Protein AF-A0A847ZSW7-F1 (afdb_monomer_lite)

Foldseek 3Di:
DVLVVVDLQVVQVVLLVCVVPDDAAPVVVVSVVCCVVRRDLVNLVPLPGQVVSVLVSLVVLLAWDDPDDPDTARNDDPVVLVVCCVNCVVNNLSSLLSVLVCCCRPVVDLPVLLVSADPDQDPAADDPSNLSSLLSNLVSCVSVVHPVSLVSLVSCQVRQPGPCSNVVSLLVNCLSCLVVVNNVLCQDPPRSNDDLVSLLQCLQAAEALVSLVCLLPDPPHDPLSNQSSLLNNLLLCLFQLVLVSNLVSLVSDDPDDPDPPVDVSDDPNCLQVAQFDPPVVQTAGHPNVLSVVCVVPVLDLSSLQRSLVSCVVVVNQQQDDQDPCSRSNNVHYNHDGDGSFNLVSLVVLCVDPPRDPVSVLSSLLCNQCCPPPNRRRNDDDDQVVNVVSLVCSCPRVVVDPSNVPPPDGD

Radius of gyration: 27.74 Å; chains: 1; bounding box: 69×51×70 Å

pLDDT: mean 89.87, std 9.53, range [42.62, 98.69]

Secondary structure (DSSP, 8-state):
-HHHHT-HHHHHHHHHHHHHH---STTHHHHHHHHHHHS-GGGGG-TTS-HHHHHHHHHHHTSEEE-SSS-EEE---HHHHHTTGGGGTT-HHHHHHHHHHHHHHTS--HHHHHHHS--PPPSSPPPHHHHHHHHHHHHHHHHTT-THHHHHHHHHGGG--STTHHHHHHHHHHHHHHHTT-TGGGGSTT-S---HHHHHHHHHHT--HHHHHHHHH-SSS-HHHHHHHHHHHHHHHHHTT-HHHHHHHGGGPPPPPSS----TT---GGGGG--EESTTSS-EEPHHHHHHHHHH-TT-HHHHHHHHHHHHHTT--SS-----TTSGGGG--SS-S----HHHHHHHHHH-TTS-HHHHHHHHHHHHHTTSSS--SSS---HHHHHHHHHHHHHHHTTSHHHHH-----

Sequence (410 aa):
ADWFAGDPKVLAATYSKFVASSGVDRSSVNLVTEIDQKLPLESYTDPTSDPMLLAVQLLRLMRQESVGSDAMAYQMKPDVLEAHRGHFVGQEALFDYLSALRTFLVDKDADTVLRLVSDAAPTGPMDYLTFSRQMLRAAALDAKGDGAARALYLSLLPHAESVYQRGTVEMALAKYEVQHKNVSFLFEDGSPIQNPDIRIRLLDDVAGPIILKMQATSQTVPQAERDAALYRLLMRDLTQGRFKGFLSDVKLLPPTPDQTDDSENDRDFSIFRWEGDKESGYDCPGIVEIAKTLAANAKDVKGRLCLGDFYRLHYIDPGEFTPPEESFGGRGTLFAGAALLREDFYKDIMKDPKAGRNDRAYALYRAVHCYQGTNNCGGDSDKSVRKAWYNELKARYGDTVWAKNLRYYW

Structure (mmCIF, N/CA/C/O backbone):
data_AF-A0A847ZSW7-F1
#
_entry.id   AF-A0A847ZSW7-F1
#
loop_
_atom_site.group_PDB
_atom_site.id
_atom_site.type_symbol
_atom_site.label_atom_id
_atom_site.label_alt_id
_atom_site.label_comp_id
_atom_site.label_asym_id
_atom_site.label_entity_id
_atom_site.label_seq_id
_atom_site.pdbx_PDB_ins_code
_atom_site.Cartn_x
_atom_site.Cartn_y
_atom_site.Cartn_z
_atom_site.occupancy
_atom_site.B_iso_or_equiv
_atom_site.auth_seq_id
_atom_site.auth_comp_id
_atom_site.auth_asym_id
_atom_site.auth_atom_id
_atom_site.pdbx_PDB_model_num
ATOM 1 N N . ALA A 1 1 ? 10.771 29.781 -24.745 1.00 63.97 1 ALA A N 1
ATOM 2 C CA . ALA A 1 1 ? 10.285 30.795 -25.703 1.00 63.97 1 ALA A CA 1
ATOM 3 C C . ALA A 1 1 ? 9.353 30.145 -26.721 1.00 63.97 1 ALA A C 1
ATOM 5 O O . ALA A 1 1 ? 8.222 30.588 -26.834 1.00 63.97 1 ALA A O 1
ATOM 6 N N . ASP A 1 2 ? 9.776 29.043 -27.344 1.00 77.62 2 ASP A N 1
ATOM 7 C CA . ASP A 1 2 ? 9.022 28.322 -28.386 1.00 77.62 2 ASP A CA 1
ATOM 8 C C . ASP A 1 2 ? 7.615 27.871 -27.959 1.00 77.62 2 ASP A C 1
ATOM 10 O O . ASP A 1 2 ? 6.663 28.055 -28.709 1.00 77.62 2 ASP A O 1
ATOM 14 N N . TRP A 1 3 ? 7.440 27.384 -26.722 1.00 77.62 3 TRP A N 1
ATOM 15 C CA . TRP A 1 3 ? 6.109 27.029 -26.201 1.00 77.62 3 TRP A CA 1
ATOM 16 C C . TRP A 1 3 ? 5.134 28.219 -26.188 1.00 77.62 3 TRP A C 1
ATOM 18 O O . TRP A 1 3 ? 3.996 28.095 -26.628 1.00 77.62 3 TRP A O 1
ATOM 28 N N . PHE A 1 4 ? 5.595 29.400 -25.763 1.00 79.62 4 PHE A N 1
ATOM 29 C CA . PHE A 1 4 ? 4.781 30.622 -25.773 1.00 79.62 4 PHE A CA 1
ATOM 30 C C . PHE A 1 4 ? 4.543 31.172 -27.184 1.00 79.62 4 PHE A C 1
ATOM 32 O O . PHE A 1 4 ? 3.598 31.930 -27.383 1.00 79.62 4 PHE A O 1
ATOM 39 N N . ALA A 1 5 ? 5.380 30.801 -28.156 1.00 81.38 5 ALA A N 1
ATOM 40 C CA . ALA A 1 5 ? 5.198 31.172 -29.556 1.00 81.38 5 ALA A CA 1
ATOM 41 C C . ALA A 1 5 ? 4.091 30.353 -30.250 1.00 81.38 5 ALA A C 1
ATOM 43 O O . ALA A 1 5 ? 3.650 30.740 -31.328 1.00 81.38 5 ALA A O 1
ATOM 44 N N . GLY A 1 6 ? 3.623 29.259 -29.634 1.00 81.38 6 GLY A N 1
ATOM 45 C CA . GLY A 1 6 ? 2.483 28.480 -30.118 1.00 81.38 6 GLY A CA 1
ATOM 46 C C . GLY A 1 6 ? 2.761 27.635 -31.365 1.00 81.38 6 GLY A C 1
ATOM 47 O O . GLY A 1 6 ? 1.814 27.309 -32.074 1.00 81.38 6 GLY A O 1
ATOM 48 N N . ASP A 1 7 ? 4.025 27.283 -31.640 1.00 85.81 7 ASP A N 1
ATOM 49 C CA . ASP A 1 7 ? 4.411 26.399 -32.752 1.00 85.81 7 ASP A CA 1
ATOM 50 C C . ASP A 1 7 ? 4.910 25.034 -32.226 1.00 85.81 7 ASP A C 1
ATOM 52 O O . ASP A 1 7 ? 6.069 24.902 -31.808 1.00 85.81 7 ASP A O 1
ATOM 56 N N . PRO A 1 8 ? 4.055 23.993 -32.248 1.00 83.50 8 PRO A N 1
ATOM 57 C CA . PRO A 1 8 ? 4.398 22.670 -31.736 1.00 83.50 8 PRO A CA 1
ATOM 58 C C . PRO A 1 8 ? 5.519 21.963 -32.503 1.00 83.50 8 PRO A C 1
ATOM 60 O O . PRO A 1 8 ? 6.172 21.090 -31.929 1.00 83.50 8 PRO A O 1
ATOM 63 N N . LYS A 1 9 ? 5.758 22.311 -33.776 1.00 83.06 9 LYS A N 1
ATOM 64 C CA . LYS A 1 9 ? 6.804 21.683 -34.600 1.00 83.06 9 LYS A CA 1
ATOM 65 C C . LYS A 1 9 ? 8.175 22.230 -34.247 1.00 83.06 9 LYS A C 1
ATOM 67 O O . LYS A 1 9 ? 9.125 21.465 -34.083 1.00 83.06 9 LYS A O 1
ATOM 72 N N . VAL A 1 10 ? 8.266 23.549 -34.079 1.00 86.12 10 VAL A N 1
ATOM 73 C CA . VAL A 1 10 ? 9.492 24.201 -33.600 1.00 86.12 10 VAL A CA 1
ATOM 74 C C . VAL A 1 10 ? 9.830 23.705 -32.197 1.00 86.12 10 VAL A C 1
ATOM 76 O O . VAL A 1 10 ? 10.973 23.331 -31.942 1.00 86.12 10 VAL A O 1
ATOM 79 N N . LEU A 1 11 ? 8.828 23.612 -31.317 1.00 87.50 11 LEU A N 1
ATOM 80 C CA . LEU A 1 11 ? 9.009 23.096 -29.964 1.00 87.50 11 LEU A CA 1
ATOM 81 C C . LEU A 1 11 ? 9.517 21.644 -29.954 1.00 87.50 11 LEU A C 1
ATOM 83 O O . LEU A 1 11 ? 10.474 21.344 -29.240 1.00 87.50 11 LEU A O 1
ATOM 87 N N . ALA A 1 12 ? 8.928 20.764 -30.774 1.00 87.00 12 ALA A N 1
ATOM 88 C CA . ALA A 1 12 ? 9.379 19.379 -30.920 1.00 87.00 12 ALA A CA 1
ATOM 89 C C . ALA A 1 12 ? 10.848 19.313 -31.355 1.00 87.00 12 ALA A C 1
ATOM 91 O O . ALA A 1 12 ? 11.654 18.678 -30.683 1.00 87.00 12 ALA A O 1
ATOM 92 N N . ALA A 1 13 ? 11.220 20.042 -32.413 1.00 86.25 13 ALA A N 1
ATOM 93 C CA . ALA A 1 13 ? 12.590 20.067 -32.923 1.00 86.25 13 ALA A CA 1
ATOM 94 C C . ALA A 1 13 ? 13.602 20.616 -31.900 1.00 86.25 13 ALA A C 1
ATOM 96 O O . ALA A 1 13 ? 14.746 20.155 -31.842 1.00 86.25 13 ALA A O 1
ATOM 97 N N . THR A 1 14 ? 13.203 21.596 -31.085 1.00 87.88 14 THR A N 1
ATOM 98 C CA . THR A 1 14 ? 14.020 22.108 -29.977 1.00 87.88 14 THR A CA 1
ATOM 99 C C . THR A 1 14 ? 14.221 21.035 -28.905 1.00 87.88 14 THR A C 1
ATOM 101 O O . THR A 1 14 ? 15.360 20.779 -28.507 1.00 87.88 14 THR A O 1
ATOM 104 N N . TYR A 1 15 ? 13.157 20.349 -28.478 1.00 88.75 15 TYR A N 1
ATOM 105 C CA . TYR A 1 15 ? 13.272 19.266 -27.501 1.00 88.75 15 TYR A CA 1
ATOM 106 C C . TYR A 1 15 ? 14.082 18.078 -28.020 1.00 88.75 15 TYR A C 1
ATOM 108 O O . TYR A 1 15 ? 14.915 17.566 -27.279 1.00 88.75 15 TYR A O 1
ATOM 116 N N . SER A 1 16 ? 13.942 17.699 -29.292 1.00 84.50 16 SER A N 1
ATOM 117 C CA . SER A 1 16 ? 14.768 16.667 -29.932 1.00 84.50 16 SER A CA 1
ATOM 118 C C . SER A 1 16 ? 16.263 16.958 -29.807 1.00 84.50 16 SER A C 1
ATOM 120 O O . SER A 1 16 ? 17.048 16.079 -29.458 1.00 84.50 16 SER A O 1
ATOM 122 N N . LYS A 1 17 ? 16.673 18.215 -30.022 1.00 84.38 17 LYS A N 1
ATOM 123 C CA . LYS A 1 17 ? 18.076 18.621 -29.856 1.00 84.38 17 LYS A CA 1
ATOM 124 C C . LYS A 1 17 ? 18.537 18.492 -28.413 1.00 84.38 17 LYS A C 1
ATOM 126 O O . LYS A 1 17 ? 19.668 18.069 -28.194 1.00 84.38 17 LYS A O 1
ATOM 131 N N . PHE A 1 18 ? 17.698 18.843 -27.438 1.00 83.38 18 PHE A N 1
ATOM 132 C CA . PHE A 1 18 ? 18.038 18.663 -26.027 1.00 83.38 18 PHE A CA 1
ATOM 133 C C . PHE A 1 18 ? 18.154 17.183 -25.661 1.00 83.38 18 PHE A C 1
ATOM 135 O O . PHE A 1 18 ? 19.156 16.790 -25.076 1.00 83.38 18 PHE A O 1
ATOM 142 N N . VAL A 1 19 ? 17.216 16.343 -26.101 1.00 79.31 19 VAL A N 1
ATOM 143 C CA . VAL A 1 19 ? 17.278 14.889 -25.886 1.00 79.31 19 VAL A CA 1
ATOM 144 C C . VAL A 1 19 ? 18.556 14.287 -26.482 1.00 79.31 19 VAL A C 1
ATOM 146 O O . VAL A 1 19 ? 19.208 13.481 -25.826 1.00 79.31 19 VAL A O 1
ATOM 149 N N . ALA A 1 20 ? 18.963 14.712 -27.681 1.00 76.81 20 ALA A N 1
ATOM 150 C CA . ALA A 1 20 ? 20.163 14.198 -28.342 1.00 76.81 20 ALA A CA 1
ATOM 151 C C . ALA A 1 20 ? 21.493 14.722 -27.762 1.00 76.81 20 ALA A C 1
ATOM 153 O O . ALA A 1 20 ? 22.536 14.106 -27.978 1.00 76.81 20 ALA A O 1
ATOM 154 N N . SER A 1 21 ? 21.490 15.872 -27.077 1.00 71.75 21 SER A N 1
ATOM 155 C CA . SER A 1 21 ? 22.714 16.553 -26.613 1.00 71.75 21 SER A CA 1
ATOM 156 C C . SER A 1 21 ? 22.940 16.493 -25.102 1.00 71.75 21 SER A C 1
ATOM 158 O O . SER A 1 21 ? 24.050 16.761 -24.641 1.00 71.75 21 SER A O 1
ATOM 160 N N . SER A 1 22 ? 21.919 16.144 -24.320 1.00 63.31 22 SER A N 1
ATOM 161 C CA . SER A 1 22 ? 22.019 16.048 -22.866 1.00 63.31 22 SER A CA 1
ATOM 162 C C . SER A 1 22 ? 22.540 14.680 -22.421 1.00 63.31 22 SER A C 1
ATOM 164 O O . SER A 1 22 ? 22.004 13.640 -22.796 1.00 63.31 22 SER A O 1
ATOM 166 N N . GLY A 1 23 ? 23.549 14.676 -21.545 1.00 65.56 23 GLY A N 1
ATOM 167 C CA . GLY A 1 23 ? 23.813 13.510 -20.700 1.00 65.56 23 GLY A CA 1
ATOM 168 C C . GLY A 1 23 ? 22.612 13.255 -19.787 1.00 65.56 23 GLY A C 1
ATOM 169 O O . GLY A 1 23 ? 21.963 14.208 -19.353 1.00 65.56 23 GLY A O 1
ATOM 170 N N . VAL A 1 24 ? 22.289 11.987 -19.521 1.00 68.88 24 VAL A N 1
ATOM 171 C CA . VAL A 1 24 ? 21.141 11.645 -18.673 1.00 68.88 24 VAL A CA 1
ATOM 172 C C . VAL A 1 24 ? 21.551 11.674 -17.205 1.00 68.88 24 VAL A C 1
ATOM 174 O O . VAL A 1 24 ? 22.230 10.770 -16.720 1.00 68.88 24 VAL A O 1
ATOM 177 N N . ASP A 1 25 ? 21.100 12.696 -16.490 1.00 72.62 25 ASP A N 1
ATOM 178 C CA . ASP A 1 25 ? 21.265 12.837 -15.048 1.00 72.62 25 ASP A CA 1
ATOM 179 C C . ASP A 1 25 ? 19.949 13.288 -14.382 1.00 72.62 25 ASP A C 1
ATOM 181 O O . ASP A 1 25 ? 18.874 13.281 -14.987 1.00 72.62 25 ASP A O 1
ATOM 185 N N . ARG A 1 26 ? 19.998 13.654 -13.095 1.00 69.88 26 ARG A N 1
ATOM 186 C CA . ARG A 1 26 ? 18.801 14.113 -12.368 1.00 69.88 26 ARG A CA 1
ATOM 187 C C . ARG A 1 26 ? 18.210 15.407 -12.939 1.00 69.88 26 ARG A C 1
ATOM 189 O O . ARG A 1 26 ? 17.010 15.617 -12.807 1.00 69.88 26 ARG A O 1
ATOM 196 N N . SER A 1 27 ? 19.011 16.262 -13.574 1.00 69.94 27 SER A N 1
ATOM 197 C CA . SER A 1 27 ? 18.523 17.481 -14.227 1.00 69.94 27 SER A CA 1
ATOM 198 C C . SER A 1 27 ? 17.727 17.171 -15.499 1.00 69.94 27 SER A C 1
ATOM 200 O O . SER A 1 27 ? 16.781 17.893 -15.820 1.00 69.94 27 SER A O 1
ATOM 202 N N . SER A 1 28 ? 18.006 16.038 -16.156 1.00 74.88 28 SER A N 1
ATOM 203 C CA . SER A 1 28 ? 17.230 15.547 -17.300 1.00 74.88 28 SER A CA 1
ATOM 204 C C . SER A 1 28 ? 15.783 15.196 -16.932 1.00 74.88 28 SER A C 1
ATOM 206 O O . SER A 1 28 ? 14.912 15.234 -17.796 1.00 74.88 28 SER A O 1
ATOM 208 N N . VAL A 1 29 ? 15.484 14.917 -15.657 1.00 77.00 29 VAL A N 1
ATOM 209 C CA . VAL A 1 29 ? 14.113 14.639 -15.185 1.00 77.00 29 VAL A CA 1
ATOM 210 C C . VAL A 1 29 ? 13.207 15.857 -15.361 1.00 77.00 29 VAL A C 1
ATOM 212 O O . VAL A 1 29 ? 12.053 15.720 -15.774 1.00 77.00 29 VAL A O 1
ATOM 215 N N . ASN A 1 30 ? 13.741 17.058 -15.129 1.00 82.88 30 ASN A N 1
ATOM 216 C CA . ASN A 1 30 ? 12.999 18.300 -15.336 1.00 82.88 30 ASN A CA 1
ATOM 217 C C . ASN A 1 30 ? 12.685 18.508 -16.819 1.00 82.88 30 ASN A C 1
ATOM 219 O O . ASN A 1 30 ? 11.575 18.913 -17.151 1.00 82.88 30 ASN A O 1
ATOM 223 N N . LEU A 1 31 ? 13.627 18.172 -17.709 1.00 85.31 31 LEU A N 1
ATOM 224 C CA . LEU A 1 31 ? 13.403 18.223 -19.153 1.00 85.31 31 LEU A CA 1
ATOM 225 C C . LEU A 1 31 ? 12.324 17.224 -19.589 1.00 85.31 31 LEU A C 1
ATOM 227 O O . LEU A 1 31 ? 11.433 17.595 -20.344 1.00 85.31 31 LEU A O 1
ATOM 231 N N . VAL A 1 32 ? 12.362 15.983 -19.094 1.00 84.50 32 VAL A N 1
ATOM 232 C CA . VAL A 1 32 ? 11.324 14.978 -19.394 1.00 84.50 32 VAL A CA 1
ATOM 233 C C . VAL A 1 32 ? 9.952 15.455 -18.920 1.00 84.50 32 VAL A C 1
ATOM 235 O O . VAL A 1 32 ? 8.986 15.375 -19.674 1.00 84.50 32 VAL A O 1
ATOM 238 N N . THR A 1 33 ? 9.878 16.002 -17.705 1.00 85.56 33 THR A N 1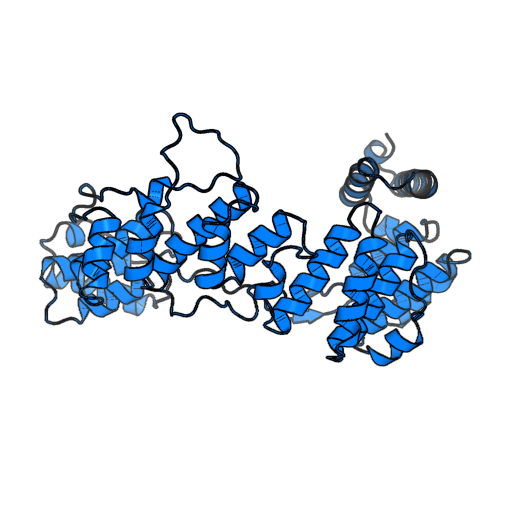
ATOM 239 C CA . THR A 1 33 ? 8.640 16.563 -17.138 1.00 85.56 33 THR A CA 1
ATOM 240 C C . THR A 1 33 ? 8.126 17.721 -17.982 1.00 85.56 33 THR A C 1
ATOM 242 O O . THR A 1 33 ? 6.938 17.805 -18.277 1.00 85.56 33 THR A O 1
ATOM 245 N N . GLU A 1 34 ? 9.023 18.604 -18.411 1.00 88.88 34 GLU A N 1
ATOM 246 C CA . GLU A 1 34 ? 8.665 19.726 -19.261 1.00 88.88 34 GLU A CA 1
ATOM 247 C C . GLU A 1 34 ? 8.126 19.265 -20.622 1.00 88.88 34 GLU A C 1
ATOM 249 O O . GLU A 1 34 ? 7.094 19.770 -21.064 1.00 88.88 34 GLU A O 1
ATOM 254 N N . ILE A 1 35 ? 8.795 18.306 -21.272 1.00 89.38 35 ILE A N 1
ATOM 255 C CA . ILE A 1 35 ? 8.354 17.742 -22.553 1.00 89.38 35 ILE A CA 1
ATOM 256 C C . ILE A 1 35 ? 6.957 17.135 -22.398 1.00 89.38 35 ILE A C 1
ATOM 258 O O . ILE A 1 35 ? 6.075 17.449 -23.191 1.00 89.38 35 ILE A O 1
ATOM 262 N N . ASP A 1 36 ? 6.741 16.321 -21.362 1.00 85.75 36 ASP A N 1
ATOM 263 C CA . ASP A 1 36 ? 5.455 15.668 -21.092 1.00 85.75 36 ASP A CA 1
ATOM 264 C C . ASP A 1 36 ? 4.318 16.679 -20.858 1.00 85.75 36 ASP A C 1
ATOM 266 O O . ASP A 1 36 ? 3.202 16.475 -21.329 1.00 85.75 36 ASP A O 1
ATOM 270 N N . GLN A 1 37 ? 4.611 17.800 -20.192 1.00 87.62 37 GLN A N 1
ATOM 271 C CA . GLN A 1 37 ? 3.626 18.840 -19.881 1.00 87.62 37 GLN A CA 1
ATOM 272 C C . GLN A 1 37 ? 3.334 19.798 -21.042 1.00 87.62 37 GLN A C 1
ATOM 274 O O . GLN A 1 37 ? 2.233 20.345 -21.115 1.00 87.62 37 GLN A O 1
ATOM 279 N N . LYS A 1 38 ? 4.321 20.078 -21.901 1.00 89.81 38 LYS A N 1
ATOM 280 C CA . LYS A 1 38 ? 4.239 21.183 -22.872 1.00 89.81 38 LYS A CA 1
ATOM 281 C C . LYS A 1 38 ? 4.160 20.747 -24.324 1.00 89.81 38 LYS A C 1
ATOM 283 O O . LYS A 1 38 ? 3.705 21.549 -25.140 1.00 89.81 38 LYS A O 1
ATOM 288 N N . LEU A 1 39 ? 4.623 19.547 -24.672 1.00 89.38 39 LEU A N 1
ATOM 289 C CA . LEU A 1 39 ? 4.605 19.076 -26.052 1.00 89.38 39 LEU A CA 1
ATOM 290 C C . LEU A 1 39 ? 3.231 18.463 -26.384 1.00 89.38 39 LEU A C 1
ATOM 292 O O . LEU A 1 39 ? 2.845 17.478 -25.752 1.00 89.38 39 LEU A O 1
ATOM 296 N N . PRO A 1 40 ? 2.485 19.001 -27.369 1.00 88.31 40 PRO A N 1
ATOM 297 C CA . PRO A 1 40 ? 1.213 18.415 -27.785 1.00 88.31 40 PRO A CA 1
ATOM 298 C C . PRO A 1 40 ? 1.378 16.987 -28.315 1.00 88.31 40 PRO A C 1
ATOM 300 O O . PRO A 1 40 ? 2.410 16.641 -28.893 1.00 88.31 40 PRO A O 1
ATOM 303 N N . LEU A 1 41 ? 0.350 16.154 -28.139 1.00 85.38 41 LEU A N 1
ATOM 304 C CA . LEU A 1 41 ? 0.406 14.722 -28.449 1.00 85.38 41 LEU A CA 1
ATOM 305 C C . LEU A 1 41 ? 0.714 14.458 -29.931 1.00 85.38 41 LEU A C 1
ATOM 307 O O . LEU A 1 41 ? 1.517 13.587 -30.262 1.00 85.38 41 LEU A O 1
ATOM 311 N N . GLU A 1 42 ? 0.120 15.249 -30.820 1.00 86.06 42 GLU A N 1
ATOM 312 C CA . GLU A 1 42 ? 0.307 15.181 -32.268 1.00 86.06 42 GLU A CA 1
ATOM 313 C C . GLU A 1 42 ? 1.764 15.403 -32.702 1.00 86.06 42 GLU A C 1
ATOM 315 O O . GLU A 1 42 ? 2.208 14.816 -33.693 1.00 86.06 42 GLU A O 1
ATOM 320 N N . SER A 1 43 ? 2.540 16.177 -31.932 1.00 87.44 43 SER A N 1
ATOM 321 C CA . SER A 1 43 ? 3.950 16.453 -32.226 1.00 87.44 43 SER A CA 1
ATOM 322 C C . SER A 1 43 ? 4.846 15.226 -32.064 1.00 87.44 43 SER A C 1
ATOM 324 O O . SER A 1 43 ? 5.898 15.144 -32.698 1.00 87.44 43 SER A O 1
ATOM 326 N N . TYR A 1 44 ? 4.447 14.246 -31.251 1.00 87.12 44 TYR A N 1
ATOM 327 C CA . TYR A 1 44 ? 5.216 13.011 -31.095 1.00 87.12 44 TYR A CA 1
ATOM 328 C C . TYR A 1 44 ? 5.144 12.111 -32.337 1.00 87.12 44 TYR A C 1
ATOM 330 O O . TYR A 1 44 ? 6.027 11.285 -32.542 1.00 87.12 44 TYR A O 1
ATOM 338 N N . THR A 1 45 ? 4.111 12.271 -33.169 1.00 84.25 45 THR A N 1
ATOM 339 C CA . THR A 1 45 ? 3.878 11.460 -34.378 1.00 84.25 45 THR A CA 1
ATOM 340 C C . THR A 1 45 ? 4.175 12.195 -35.683 1.00 84.25 45 THR A C 1
ATOM 342 O O . THR A 1 45 ? 3.893 11.662 -36.756 1.00 84.25 45 THR A O 1
ATOM 345 N N . ASP A 1 46 ? 4.708 13.420 -35.621 1.00 82.44 46 ASP A N 1
ATOM 346 C CA . ASP A 1 46 ? 5.084 14.158 -36.829 1.00 82.44 46 ASP A CA 1
ATOM 347 C C . ASP A 1 46 ? 6.151 13.367 -37.621 1.00 82.44 46 ASP A C 1
ATOM 349 O O . ASP A 1 46 ? 7.071 12.817 -37.012 1.00 82.44 46 ASP A O 1
ATOM 353 N N . PRO A 1 47 ? 6.077 13.307 -38.966 1.00 77.69 47 PRO A N 1
ATOM 354 C CA . PRO A 1 47 ? 7.053 12.574 -39.778 1.00 77.69 47 PRO A CA 1
ATOM 355 C C . PRO A 1 47 ? 8.510 13.033 -39.612 1.00 77.69 47 PRO A C 1
ATOM 357 O O . PRO A 1 47 ? 9.433 12.314 -39.985 1.00 77.69 47 PRO A O 1
ATOM 360 N N . THR A 1 48 ? 8.721 14.244 -39.094 1.00 77.00 48 THR A N 1
ATOM 361 C CA . THR A 1 48 ? 10.041 14.822 -38.805 1.00 77.00 48 THR A CA 1
ATOM 362 C C . THR A 1 48 ? 10.435 14.716 -37.331 1.00 77.00 48 THR A C 1
ATOM 364 O O . THR A 1 48 ? 11.485 15.230 -36.943 1.00 77.00 48 THR A O 1
ATOM 367 N N . SER A 1 49 ? 9.601 14.070 -36.510 1.00 79.44 49 SER A N 1
ATOM 368 C CA . SER A 1 49 ? 9.840 13.894 -35.081 1.00 79.44 49 SER A CA 1
ATOM 369 C C . SER A 1 49 ? 11.065 13.021 -34.825 1.00 79.44 49 SER A C 1
ATOM 371 O O . SER A 1 49 ? 11.373 12.093 -35.575 1.00 79.44 49 SER A O 1
ATOM 373 N N . ASP A 1 50 ? 11.767 13.326 -33.738 1.00 85.44 50 ASP A N 1
ATOM 374 C CA . ASP A 1 50 ? 12.909 12.535 -33.303 1.00 85.44 50 ASP A CA 1
ATOM 375 C C . ASP A 1 50 ? 12.476 11.111 -32.903 1.00 85.44 50 ASP A C 1
ATOM 377 O O . ASP A 1 50 ? 11.440 10.954 -32.244 1.00 85.44 50 ASP A O 1
ATOM 381 N N . PRO A 1 51 ? 13.255 10.066 -33.249 1.00 89.69 51 PRO A N 1
ATOM 382 C CA . PRO A 1 51 ? 12.869 8.685 -32.970 1.00 89.69 51 PRO A CA 1
ATOM 383 C C . PRO A 1 51 ? 12.632 8.394 -31.483 1.00 89.69 51 PRO A C 1
ATOM 385 O O . PRO A 1 51 ? 11.802 7.547 -31.157 1.00 89.69 51 PRO A O 1
ATOM 388 N N . MET A 1 52 ? 13.302 9.105 -30.567 1.00 87.94 52 MET A N 1
ATOM 389 C CA . MET A 1 52 ? 13.079 8.958 -29.128 1.00 87.94 52 MET A CA 1
ATOM 390 C C . MET A 1 52 ? 11.728 9.542 -28.705 1.00 87.94 52 MET A C 1
ATOM 392 O O . MET A 1 52 ? 11.013 8.922 -27.918 1.00 87.94 52 MET A O 1
ATOM 396 N N . LEU A 1 53 ? 11.338 10.701 -29.245 1.00 88.75 53 LEU A N 1
ATOM 397 C CA . LEU A 1 53 ? 10.008 11.265 -28.994 1.00 88.75 53 LEU A CA 1
ATOM 398 C C . LEU A 1 53 ? 8.928 10.336 -29.563 1.00 88.75 53 LEU A C 1
ATOM 400 O O . LEU A 1 53 ? 8.007 9.951 -28.842 1.00 88.75 53 LEU A O 1
ATOM 404 N N . LEU A 1 54 ? 9.081 9.873 -30.804 1.00 91.31 54 LEU A N 1
ATOM 405 C CA . LEU A 1 54 ? 8.156 8.897 -31.382 1.00 91.31 54 LEU A CA 1
ATOM 406 C C . LEU A 1 54 ? 8.068 7.616 -30.533 1.00 91.31 54 LEU A C 1
ATOM 408 O O . LEU A 1 54 ? 6.969 7.121 -30.278 1.00 91.31 54 LEU A O 1
ATOM 412 N N . ALA A 1 55 ? 9.195 7.106 -30.024 1.00 92.81 55 ALA A N 1
ATOM 413 C CA . ALA A 1 55 ? 9.214 5.949 -29.130 1.00 92.81 55 ALA A CA 1
ATOM 414 C C . ALA A 1 55 ? 8.386 6.171 -27.854 1.00 92.81 55 ALA A C 1
ATOM 416 O O . ALA A 1 55 ? 7.652 5.269 -27.454 1.00 92.81 55 ALA A O 1
ATOM 417 N N . VAL A 1 56 ? 8.431 7.362 -27.242 1.00 90.56 56 VAL A N 1
ATOM 418 C CA . VAL A 1 56 ? 7.590 7.698 -26.076 1.00 90.56 56 VAL A CA 1
ATOM 419 C C . VAL A 1 56 ? 6.106 7.562 -26.410 1.00 90.56 56 VAL A C 1
ATOM 421 O O . VAL A 1 56 ? 5.352 6.977 -25.629 1.00 90.56 56 VAL A O 1
ATOM 424 N N . GLN A 1 57 ? 5.676 8.035 -27.580 1.00 90.19 57 GLN A N 1
ATOM 425 C CA . GLN A 1 57 ? 4.282 7.889 -27.992 1.00 90.19 57 GLN A CA 1
ATOM 426 C C . GLN A 1 57 ? 3.906 6.435 -28.279 1.00 90.19 57 GLN A C 1
ATOM 428 O O . GLN A 1 57 ? 2.838 5.983 -27.866 1.00 90.19 57 GLN A O 1
ATOM 433 N N . LEU A 1 58 ? 4.789 5.670 -28.920 1.00 92.62 58 LEU A N 1
ATOM 434 C CA . LEU A 1 58 ? 4.559 4.244 -29.145 1.00 92.62 58 LEU A CA 1
ATOM 435 C C . LEU A 1 58 ? 4.454 3.479 -27.813 1.00 92.62 58 LEU A C 1
ATOM 437 O O . LEU A 1 58 ? 3.585 2.625 -27.667 1.00 92.62 58 LEU A O 1
ATOM 441 N N . LEU A 1 59 ? 5.250 3.832 -26.801 1.00 92.38 59 LEU A N 1
ATOM 442 C CA . LEU A 1 59 ? 5.116 3.280 -25.448 1.00 92.38 59 LEU A CA 1
ATOM 443 C C . LEU A 1 59 ? 3.777 3.645 -24.789 1.00 92.38 59 LEU A C 1
ATOM 445 O O . LEU A 1 59 ? 3.194 2.807 -24.101 1.00 92.38 59 LEU A O 1
ATOM 449 N N . ARG A 1 60 ? 3.262 4.867 -24.997 1.00 88.94 60 ARG A N 1
ATOM 450 C CA . ARG A 1 60 ? 1.934 5.269 -24.492 1.00 88.94 60 ARG A CA 1
ATOM 451 C C . ARG A 1 60 ? 0.826 4.407 -25.097 1.00 88.94 60 ARG A C 1
ATOM 453 O O . ARG A 1 60 ? 0.004 3.890 -24.350 1.00 88.94 60 ARG A O 1
ATOM 460 N N . LEU A 1 61 ? 0.867 4.156 -26.406 1.00 89.25 61 LEU A N 1
ATOM 461 C CA . LEU A 1 61 ? -0.112 3.311 -27.107 1.00 89.25 61 LEU A CA 1
ATOM 462 C C . LEU A 1 61 ? -0.075 1.827 -26.681 1.00 89.25 61 LEU A C 1
ATOM 464 O O . LEU A 1 61 ? -1.028 1.085 -26.931 1.00 89.25 61 LEU A O 1
ATOM 468 N N . MET A 1 62 ? 1.014 1.380 -26.042 1.00 91.50 62 MET A N 1
ATOM 469 C CA . MET A 1 62 ? 1.125 0.045 -25.433 1.00 91.50 62 MET A CA 1
ATOM 470 C C . MET A 1 62 ? 0.492 -0.043 -24.036 1.00 91.50 62 MET A C 1
ATOM 472 O O . MET A 1 62 ? 0.486 -1.122 -23.443 1.00 91.50 62 MET A O 1
ATOM 476 N N . ARG A 1 63 ? -0.048 1.050 -23.487 1.00 86.75 63 ARG A N 1
ATOM 477 C CA . ARG A 1 63 ? -0.854 1.020 -22.259 1.00 86.75 63 ARG A CA 1
ATOM 478 C C . ARG A 1 63 ? -2.282 0.597 -22.598 1.00 86.75 63 ARG A C 1
ATOM 480 O O . ARG A 1 63 ? -2.765 0.832 -23.703 1.00 86.75 63 ARG A O 1
ATOM 487 N N . GLN A 1 64 ? -2.949 -0.059 -21.652 1.00 82.88 64 GLN A N 1
ATOM 488 C CA . GLN A 1 64 ? -4.381 -0.301 -21.789 1.00 82.88 64 GLN A CA 1
ATOM 489 C C . GLN A 1 64 ? -5.128 1.003 -21.515 1.00 82.88 64 GLN A C 1
ATOM 491 O O . GLN A 1 64 ? -4.857 1.666 -20.515 1.00 82.88 64 GLN A O 1
ATOM 496 N N . GLU A 1 65 ? -6.085 1.336 -22.370 1.00 79.56 65 GLU A N 1
ATOM 497 C CA . GLU A 1 65 ? -6.981 2.474 -22.182 1.00 79.56 65 GLU A CA 1
ATOM 498 C C . GLU A 1 65 ? -8.428 2.001 -22.072 1.00 79.56 65 GLU A C 1
ATOM 500 O O . GLU A 1 65 ? -8.800 0.954 -22.612 1.00 79.56 65 GLU A O 1
ATOM 505 N N . SER A 1 66 ? -9.245 2.786 -21.368 1.00 76.88 66 SER A N 1
ATOM 506 C CA . SER A 1 66 ? -10.683 2.542 -21.294 1.00 76.88 66 SER A CA 1
ATOM 507 C C . SER A 1 66 ? -11.314 2.760 -22.670 1.00 76.88 66 SER A C 1
ATOM 509 O O . SER A 1 66 ? -11.126 3.803 -23.293 1.00 76.88 66 SER A O 1
ATOM 511 N N . VAL A 1 67 ? -12.082 1.777 -23.139 1.00 78.69 67 VAL A N 1
ATOM 512 C CA . VAL A 1 67 ? -12.816 1.817 -24.415 1.00 78.69 67 VAL A CA 1
ATOM 513 C C . VAL A 1 67 ? -14.338 1.800 -24.224 1.00 78.69 67 VAL A C 1
ATOM 515 O O . VAL A 1 67 ? -15.078 1.447 -25.139 1.00 78.69 67 VAL A O 1
ATOM 518 N N . GLY A 1 68 ? -14.829 2.177 -23.039 1.00 76.19 68 GLY A N 1
ATOM 519 C CA . GLY A 1 68 ? -16.258 2.211 -22.709 1.00 76.19 68 GLY A CA 1
ATOM 520 C C . GLY A 1 68 ? -16.549 1.729 -21.288 1.00 76.19 68 GLY A C 1
ATOM 521 O O . GLY A 1 68 ? -15.675 1.799 -20.429 1.00 76.19 68 GLY A O 1
ATOM 522 N N . SER A 1 69 ? -17.775 1.243 -21.051 1.00 60.06 69 SER A N 1
ATOM 523 C CA . SER A 1 69 ? -18.266 0.759 -19.749 1.00 60.06 69 SER A CA 1
ATOM 524 C C . SER A 1 69 ? -17.476 -0.466 -19.264 1.00 60.06 69 SER A C 1
ATOM 526 O O . SER A 1 69 ? -17.879 -1.604 -19.497 1.00 60.06 69 SER A O 1
ATOM 528 N N . ASP A 1 70 ? -16.333 -0.206 -18.635 1.00 69.00 70 ASP A N 1
ATOM 529 C CA . ASP A 1 70 ? -15.439 -1.148 -17.947 1.00 69.00 70 ASP A CA 1
ATOM 530 C C . ASP A 1 70 ? -14.556 -2.039 -18.838 1.00 69.00 70 ASP A C 1
ATOM 532 O O . ASP A 1 70 ? -13.919 -2.976 -18.357 1.00 69.00 70 ASP A O 1
ATOM 536 N N . ALA A 1 71 ? -14.451 -1.739 -20.135 1.00 71.31 71 ALA A N 1
ATOM 537 C CA . ALA A 1 71 ? -13.549 -2.451 -21.039 1.00 71.31 71 ALA A CA 1
ATOM 538 C C . ALA A 1 71 ? -12.206 -1.720 -21.183 1.00 71.31 71 ALA A C 1
ATOM 540 O O . ALA A 1 71 ? -12.173 -0.520 -21.454 1.00 71.31 71 ALA A O 1
ATOM 541 N N . MET A 1 72 ? -11.107 -2.467 -21.060 1.00 79.38 72 MET A N 1
ATOM 542 C C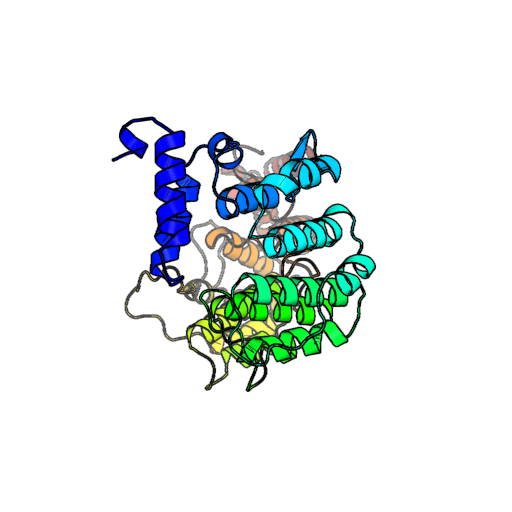A . MET A 1 72 ? -9.739 -1.989 -21.273 1.00 79.38 72 MET A CA 1
ATOM 543 C C . MET A 1 72 ? -9.165 -2.628 -22.540 1.00 79.38 72 MET A C 1
ATOM 545 O O . MET A 1 72 ? -9.255 -3.845 -22.712 1.00 79.38 72 MET A O 1
ATOM 549 N N . ALA A 1 73 ? -8.560 -1.836 -23.425 1.00 79.25 73 ALA A N 1
ATOM 550 C CA . ALA A 1 73 ? -7.940 -2.346 -24.648 1.00 79.25 73 ALA A CA 1
ATOM 551 C C . ALA A 1 73 ? -6.592 -1.678 -24.936 1.00 79.25 73 ALA A C 1
ATOM 553 O O . ALA A 1 73 ? -6.375 -0.512 -24.616 1.00 79.25 73 ALA A O 1
ATOM 554 N N . TYR A 1 74 ? -5.690 -2.426 -25.573 1.00 83.56 74 TYR A N 1
ATOM 555 C CA . TYR A 1 74 ? -4.451 -1.881 -26.125 1.00 83.56 74 TYR A CA 1
ATOM 556 C C . TYR A 1 74 ? -4.727 -1.228 -27.481 1.00 83.56 74 TYR A C 1
ATOM 558 O O . TYR A 1 74 ? -5.356 -1.842 -28.345 1.00 83.56 74 TYR A O 1
ATOM 566 N N . GLN A 1 75 ? -4.205 -0.022 -27.699 1.00 82.88 75 GLN A N 1
ATOM 567 C CA . GLN A 1 75 ? -4.291 0.640 -29.006 1.00 82.88 75 GLN A CA 1
ATOM 568 C C . GLN A 1 75 ? -3.180 0.186 -29.972 1.00 82.88 75 GLN A C 1
ATOM 570 O O . GLN A 1 75 ? -3.332 0.293 -31.190 1.00 82.88 75 GLN A O 1
ATOM 575 N N . MET A 1 76 ? -2.083 -0.377 -29.452 1.00 86.25 76 MET A N 1
ATOM 576 C CA . MET A 1 76 ? -0.924 -0.819 -30.236 1.00 86.25 76 MET A CA 1
ATOM 577 C C . MET A 1 76 ? -1.146 -2.141 -31.003 1.00 86.25 76 MET A C 1
ATOM 579 O O . MET A 1 76 ? -0.784 -3.233 -30.546 1.00 86.25 76 MET A O 1
ATOM 583 N N . LYS A 1 77 ? -1.681 -2.047 -32.224 1.00 82.25 77 LYS A N 1
ATOM 584 C CA . LYS A 1 77 ? -1.744 -3.169 -33.182 1.00 82.25 77 LYS A CA 1
ATOM 585 C C . LYS A 1 77 ? -0.390 -3.404 -33.889 1.00 82.25 77 LYS A C 1
ATOM 587 O O . LYS A 1 77 ? 0.442 -2.497 -33.897 1.00 82.25 77 LYS A O 1
ATOM 592 N N . PRO A 1 78 ? -0.128 -4.598 -34.466 1.00 81.88 78 PRO A N 1
ATOM 593 C CA . PRO A 1 78 ? 1.151 -4.883 -35.131 1.00 81.88 78 PRO A CA 1
ATOM 594 C C . PRO A 1 78 ? 1.463 -3.932 -36.295 1.00 81.88 78 PRO A C 1
ATOM 596 O O . PRO A 1 78 ? 2.580 -3.440 -36.418 1.00 81.88 78 PRO A O 1
ATOM 599 N N . ASP A 1 79 ? 0.461 -3.643 -37.124 1.00 88.12 79 ASP A N 1
ATOM 600 C CA . ASP A 1 79 ? 0.550 -2.756 -38.285 1.00 88.12 79 ASP A CA 1
ATOM 601 C C . ASP A 1 79 ? 0.842 -1.303 -37.895 1.00 88.12 79 ASP A C 1
ATOM 603 O O . ASP A 1 79 ? 1.578 -0.617 -38.602 1.00 88.12 79 ASP A O 1
ATOM 607 N N . VAL A 1 80 ? 0.332 -0.861 -36.741 1.00 88.06 80 VAL A N 1
ATOM 608 C CA . VAL A 1 80 ? 0.605 0.476 -36.193 1.00 88.06 80 VAL A CA 1
ATOM 609 C C . VAL A 1 80 ? 2.092 0.640 -35.889 1.00 88.06 80 VAL A C 1
ATOM 611 O O . VAL A 1 80 ? 2.682 1.634 -36.298 1.00 88.06 80 VAL A O 1
ATOM 614 N N . LEU A 1 81 ? 2.725 -0.332 -35.222 1.00 91.75 81 LEU A N 1
ATOM 615 C CA . LEU A 1 81 ? 4.157 -0.249 -34.926 1.00 91.75 81 LEU A CA 1
ATOM 616 C C . LEU A 1 81 ? 5.004 -0.333 -36.205 1.00 91.75 81 LEU A C 1
ATOM 618 O O . LEU A 1 81 ? 5.898 0.487 -36.409 1.00 91.75 81 LEU A O 1
ATOM 622 N N . GLU A 1 82 ? 4.706 -1.291 -37.084 1.00 93.12 82 GLU A N 1
ATOM 623 C CA . GLU A 1 82 ? 5.473 -1.504 -38.319 1.00 93.12 82 GLU A CA 1
ATOM 624 C C . GLU A 1 82 ? 5.424 -0.307 -39.276 1.00 93.12 82 GLU A C 1
ATOM 626 O O . GLU A 1 82 ? 6.430 -0.006 -39.923 1.00 93.12 82 GLU A O 1
ATOM 631 N N . ALA A 1 83 ? 4.315 0.440 -39.315 1.00 92.56 83 ALA A N 1
ATOM 632 C CA . ALA A 1 83 ? 4.202 1.663 -40.112 1.00 92.56 83 ALA A CA 1
ATOM 633 C C . ALA A 1 83 ? 5.269 2.718 -39.757 1.00 92.56 83 ALA A C 1
ATOM 635 O O . ALA A 1 83 ? 5.642 3.537 -40.599 1.00 92.56 83 ALA A O 1
ATOM 636 N N . HIS A 1 84 ? 5.805 2.680 -38.534 1.00 92.00 84 HIS A N 1
ATOM 637 C CA . HIS A 1 84 ? 6.819 3.619 -38.069 1.00 92.00 84 HIS A CA 1
ATOM 638 C C . HIS A 1 84 ? 8.262 3.142 -38.260 1.00 92.00 84 HIS A C 1
ATOM 640 O O . HIS A 1 84 ? 9.167 3.941 -38.032 1.00 92.00 84 HIS A O 1
ATOM 646 N N . ARG A 1 85 ? 8.517 1.914 -38.742 1.00 93.50 85 ARG A N 1
ATOM 647 C CA . ARG A 1 85 ? 9.876 1.348 -38.886 1.00 93.50 85 ARG A CA 1
ATOM 648 C C . ARG A 1 85 ? 10.859 2.288 -39.590 1.00 93.50 85 ARG A C 1
ATOM 650 O O . ARG A 1 85 ? 11.988 2.450 -39.136 1.00 93.50 85 ARG A O 1
ATOM 657 N N . GLY A 1 86 ? 10.422 2.942 -40.668 1.00 92.88 86 GLY A N 1
ATOM 658 C CA . GLY A 1 86 ? 11.257 3.871 -41.438 1.00 92.88 86 GLY A CA 1
ATOM 659 C C . GLY A 1 86 ? 11.742 5.100 -40.655 1.00 92.88 86 GLY A C 1
ATOM 660 O O . GLY A 1 86 ? 12.760 5.674 -41.022 1.00 92.88 86 GLY A O 1
ATOM 661 N N . HIS A 1 87 ? 11.069 5.478 -39.562 1.00 91.12 87 HIS A N 1
ATOM 662 C CA . HIS A 1 87 ? 11.484 6.598 -38.709 1.00 91.12 87 HIS A CA 1
ATOM 663 C C . HIS A 1 87 ? 12.676 6.240 -37.812 1.00 91.12 87 HIS A C 1
ATOM 665 O O . HIS A 1 87 ? 13.338 7.131 -37.302 1.00 91.12 87 HIS A O 1
ATOM 671 N N . PHE A 1 88 ? 12.978 4.952 -37.634 1.00 93.38 88 PHE A N 1
ATOM 672 C CA . PHE A 1 88 ? 14.047 4.475 -36.753 1.00 93.38 88 PHE A CA 1
ATOM 673 C C . PHE A 1 88 ? 15.326 4.090 -37.508 1.00 93.38 88 PHE A C 1
ATOM 675 O O . PHE A 1 88 ? 16.160 3.368 -36.968 1.00 93.38 88 PHE A O 1
ATOM 682 N N . VAL A 1 89 ? 15.509 4.552 -38.748 1.00 92.50 89 VAL A N 1
ATOM 683 C CA . VAL A 1 89 ? 16.773 4.355 -39.479 1.00 92.50 89 VAL A CA 1
ATOM 684 C C . VAL A 1 89 ? 17.923 5.002 -38.699 1.00 92.50 89 VAL A C 1
ATOM 686 O O . VAL A 1 89 ? 17.853 6.175 -38.335 1.00 92.50 89 VAL A O 1
ATOM 689 N N . GLY A 1 90 ? 18.975 4.231 -38.421 1.00 90.88 90 GLY A N 1
ATOM 690 C CA . GLY A 1 90 ? 20.085 4.614 -37.542 1.00 90.88 90 GLY A CA 1
ATOM 691 C C . GLY A 1 90 ? 19.809 4.445 -36.040 1.00 90.88 90 GLY A C 1
ATOM 692 O O . GLY A 1 90 ? 20.700 4.693 -35.228 1.00 90.88 90 GLY A O 1
ATOM 693 N N . GLN A 1 91 ? 18.598 4.027 -35.658 1.00 92.44 91 GLN A N 1
ATOM 694 C CA . GLN A 1 91 ? 18.190 3.670 -34.293 1.00 92.44 91 GLN A CA 1
ATOM 695 C C . GLN A 1 91 ? 17.397 2.351 -34.280 1.00 92.44 91 GLN A C 1
ATOM 697 O O . GLN A 1 91 ? 16.471 2.165 -33.488 1.00 92.44 91 GLN A O 1
ATOM 702 N N . GLU A 1 92 ? 17.760 1.406 -35.146 1.00 94.94 92 GLU A N 1
ATOM 703 C CA . GLU A 1 92 ? 17.046 0.141 -35.352 1.00 94.94 92 GLU A CA 1
ATOM 704 C C . GLU A 1 92 ? 16.914 -0.647 -34.044 1.00 94.94 92 GLU A C 1
ATOM 706 O O . GLU A 1 92 ? 15.871 -1.224 -33.746 1.00 94.94 92 GLU A O 1
ATOM 711 N N . ALA A 1 93 ? 17.938 -0.569 -33.193 1.00 94.38 93 ALA A N 1
ATOM 712 C CA . ALA A 1 93 ? 17.944 -1.188 -31.878 1.00 94.38 93 ALA A CA 1
ATOM 713 C C . ALA A 1 93 ? 16.778 -0.718 -30.976 1.00 94.38 93 ALA A C 1
ATOM 715 O O . ALA A 1 93 ? 16.230 -1.516 -30.204 1.00 94.38 93 ALA A O 1
ATOM 716 N N . LEU A 1 94 ? 16.387 0.556 -31.062 1.00 94.69 94 LEU A N 1
ATOM 717 C CA . LEU A 1 94 ? 15.250 1.097 -30.318 1.00 94.69 94 LEU A CA 1
ATOM 718 C C . LEU A 1 94 ? 13.930 0.536 -30.863 1.00 94.69 94 LEU A C 1
ATOM 720 O O . LEU A 1 94 ? 13.075 0.118 -30.083 1.00 94.69 94 LEU A O 1
ATOM 724 N N . PHE A 1 95 ? 13.795 0.444 -32.187 1.00 95.56 95 PHE A N 1
ATOM 725 C CA . PHE A 1 95 ? 12.625 -0.163 -32.823 1.00 95.56 95 PHE A CA 1
ATOM 726 C C . PHE A 1 95 ? 12.473 -1.652 -32.478 1.00 95.56 95 PHE A C 1
ATOM 728 O O . PHE A 1 95 ? 11.373 -2.113 -32.160 1.00 95.56 95 PHE A O 1
ATOM 735 N N . ASP A 1 96 ? 13.575 -2.404 -32.469 1.00 95.88 96 ASP A N 1
ATOM 736 C CA . ASP A 1 96 ? 13.576 -3.818 -32.085 1.00 95.88 96 ASP A CA 1
ATOM 737 C C . ASP A 1 96 ? 13.127 -4.005 -30.630 1.00 95.88 96 ASP A C 1
ATOM 739 O O . ASP A 1 96 ? 12.364 -4.922 -30.317 1.00 95.88 96 ASP A O 1
ATOM 743 N N . TYR A 1 97 ? 13.544 -3.103 -29.733 1.00 96.62 97 TYR A N 1
ATOM 744 C CA . TYR A 1 97 ? 13.072 -3.105 -28.350 1.00 96.62 97 TYR A CA 1
ATOM 745 C C . TYR A 1 97 ? 11.565 -2.830 -28.257 1.00 96.62 97 TYR A C 1
ATOM 747 O O . TYR A 1 97 ? 10.867 -3.569 -27.564 1.00 96.62 97 TYR A O 1
ATOM 755 N N . LEU A 1 98 ? 11.044 -1.828 -28.975 1.00 96.00 98 LEU A N 1
ATOM 756 C CA . LEU A 1 98 ? 9.602 -1.543 -29.015 1.00 96.00 98 LEU A CA 1
ATOM 757 C C . LEU A 1 98 ? 8.804 -2.744 -29.548 1.00 96.00 98 LEU A C 1
ATOM 759 O O . LEU A 1 98 ? 7.749 -3.078 -29.009 1.00 96.00 98 LEU A O 1
ATOM 763 N N . SER A 1 99 ? 9.337 -3.434 -30.556 1.00 95.44 99 SER A N 1
ATOM 764 C CA . SER A 1 99 ? 8.735 -4.642 -31.130 1.00 95.44 99 SER A CA 1
ATOM 765 C C . SER A 1 99 ? 8.680 -5.789 -30.118 1.00 95.44 99 SER A C 1
ATOM 767 O O . SER A 1 99 ? 7.624 -6.402 -29.923 1.00 95.44 99 SER A O 1
ATOM 769 N N . ALA A 1 100 ? 9.781 -6.042 -29.405 1.00 96.81 100 ALA A N 1
ATOM 770 C CA . ALA A 1 100 ? 9.820 -7.038 -28.336 1.00 96.81 100 ALA A CA 1
ATOM 771 C C . ALA A 1 100 ? 8.881 -6.664 -27.175 1.00 96.81 100 ALA A C 1
ATOM 773 O O . ALA A 1 100 ? 8.148 -7.511 -26.668 1.00 96.81 100 ALA A O 1
ATOM 774 N N . LEU A 1 101 ? 8.837 -5.391 -26.779 1.00 96.19 101 LEU A N 1
ATOM 775 C CA . LEU A 1 101 ? 7.976 -4.931 -25.693 1.00 96.19 101 LEU A CA 1
ATOM 776 C C . LEU A 1 101 ? 6.488 -5.063 -26.041 1.00 96.19 101 LEU A C 1
ATOM 778 O O . LEU A 1 101 ? 5.712 -5.518 -25.203 1.00 96.19 101 LEU A O 1
ATOM 782 N N . ARG A 1 102 ? 6.085 -4.735 -27.276 1.00 95.19 102 ARG A N 1
ATOM 783 C CA . ARG A 1 102 ? 4.720 -4.981 -27.765 1.00 95.19 102 ARG A CA 1
ATOM 784 C C . ARG A 1 102 ? 4.379 -6.469 -27.690 1.00 95.19 102 ARG A C 1
ATOM 786 O O . ARG A 1 102 ? 3.312 -6.822 -27.195 1.00 95.19 102 ARG A O 1
ATOM 793 N N . THR A 1 103 ? 5.292 -7.321 -28.151 1.00 95.75 103 THR A N 1
ATOM 794 C CA . THR A 1 103 ? 5.126 -8.782 -28.115 1.00 95.75 103 THR A CA 1
ATOM 795 C C . THR A 1 103 ? 4.873 -9.269 -26.682 1.00 95.75 103 THR A C 1
ATOM 797 O O . THR A 1 103 ? 3.976 -10.072 -26.434 1.00 95.75 103 THR A O 1
ATOM 800 N N . PHE A 1 104 ? 5.595 -8.714 -25.708 1.00 96.00 104 PHE A N 1
ATOM 801 C CA . PHE A 1 104 ? 5.391 -9.029 -24.297 1.00 96.00 104 PHE A CA 1
ATOM 802 C C . PHE A 1 104 ? 4.068 -8.482 -23.738 1.00 96.00 104 PHE A C 1
ATOM 804 O O . PHE A 1 104 ? 3.279 -9.221 -23.151 1.00 96.00 104 PHE A O 1
ATOM 811 N N . LEU A 1 105 ? 3.819 -7.178 -23.890 1.00 92.25 105 LEU A N 1
ATOM 812 C CA . LEU A 1 105 ? 2.704 -6.499 -23.230 1.00 92.25 105 LEU A CA 1
ATOM 813 C C . LEU A 1 105 ? 1.360 -6.780 -23.897 1.00 92.25 105 LEU A C 1
ATOM 815 O O . LEU A 1 105 ? 0.377 -6.984 -23.186 1.00 92.25 105 LEU A O 1
ATOM 819 N N . VAL A 1 106 ? 1.313 -6.780 -25.228 1.00 91.50 106 VAL A N 1
ATOM 820 C CA . VAL A 1 106 ? 0.076 -6.876 -26.013 1.00 91.50 106 VAL A CA 1
ATOM 821 C C . VAL A 1 106 ? -0.204 -8.321 -26.400 1.00 91.50 106 VAL A C 1
ATOM 823 O O . VAL A 1 106 ? -1.289 -8.818 -26.109 1.00 91.50 106 VAL A O 1
ATOM 826 N N . ASP A 1 107 ? 0.772 -9.009 -26.998 1.00 92.94 107 ASP A N 1
ATOM 827 C CA . ASP A 1 107 ? 0.564 -10.377 -27.498 1.00 92.94 107 ASP A CA 1
ATOM 828 C C . ASP A 1 107 ? 0.708 -11.440 -26.396 1.00 92.94 107 ASP A C 1
ATOM 830 O O . ASP A 1 107 ? 0.302 -12.584 -26.589 1.00 92.94 107 ASP A O 1
ATOM 834 N N . LYS A 1 108 ? 1.259 -11.062 -25.230 1.00 94.31 108 LYS A N 1
ATOM 835 C CA . LYS A 1 108 ? 1.550 -11.955 -24.093 1.00 94.31 108 LYS A CA 1
ATOM 836 C C . LYS A 1 108 ? 2.459 -13.135 -24.469 1.00 94.31 108 LYS A C 1
ATOM 838 O O . LYS A 1 108 ? 2.393 -14.193 -23.849 1.00 94.31 108 LYS A O 1
ATOM 843 N N . ASP A 1 109 ? 3.337 -12.944 -25.455 1.00 96.88 109 ASP A N 1
ATOM 844 C CA . ASP A 1 109 ? 4.234 -13.984 -25.966 1.00 96.88 109 ASP A CA 1
ATOM 845 C C . ASP A 1 109 ? 5.656 -13.818 -25.410 1.00 96.88 109 ASP A C 1
ATOM 847 O O . ASP A 1 109 ? 6.549 -13.224 -26.022 1.00 96.88 109 ASP A O 1
ATOM 851 N N . ALA A 1 110 ? 5.872 -14.366 -24.215 1.00 97.75 110 ALA A N 1
ATOM 852 C CA . ALA A 1 110 ? 7.181 -14.365 -23.568 1.00 97.75 110 ALA A CA 1
ATOM 853 C C . ALA A 1 110 ? 8.232 -15.185 -24.343 1.00 97.75 110 ALA A C 1
ATOM 855 O O . ALA A 1 110 ? 9.412 -14.842 -24.327 1.00 97.75 110 ALA A O 1
ATOM 856 N N . ASP A 1 111 ? 7.832 -16.243 -25.052 1.00 97.44 111 ASP A N 1
ATOM 857 C CA . ASP A 1 111 ? 8.758 -17.100 -25.796 1.00 97.44 111 ASP A CA 1
ATOM 858 C C . ASP A 1 111 ? 9.406 -16.371 -26.970 1.00 97.44 111 ASP A C 1
ATOM 860 O O . ASP A 1 111 ? 10.613 -16.494 -27.199 1.00 97.44 111 ASP A O 1
ATOM 864 N N . THR A 1 112 ? 8.624 -15.586 -27.709 1.00 97.38 112 THR A N 1
ATOM 865 C CA . THR A 1 112 ? 9.163 -14.733 -28.771 1.00 97.38 112 THR A CA 1
ATOM 866 C C . THR A 1 112 ? 10.086 -13.663 -28.200 1.00 97.38 112 THR A C 1
ATOM 868 O O . THR A 1 112 ? 11.173 -13.456 -28.739 1.00 97.38 112 THR A O 1
ATOM 871 N N . VAL A 1 113 ? 9.732 -13.048 -27.071 1.00 97.69 113 VAL A N 1
ATOM 872 C CA . VAL A 1 113 ? 10.581 -12.043 -26.408 1.00 97.69 113 VAL A CA 1
ATOM 873 C C . VAL A 1 113 ? 11.949 -12.621 -26.044 1.00 97.69 113 VAL A C 1
ATOM 875 O O . VAL A 1 113 ? 12.968 -12.005 -26.345 1.00 97.69 113 VAL A O 1
ATOM 878 N N . LEU A 1 114 ? 11.999 -13.827 -25.468 1.00 97.12 114 LEU A N 1
ATOM 879 C CA . LEU A 1 114 ? 13.258 -14.476 -25.083 1.00 97.12 114 LEU A CA 1
ATOM 880 C C . LEU A 1 114 ? 14.152 -14.850 -26.275 1.00 97.12 114 LEU A C 1
ATOM 882 O O . LEU A 1 114 ? 15.361 -15.000 -26.084 1.00 97.12 114 LEU A O 1
ATOM 886 N N . ARG A 1 115 ? 13.582 -14.988 -27.482 1.00 95.75 115 ARG A N 1
ATOM 887 C CA . ARG A 1 115 ? 14.336 -15.156 -28.737 1.00 95.75 115 ARG A CA 1
ATOM 888 C C . ARG A 1 115 ? 14.829 -13.828 -29.312 1.00 95.75 115 ARG A C 1
ATOM 890 O O . ARG A 1 115 ? 15.907 -13.796 -29.893 1.00 95.75 115 ARG A O 1
ATOM 897 N N . LEU A 1 116 ? 14.037 -12.762 -29.185 1.00 93.38 116 LEU A N 1
ATOM 898 C CA . LEU A 1 116 ? 14.365 -11.434 -29.719 1.00 93.38 116 LEU A CA 1
ATOM 899 C C . LEU A 1 116 ? 15.379 -10.682 -28.849 1.00 93.38 116 LEU A C 1
ATOM 901 O O . LEU A 1 116 ? 16.174 -9.895 -29.359 1.00 93.38 116 LEU A O 1
ATOM 905 N N . VAL A 1 117 ? 15.344 -10.899 -27.535 1.00 94.25 117 VAL A N 1
ATOM 906 C CA . VAL A 1 117 ? 16.179 -10.177 -26.577 1.00 94.25 117 VAL A CA 1
ATOM 907 C C . VAL A 1 117 ? 17.377 -11.025 -26.167 1.00 94.25 117 VAL A C 1
ATOM 909 O O . VAL A 1 117 ? 17.212 -12.109 -25.610 1.00 94.25 117 VAL A O 1
ATOM 912 N N . SER A 1 118 ? 18.578 -10.488 -26.394 1.00 88.94 118 SER A N 1
ATOM 913 C CA . SER A 1 118 ? 19.854 -11.123 -26.044 1.00 88.94 118 SER A CA 1
ATOM 914 C C . SER A 1 118 ? 19.906 -11.597 -24.588 1.00 88.94 118 SER A C 1
ATOM 916 O O . SER A 1 118 ? 19.441 -10.909 -23.679 1.00 88.94 118 SER A O 1
ATOM 918 N N . ASP A 1 119 ? 20.514 -12.761 -24.375 1.00 88.88 119 ASP A N 1
ATOM 919 C CA . ASP A 1 119 ? 20.824 -13.329 -23.063 1.00 88.88 119 ASP A CA 1
ATOM 920 C C . ASP A 1 119 ? 22.201 -12.912 -22.530 1.00 88.88 119 ASP A C 1
ATOM 922 O O . ASP A 1 119 ? 22.578 -13.310 -21.428 1.00 88.88 1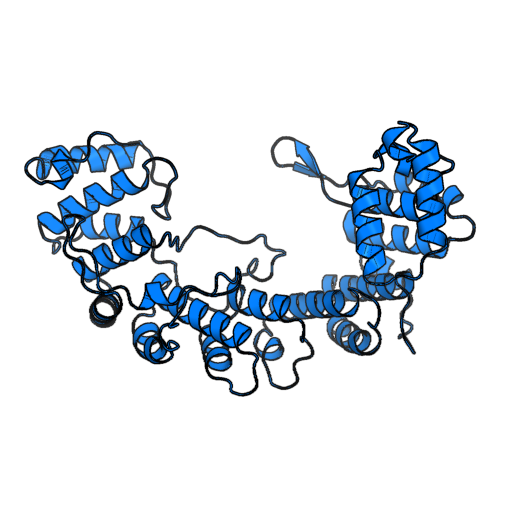19 ASP A O 1
ATOM 926 N N . ALA A 1 120 ? 22.938 -12.093 -23.288 1.00 86.69 120 ALA A N 1
ATOM 927 C CA . ALA A 1 120 ? 24.249 -11.613 -22.891 1.00 86.69 120 ALA A CA 1
ATOM 928 C C . ALA A 1 120 ? 24.156 -10.819 -21.583 1.00 86.69 120 ALA A C 1
ATOM 930 O O . ALA A 1 120 ? 23.509 -9.769 -21.519 1.00 86.69 120 ALA A O 1
ATOM 931 N N . ALA A 1 121 ? 24.831 -11.323 -20.551 1.00 79.75 121 ALA A N 1
ATOM 932 C CA . ALA A 1 121 ? 24.944 -10.632 -19.280 1.00 79.75 121 ALA A CA 1
ATOM 933 C C . ALA A 1 121 ? 25.698 -9.302 -19.468 1.00 79.75 121 ALA A C 1
ATOM 935 O O . ALA A 1 121 ? 26.701 -9.266 -20.192 1.00 79.75 121 ALA A O 1
ATOM 936 N N . PRO A 1 122 ? 25.260 -8.214 -18.814 1.00 85.38 122 PRO A N 1
ATOM 937 C CA . PRO A 1 122 ? 26.024 -6.977 -18.797 1.00 85.38 122 PRO A CA 1
ATOM 938 C C . PRO A 1 122 ? 27.409 -7.219 -18.193 1.00 85.38 122 PRO A C 1
ATOM 940 O O . PRO A 1 122 ? 27.539 -7.841 -17.144 1.00 85.38 122 PRO A O 1
ATOM 943 N N . THR A 1 123 ? 28.453 -6.711 -18.845 1.00 84.62 123 THR A N 1
ATOM 944 C CA . THR A 1 123 ? 29.833 -6.773 -18.330 1.00 84.62 123 THR A CA 1
ATOM 945 C C . THR A 1 123 ? 30.271 -5.464 -17.669 1.00 84.62 123 THR A C 1
ATOM 947 O O . THR A 1 123 ? 31.426 -5.329 -17.273 1.00 84.62 123 THR A O 1
ATOM 950 N N . GLY A 1 124 ? 29.373 -4.480 -17.584 1.00 89.06 124 GLY A N 1
ATOM 951 C CA . GLY A 1 124 ? 29.627 -3.131 -17.086 1.00 89.06 124 GLY A CA 1
ATOM 952 C C . GLY A 1 124 ? 28.336 -2.306 -17.003 1.00 89.06 124 GLY A C 1
ATOM 953 O O . GLY A 1 124 ? 27.251 -2.872 -17.173 1.00 89.06 124 GLY A O 1
ATOM 954 N N . PRO A 1 125 ? 28.441 -0.989 -16.745 1.00 89.62 125 PRO A N 1
ATOM 955 C CA . PRO A 1 125 ? 27.289 -0.094 -16.670 1.00 89.62 125 PRO A CA 1
ATOM 956 C C . PRO A 1 125 ? 26.447 -0.157 -17.948 1.00 89.62 125 PRO A C 1
ATOM 958 O O . PRO A 1 125 ? 26.983 -0.153 -19.058 1.00 89.62 125 PRO A O 1
ATOM 961 N N . MET A 1 126 ? 25.125 -0.220 -17.792 1.00 92.25 126 MET A N 1
ATOM 962 C CA . MET A 1 126 ? 24.194 -0.298 -18.919 1.00 92.25 126 MET A CA 1
ATOM 963 C C . MET A 1 126 ? 23.655 1.079 -19.303 1.00 92.25 126 MET A C 1
ATOM 965 O O . MET A 1 126 ? 23.180 1.831 -18.447 1.00 92.25 126 MET A O 1
ATOM 969 N N . ASP A 1 127 ? 23.604 1.360 -20.606 1.00 90.06 127 ASP A N 1
ATOM 970 C CA . ASP A 1 127 ? 22.718 2.407 -21.116 1.00 90.06 127 ASP A CA 1
ATOM 971 C C . ASP A 1 127 ? 21.235 2.018 -20.933 1.00 90.06 127 ASP A C 1
ATOM 973 O O . ASP A 1 127 ? 20.893 0.871 -20.626 1.00 90.06 127 ASP A O 1
ATOM 977 N N . TYR A 1 128 ? 20.321 2.977 -21.103 1.00 90.19 128 TYR A N 1
ATOM 978 C CA . TYR A 1 128 ? 18.893 2.734 -20.876 1.00 90.19 128 TYR A CA 1
ATOM 979 C C . TYR A 1 128 ? 18.287 1.698 -21.822 1.00 90.19 128 TYR A C 1
ATOM 981 O O . TYR A 1 128 ? 17.372 0.984 -21.414 1.00 90.19 128 TYR A O 1
ATOM 989 N N . LEU A 1 129 ? 18.772 1.582 -23.060 1.00 92.06 129 LEU A N 1
ATOM 990 C CA . LEU A 1 129 ? 18.225 0.622 -24.017 1.00 92.06 129 LEU A CA 1
ATOM 991 C C . LEU A 1 129 ? 18.636 -0.810 -23.653 1.00 92.06 129 LEU A C 1
ATOM 993 O O . LEU A 1 129 ? 17.796 -1.710 -23.623 1.00 92.06 129 LEU A O 1
ATOM 997 N N . THR A 1 130 ? 19.908 -1.012 -23.318 1.00 93.94 130 THR A N 1
ATOM 998 C CA . THR A 1 130 ? 20.456 -2.284 -22.835 1.00 93.94 130 THR A CA 1
ATOM 999 C C . THR A 1 130 ? 19.782 -2.693 -21.533 1.00 93.94 130 THR A C 1
ATOM 1001 O O . THR A 1 130 ? 19.303 -3.821 -21.418 1.00 93.94 130 THR A O 1
ATOM 1004 N N . PHE A 1 131 ? 19.651 -1.756 -20.591 1.00 95.62 131 PHE A N 1
ATOM 1005 C CA . PHE A 1 131 ? 18.924 -1.965 -19.344 1.00 95.62 131 PHE A CA 1
ATOM 1006 C C . PHE A 1 131 ? 17.473 -2.395 -19.586 1.00 95.62 131 PHE A C 1
ATOM 1008 O O . PHE A 1 131 ? 17.023 -3.408 -19.051 1.00 95.62 131 PHE A O 1
ATOM 1015 N N . SER A 1 132 ? 16.745 -1.663 -20.433 1.00 95.56 132 SER A N 1
ATOM 1016 C CA . SER A 1 132 ? 15.331 -1.936 -20.713 1.00 95.56 132 SER A CA 1
ATOM 1017 C C . SER A 1 132 ? 15.129 -3.304 -21.365 1.00 95.56 132 SER A C 1
ATOM 1019 O O . SER A 1 132 ? 14.195 -4.026 -21.019 1.00 95.56 132 SER A O 1
ATOM 1021 N N . ARG A 1 133 ? 16.040 -3.708 -22.256 1.00 96.38 133 ARG A N 1
ATOM 1022 C CA . ARG A 1 133 ? 16.064 -5.055 -22.841 1.00 96.38 133 ARG A CA 1
ATOM 1023 C C . ARG A 1 133 ? 16.260 -6.129 -21.771 1.00 96.38 133 ARG A C 1
ATOM 1025 O O . ARG A 1 133 ? 15.483 -7.077 -21.728 1.00 96.38 133 ARG A O 1
ATOM 1032 N N . GLN A 1 134 ? 17.230 -5.969 -20.873 1.00 96.69 134 GLN A N 1
ATOM 1033 C CA . GLN A 1 134 ? 17.459 -6.943 -19.799 1.00 96.69 134 GLN A CA 1
ATOM 1034 C C . GLN A 1 134 ? 16.276 -7.033 -18.824 1.00 96.69 134 GLN A C 1
ATOM 1036 O O . GLN A 1 134 ? 15.870 -8.132 -18.448 1.00 96.69 134 GLN A O 1
ATOM 1041 N N . MET A 1 135 ? 15.654 -5.901 -18.483 1.00 97.50 135 MET A N 1
ATOM 1042 C CA . MET A 1 135 ? 14.428 -5.883 -17.679 1.00 97.50 135 MET A CA 1
ATOM 1043 C C . MET A 1 135 ? 13.265 -6.597 -18.376 1.00 97.50 135 MET A C 1
ATOM 1045 O O . MET A 1 135 ? 12.551 -7.367 -17.734 1.00 97.50 135 MET A O 1
ATOM 1049 N N . LEU A 1 136 ? 13.095 -6.390 -19.686 1.00 97.75 136 LEU A N 1
ATOM 1050 C CA . LEU A 1 136 ? 12.084 -7.077 -20.489 1.00 97.75 136 LEU A CA 1
ATOM 1051 C C . LEU A 1 136 ? 12.333 -8.590 -20.544 1.00 97.75 136 LEU A C 1
ATOM 1053 O O . LEU A 1 136 ? 11.396 -9.373 -20.401 1.00 97.75 136 LEU A O 1
ATOM 1057 N N . ARG A 1 1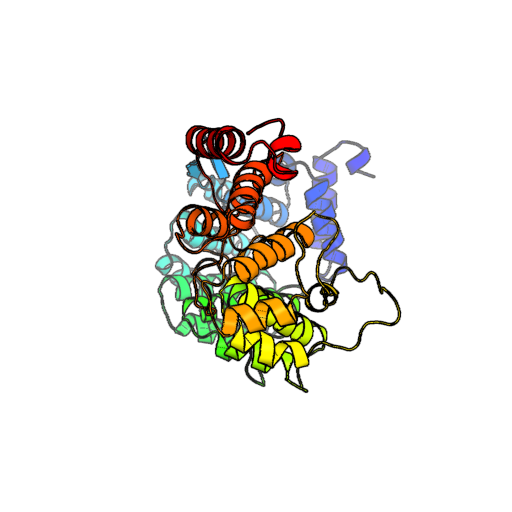37 ? 13.594 -9.011 -20.695 1.00 97.75 137 ARG A N 1
ATOM 1058 C CA . ARG A 1 137 ? 13.976 -10.427 -20.640 1.00 97.75 137 ARG A CA 1
ATOM 1059 C C . ARG A 1 137 ? 13.641 -11.043 -19.282 1.00 97.75 137 ARG A C 1
ATOM 1061 O O . ARG A 1 137 ? 13.040 -12.112 -19.241 1.00 97.75 137 ARG A O 1
ATOM 1068 N N . ALA A 1 138 ? 13.982 -10.367 -18.185 1.00 97.31 138 ALA A N 1
ATOM 1069 C CA . ALA A 1 138 ? 13.663 -10.830 -16.835 1.00 97.31 138 ALA A CA 1
ATOM 1070 C C . ALA A 1 138 ? 12.148 -10.942 -16.608 1.00 97.31 138 ALA A C 1
ATOM 1072 O O . ALA A 1 138 ? 11.682 -11.958 -16.100 1.00 97.31 138 ALA A O 1
ATOM 1073 N N . ALA A 1 139 ? 11.372 -9.957 -17.072 1.00 96.62 139 ALA A N 1
ATOM 1074 C CA . ALA A 1 139 ? 9.912 -9.995 -17.005 1.00 96.62 139 ALA A CA 1
ATOM 1075 C C . ALA A 1 139 ? 9.311 -11.132 -17.853 1.00 96.62 139 ALA A C 1
ATOM 1077 O O . ALA A 1 139 ? 8.336 -11.757 -17.441 1.00 96.62 139 ALA A O 1
ATOM 1078 N N . ALA A 1 140 ? 9.899 -11.440 -19.014 1.00 97.88 140 ALA A N 1
ATOM 1079 C CA . ALA A 1 140 ? 9.495 -12.578 -19.837 1.00 97.88 140 ALA A CA 1
ATOM 1080 C C . ALA A 1 140 ? 9.783 -13.925 -19.156 1.00 97.88 140 ALA A C 1
ATOM 1082 O O . ALA A 1 140 ? 8.939 -14.816 -19.209 1.00 97.88 140 ALA A O 1
ATOM 1083 N N . LEU A 1 141 ? 10.926 -14.068 -18.475 1.00 97.44 141 LEU A N 1
ATOM 1084 C CA . LEU A 1 141 ? 11.219 -15.250 -17.654 1.00 97.44 141 LEU A CA 1
ATOM 1085 C C . LEU A 1 141 ? 10.215 -15.386 -16.494 1.00 97.44 141 LEU A C 1
ATOM 1087 O O . LEU A 1 141 ? 9.660 -16.465 -16.289 1.00 97.44 141 LEU A O 1
ATOM 1091 N N . ASP A 1 142 ? 9.927 -14.291 -15.784 1.00 95.44 142 ASP A N 1
ATOM 1092 C CA . ASP A 1 142 ? 8.988 -14.276 -14.653 1.00 95.44 142 ASP A CA 1
ATOM 1093 C C . ASP A 1 142 ? 7.558 -14.631 -15.090 1.00 95.44 142 ASP A C 1
ATOM 1095 O O . ASP A 1 142 ? 6.904 -15.479 -14.487 1.00 95.44 142 ASP A O 1
ATOM 1099 N N . ALA A 1 143 ? 7.094 -14.086 -16.220 1.00 94.94 143 ALA A N 1
ATOM 1100 C CA . ALA A 1 143 ? 5.789 -14.423 -16.793 1.00 94.94 143 ALA A CA 1
ATOM 1101 C C . ALA A 1 143 ? 5.641 -15.920 -17.126 1.00 94.94 143 ALA A C 1
ATOM 1103 O O . ALA A 1 143 ? 4.526 -16.440 -17.157 1.00 94.94 143 ALA A O 1
ATOM 1104 N N . LYS A 1 144 ? 6.758 -16.622 -17.356 1.00 95.19 144 LYS A N 1
ATOM 1105 C CA . LYS A 1 144 ? 6.798 -18.074 -17.567 1.00 95.19 144 LYS A CA 1
ATOM 1106 C C . LYS A 1 144 ? 6.942 -18.885 -16.274 1.00 95.19 144 LYS A C 1
ATOM 1108 O O . LYS A 1 144 ? 6.934 -20.113 -16.342 1.00 95.19 144 LYS A O 1
ATOM 1113 N N . GLY A 1 145 ? 7.086 -18.234 -15.120 1.00 92.19 145 GLY A N 1
ATOM 1114 C CA . GLY A 1 145 ? 7.412 -18.883 -13.851 1.00 92.19 145 GLY A CA 1
ATOM 1115 C C . GLY A 1 145 ? 8.821 -19.483 -13.829 1.00 92.19 145 GLY A C 1
ATOM 1116 O O . GLY A 1 145 ? 9.073 -20.428 -13.082 1.00 92.19 145 GLY A O 1
ATOM 1117 N N . ASP A 1 146 ? 9.730 -18.985 -14.672 1.00 94.00 146 ASP A N 1
ATOM 1118 C CA . ASP A 1 146 ? 11.109 -19.459 -14.720 1.00 94.00 146 ASP A CA 1
ATOM 1119 C C . ASP A 1 146 ? 11.935 -18.802 -13.603 1.00 94.00 146 ASP A C 1
ATOM 1121 O O . ASP A 1 146 ? 12.123 -17.583 -13.568 1.00 94.00 146 ASP A O 1
ATOM 1125 N N . GLY A 1 147 ? 12.482 -19.625 -12.703 1.00 91.56 147 GLY A N 1
ATOM 1126 C CA . GLY A 1 147 ? 13.327 -19.172 -11.595 1.00 91.56 147 GLY A CA 1
ATOM 1127 C C . GLY A 1 147 ? 14.604 -18.442 -12.034 1.00 91.56 147 GLY A C 1
ATOM 1128 O O . GLY A 1 147 ? 15.198 -17.717 -11.230 1.00 91.56 147 GLY A O 1
ATOM 1129 N N . ALA A 1 148 ? 15.012 -18.565 -13.304 1.00 95.44 148 ALA A N 1
ATOM 1130 C CA . ALA A 1 148 ? 16.092 -17.772 -13.884 1.00 95.44 148 ALA A CA 1
ATOM 1131 C C . ALA A 1 148 ? 15.807 -16.258 -13.841 1.00 95.44 148 ALA A C 1
ATOM 1133 O O . ALA A 1 148 ? 16.754 -15.471 -13.775 1.00 95.44 148 ALA A O 1
ATOM 1134 N N . ALA A 1 149 ? 14.534 -15.839 -13.803 1.00 96.81 149 ALA A N 1
ATOM 1135 C CA . ALA A 1 149 ? 14.150 -14.434 -13.655 1.00 96.81 149 ALA A CA 1
ATOM 1136 C C . ALA A 1 149 ? 14.782 -13.797 -12.410 1.00 96.81 149 ALA A C 1
ATOM 1138 O O . ALA A 1 149 ? 15.376 -12.721 -12.483 1.00 96.81 149 ALA A O 1
ATOM 1139 N N . ARG A 1 150 ? 14.729 -14.505 -11.274 1.00 96.75 150 ARG A N 1
ATOM 1140 C CA . ARG A 1 150 ? 15.305 -14.049 -10.004 1.00 96.75 150 ARG A CA 1
ATOM 1141 C C . ARG A 1 150 ? 16.806 -1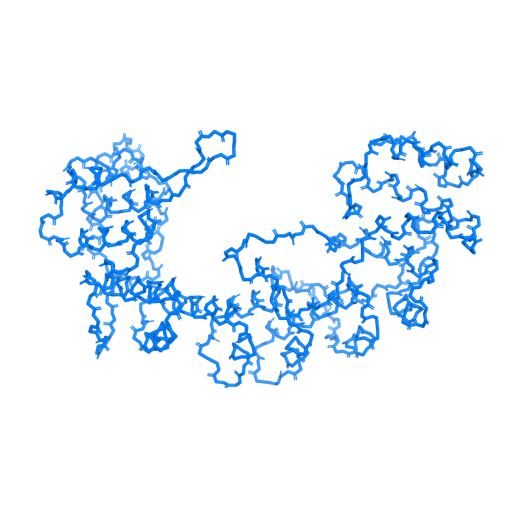3.813 -10.108 1.00 96.75 150 ARG A C 1
ATOM 1143 O O . ARG A 1 150 ? 17.306 -12.780 -9.668 1.00 96.75 150 ARG A O 1
ATOM 1150 N N . ALA A 1 151 ? 17.520 -14.785 -10.675 1.00 95.88 151 ALA A N 1
ATOM 1151 C CA . ALA A 1 151 ? 18.963 -14.700 -10.857 1.00 95.88 151 ALA A CA 1
ATOM 1152 C C . ALA A 1 151 ? 19.327 -13.525 -11.772 1.00 95.88 151 ALA A C 1
ATOM 1154 O O . ALA A 1 151 ? 20.264 -12.786 -11.469 1.00 95.88 151 ALA A O 1
ATOM 1155 N N . LEU A 1 152 ? 18.541 -13.304 -12.833 1.00 96.62 152 LEU A N 1
ATOM 1156 C CA . LEU A 1 152 ? 18.732 -12.171 -13.725 1.00 96.62 152 LEU A CA 1
ATOM 1157 C C . LEU A 1 152 ? 18.532 -10.841 -12.985 1.00 96.62 152 LEU A C 1
ATOM 1159 O O . LEU A 1 152 ? 19.460 -10.038 -12.984 1.00 96.62 152 LEU A O 1
ATOM 1163 N N . TYR A 1 153 ? 17.421 -10.628 -12.269 1.00 97.06 153 TYR A N 1
ATOM 1164 C CA . TYR A 1 153 ? 17.219 -9.399 -11.483 1.00 97.06 153 TYR A CA 1
ATOM 1165 C C . TYR A 1 153 ? 18.371 -9.116 -10.512 1.00 97.06 153 TYR A C 1
ATOM 1167 O O . TYR A 1 153 ? 18.886 -7.999 -10.476 1.00 97.06 153 TYR A O 1
ATOM 1175 N N . LEU A 1 154 ? 18.826 -10.131 -9.772 1.00 96.06 154 LEU A N 1
ATOM 1176 C CA . LEU A 1 154 ? 19.960 -9.992 -8.855 1.00 96.06 154 LEU A CA 1
ATOM 1177 C C . LEU A 1 154 ? 21.251 -9.609 -9.590 1.00 96.06 154 LEU A C 1
ATOM 1179 O O . LEU A 1 154 ? 21.998 -8.759 -9.109 1.00 96.06 154 LEU A O 1
ATOM 1183 N N . SER A 1 155 ? 21.495 -10.195 -10.765 1.00 95.31 155 SER A N 1
ATOM 1184 C CA . SER A 1 155 ? 22.679 -9.893 -11.575 1.00 95.31 155 SER A CA 1
ATOM 1185 C C . SER A 1 155 ? 22.668 -8.484 -12.180 1.00 95.31 155 SER A C 1
ATOM 1187 O O . SER A 1 155 ? 23.736 -7.939 -12.434 1.00 95.31 155 SER A O 1
ATOM 1189 N N . LEU A 1 156 ? 21.498 -7.859 -12.371 1.00 96.12 156 LEU A N 1
ATOM 1190 C CA . LEU A 1 156 ? 21.394 -6.498 -12.918 1.00 96.12 156 LEU A CA 1
ATOM 1191 C C . LEU A 1 156 ? 21.715 -5.404 -11.891 1.00 96.12 156 LEU A C 1
ATOM 1193 O O . LEU A 1 156 ? 22.193 -4.338 -12.274 1.00 96.12 156 LEU A O 1
ATOM 1197 N N . LEU A 1 157 ? 21.486 -5.650 -10.597 1.00 95.75 157 LEU A N 1
ATOM 1198 C CA . LEU A 1 157 ? 21.713 -4.673 -9.522 1.00 95.75 157 LEU A CA 1
ATOM 1199 C C . LEU A 1 157 ? 23.109 -4.023 -9.504 1.00 95.75 157 LEU A C 1
ATOM 1201 O O . LEU A 1 157 ? 23.159 -2.799 -9.368 1.00 95.75 157 LEU A O 1
ATOM 1205 N N . PRO A 1 158 ? 24.233 -4.763 -9.619 1.00 94.62 158 PRO A N 1
ATOM 1206 C CA . PRO A 1 158 ? 25.567 -4.156 -9.634 1.00 94.62 158 PRO A CA 1
ATOM 1207 C C . PRO A 1 158 ? 25.867 -3.336 -10.898 1.00 94.62 158 PRO A C 1
ATOM 1209 O O . PRO A 1 158 ? 26.844 -2.601 -10.902 1.00 94.62 158 PRO A O 1
ATOM 1212 N N . HIS A 1 159 ? 25.054 -3.446 -11.953 1.00 94.94 159 HIS A N 1
ATOM 1213 C CA . HIS A 1 159 ? 25.256 -2.762 -13.239 1.00 94.94 159 HIS A CA 1
ATOM 1214 C C . HIS A 1 159 ? 24.241 -1.632 -13.493 1.00 94.94 159 HIS A C 1
ATOM 1216 O O . HIS A 1 159 ? 24.325 -0.923 -14.498 1.00 94.94 159 HIS A O 1
ATOM 1222 N N . ALA A 1 160 ? 23.264 -1.473 -12.596 1.00 93.88 160 ALA A N 1
ATOM 1223 C CA . ALA A 1 160 ? 22.165 -0.520 -12.689 1.00 93.88 160 ALA A CA 1
ATOM 1224 C C . ALA A 1 160 ? 22.561 0.858 -12.122 1.00 93.88 160 ALA A C 1
ATOM 1226 O O . ALA A 1 160 ? 22.012 1.313 -11.120 1.00 93.88 160 ALA A O 1
ATOM 1227 N N . GLU A 1 161 ? 23.548 1.506 -12.738 1.00 90.88 161 GLU A N 1
ATOM 1228 C CA . GLU A 1 161 ? 24.185 2.721 -12.206 1.00 90.88 161 GLU A CA 1
ATOM 1229 C C . GLU A 1 161 ? 23.478 4.026 -12.605 1.00 90.88 161 GLU A C 1
ATOM 1231 O O . GLU A 1 161 ? 23.614 5.038 -11.913 1.00 90.88 161 GLU A O 1
ATOM 1236 N N . SER A 1 162 ? 22.704 4.024 -13.698 1.00 88.12 162 SER A N 1
ATOM 1237 C CA . SER A 1 162 ? 22.030 5.243 -14.165 1.00 88.12 162 SER A CA 1
ATOM 1238 C C . SER A 1 162 ? 20.817 5.598 -13.300 1.00 88.12 162 SER A C 1
ATOM 1240 O O . SER A 1 162 ? 20.243 4.756 -12.600 1.00 88.12 162 SER A O 1
ATOM 1242 N N . VAL A 1 163 ? 20.386 6.862 -13.379 1.00 86.88 163 VAL A N 1
ATOM 1243 C CA . VAL A 1 163 ? 19.199 7.362 -12.670 1.00 86.88 163 VAL A CA 1
ATOM 1244 C C . VAL A 1 163 ? 18.000 6.431 -12.918 1.00 86.88 163 VAL A C 1
ATOM 1246 O O . VAL A 1 163 ? 17.753 5.985 -14.033 1.00 86.88 163 VAL A O 1
ATOM 1249 N N . TYR A 1 164 ? 17.276 6.088 -11.853 1.00 88.31 164 TYR A N 1
ATOM 1250 C CA . TYR A 1 164 ? 16.137 5.155 -11.837 1.00 88.31 164 TYR A CA 1
ATOM 1251 C C . TYR A 1 164 ? 16.406 3.682 -12.184 1.00 88.31 164 TYR A C 1
ATOM 1253 O O . TYR A 1 164 ? 15.551 2.858 -11.854 1.00 88.31 164 TYR A O 1
ATOM 1261 N N . GLN A 1 165 ? 17.554 3.294 -12.753 1.00 93.69 165 GLN A N 1
ATOM 1262 C CA . GLN A 1 165 ? 17.808 1.887 -13.098 1.00 93.69 165 GLN A CA 1
ATOM 1263 C C . GLN A 1 165 ? 17.766 0.996 -11.856 1.00 93.69 165 GLN A C 1
ATOM 1265 O O . GLN A 1 165 ? 16.950 0.077 -11.787 1.00 93.69 165 GLN A O 1
ATOM 1270 N N . ARG A 1 166 ? 18.576 1.306 -10.834 1.00 95.31 166 ARG A N 1
ATOM 1271 C CA . ARG A 1 166 ? 18.638 0.497 -9.610 1.00 95.31 166 ARG A CA 1
ATOM 1272 C C . ARG A 1 166 ? 17.276 0.353 -8.936 1.00 95.31 166 ARG A C 1
ATOM 1274 O O . ARG A 1 166 ? 16.852 -0.763 -8.661 1.00 95.31 166 ARG A O 1
ATOM 1281 N N . GLY A 1 167 ? 16.569 1.467 -8.733 1.00 95.31 167 GLY A N 1
ATOM 1282 C CA . GLY A 1 167 ? 15.228 1.456 -8.138 1.00 95.31 167 GLY A CA 1
ATOM 1283 C C . GLY A 1 167 ? 14.228 0.619 -8.944 1.00 95.31 167 GLY A C 1
ATOM 1284 O O . GLY A 1 167 ? 13.403 -0.075 -8.361 1.00 95.31 167 GLY A O 1
ATOM 1285 N N . THR A 1 168 ? 14.343 0.610 -10.275 1.00 95.88 168 THR A N 1
ATOM 1286 C CA . THR A 1 168 ? 13.494 -0.212 -11.152 1.00 95.88 168 THR A CA 1
ATOM 1287 C C . THR A 1 168 ? 13.797 -1.708 -11.006 1.00 95.88 168 THR A C 1
ATOM 1289 O O . THR A 1 168 ? 12.865 -2.510 -10.938 1.00 95.88 168 THR A O 1
ATOM 1292 N N . VAL A 1 169 ? 15.076 -2.098 -10.907 1.00 97.69 169 VAL A N 1
ATOM 1293 C CA . VAL A 1 169 ? 15.463 -3.499 -10.642 1.00 97.69 169 VAL A CA 1
ATOM 1294 C C . VAL A 1 169 ? 14.987 -3.937 -9.262 1.00 97.69 169 VAL A C 1
ATOM 1296 O O . VAL A 1 169 ? 14.397 -5.006 -9.132 1.00 97.69 169 VAL A O 1
ATOM 1299 N N . GLU A 1 170 ? 15.202 -3.107 -8.239 1.00 97.88 170 GLU A N 1
ATOM 1300 C CA . GLU A 1 170 ? 14.762 -3.387 -6.870 1.00 97.88 170 GLU A CA 1
ATOM 1301 C C . GLU A 1 170 ? 13.238 -3.550 -6.789 1.00 97.88 170 GLU A C 1
ATOM 1303 O O . GLU A 1 170 ? 12.756 -4.496 -6.171 1.00 97.88 170 GLU A O 1
ATOM 1308 N N . MET A 1 171 ? 12.474 -2.695 -7.473 1.00 96.31 171 MET A N 1
ATOM 1309 C CA . MET A 1 171 ? 11.015 -2.806 -7.557 1.00 96.31 171 MET A CA 1
ATOM 1310 C C . MET A 1 171 ? 10.586 -4.128 -8.204 1.00 96.31 171 MET A C 1
ATOM 1312 O O . MET A 1 171 ? 9.718 -4.823 -7.677 1.00 96.31 171 MET A O 1
ATOM 1316 N N . ALA A 1 172 ? 11.195 -4.504 -9.332 1.00 95.88 172 ALA A N 1
ATOM 1317 C CA . ALA A 1 172 ? 10.865 -5.749 -10.020 1.00 95.88 172 ALA A CA 1
ATOM 1318 C C . ALA A 1 172 ? 11.225 -6.986 -9.183 1.00 95.88 172 ALA A C 1
ATOM 1320 O O . ALA A 1 172 ? 10.406 -7.894 -9.054 1.00 95.88 172 ALA A O 1
ATOM 1321 N N . LEU A 1 173 ? 12.402 -6.987 -8.547 1.00 97.19 173 LEU A N 1
ATOM 1322 C CA . LEU A 1 173 ? 12.814 -8.053 -7.637 1.00 97.19 173 LEU A CA 1
ATOM 1323 C C . LEU A 1 173 ? 11.866 -8.154 -6.437 1.00 97.19 173 LEU A C 1
ATOM 1325 O O . LEU A 1 173 ? 11.430 -9.247 -6.094 1.00 97.19 173 LEU A O 1
ATOM 1329 N N . ALA A 1 174 ? 11.481 -7.029 -5.831 1.00 96.31 174 ALA A N 1
ATOM 1330 C CA . ALA A 1 174 ? 10.507 -7.016 -4.746 1.00 96.31 174 ALA A CA 1
ATOM 1331 C C . ALA A 1 174 ? 9.165 -7.628 -5.175 1.00 96.31 174 ALA A C 1
ATOM 1333 O O . ALA A 1 174 ? 8.609 -8.458 -4.456 1.00 96.31 174 ALA A O 1
ATOM 1334 N N . LYS A 1 175 ? 8.662 -7.276 -6.368 1.00 93.69 175 LYS A N 1
ATOM 1335 C CA . LYS A 1 175 ? 7.418 -7.845 -6.910 1.00 93.69 175 LYS A CA 1
ATOM 1336 C C . LYS A 1 175 ? 7.542 -9.350 -7.135 1.00 93.69 175 LYS A C 1
ATOM 1338 O O . LYS A 1 175 ? 6.638 -10.088 -6.742 1.00 93.69 175 LYS A O 1
ATOM 1343 N N . TYR A 1 176 ? 8.665 -9.792 -7.700 1.00 94.56 176 TYR A N 1
ATOM 1344 C CA . TYR A 1 176 ? 8.971 -11.206 -7.889 1.00 94.56 176 TYR A CA 1
ATOM 1345 C C . TYR A 1 176 ? 8.923 -11.965 -6.554 1.00 94.56 176 TYR A C 1
ATOM 1347 O O . TYR A 1 176 ? 8.218 -12.966 -6.435 1.00 94.56 176 TYR A O 1
ATOM 1355 N N . GLU A 1 177 ? 9.622 -11.482 -5.524 1.00 95.19 177 GLU A N 1
ATOM 1356 C CA . GLU A 1 177 ? 9.699 -12.169 -4.228 1.00 95.19 177 GLU A CA 1
ATOM 1357 C C . GLU A 1 177 ? 8.339 -12.192 -3.515 1.00 95.19 177 GLU A C 1
ATOM 1359 O O . GLU A 1 177 ? 7.962 -13.213 -2.940 1.00 95.19 177 GLU A O 1
ATOM 1364 N N . VAL A 1 178 ? 7.551 -11.112 -3.605 1.00 93.19 178 VAL A N 1
ATOM 1365 C CA . VAL A 1 178 ? 6.175 -11.072 -3.081 1.00 93.19 178 VAL A CA 1
ATOM 1366 C C . VAL A 1 178 ? 5.287 -12.103 -3.784 1.00 93.19 178 VAL A C 1
ATOM 1368 O O . VAL A 1 178 ? 4.623 -12.895 -3.112 1.00 93.19 178 VAL A O 1
ATOM 1371 N N . GLN A 1 179 ? 5.308 -12.152 -5.120 1.00 90.19 179 GLN A N 1
ATOM 1372 C CA . GLN A 1 179 ? 4.554 -13.131 -5.913 1.00 90.19 179 GLN A CA 1
ATOM 1373 C C . GLN A 1 179 ? 4.908 -14.575 -5.531 1.00 90.19 179 GLN A C 1
ATOM 1375 O O . GLN A 1 179 ? 4.025 -15.430 -5.443 1.00 90.19 179 GLN A O 1
ATOM 1380 N N . HIS A 1 180 ? 6.184 -14.830 -5.250 1.00 91.06 180 HIS A N 1
ATOM 1381 C CA . HIS A 1 180 ? 6.696 -16.144 -4.869 1.00 91.06 180 HIS A CA 1
ATOM 1382 C C . HIS A 1 180 ? 6.679 -16.394 -3.350 1.00 91.06 180 HIS A C 1
ATOM 1384 O O . HIS A 1 180 ? 7.231 -17.389 -2.883 1.00 91.06 180 HIS A O 1
ATOM 1390 N N . LYS A 1 181 ? 5.995 -15.538 -2.574 1.00 91.06 181 LYS A N 1
ATOM 1391 C CA . LYS A 1 181 ? 5.802 -15.656 -1.115 1.00 91.06 181 LYS A CA 1
ATOM 1392 C C . LYS A 1 181 ? 7.104 -15.651 -0.301 1.00 91.06 181 LYS A C 1
ATOM 1394 O O . LYS A 1 181 ? 7.132 -16.158 0.818 1.00 91.06 181 LYS A O 1
ATOM 1399 N N . ASN A 1 182 ? 8.157 -15.032 -0.822 1.00 93.00 182 ASN A N 1
ATOM 1400 C CA . ASN A 1 182 ? 9.467 -14.912 -0.188 1.00 93.00 182 ASN A CA 1
ATOM 1401 C C . ASN A 1 182 ? 9.700 -13.502 0.388 1.00 93.00 182 ASN A C 1
ATOM 1403 O O . ASN A 1 182 ? 10.717 -12.856 0.159 1.00 93.00 182 ASN A O 1
ATOM 1407 N N . VAL A 1 183 ? 8.723 -12.987 1.136 1.00 93.69 183 VAL A N 1
ATOM 1408 C CA . VAL A 1 183 ? 8.745 -11.599 1.635 1.00 93.69 183 VAL A CA 1
ATOM 1409 C C . VAL A 1 183 ? 9.846 -11.379 2.678 1.00 93.69 183 VAL A C 1
ATOM 1411 O O . VAL A 1 183 ? 10.414 -10.295 2.730 1.00 93.69 183 VAL A O 1
ATOM 1414 N N . SER A 1 184 ? 10.180 -12.389 3.491 1.00 93.06 184 SER A N 1
ATOM 1415 C CA . SER A 1 184 ? 11.223 -12.272 4.524 1.00 93.06 184 SER A CA 1
ATOM 1416 C C . SER A 1 184 ? 12.582 -11.880 3.941 1.00 93.06 184 SER A C 1
ATOM 1418 O O . SER A 1 184 ? 13.228 -10.994 4.492 1.00 93.06 184 SER A O 1
ATOM 1420 N N . PHE A 1 185 ? 12.950 -12.435 2.779 1.00 93.94 185 PHE A N 1
ATOM 1421 C CA . PHE A 1 185 ? 14.192 -12.120 2.063 1.00 93.94 185 PHE A CA 1
ATOM 1422 C C . PHE A 1 185 ? 14.379 -10.616 1.813 1.00 93.94 185 PHE A C 1
ATOM 1424 O O . PHE A 1 185 ? 15.495 -10.104 1.849 1.00 93.94 185 PHE A O 1
ATOM 1431 N N . LEU A 1 186 ? 13.284 -9.879 1.605 1.00 94.75 186 LEU A N 1
ATOM 1432 C CA . LEU A 1 186 ? 13.322 -8.438 1.336 1.00 94.75 186 LEU A CA 1
ATOM 1433 C C . LEU A 1 186 ? 13.811 -7.630 2.549 1.00 94.75 186 LEU A C 1
ATOM 1435 O O . LEU A 1 186 ? 14.316 -6.516 2.389 1.00 94.75 186 LEU A O 1
ATOM 1439 N N . PHE A 1 187 ? 13.700 -8.199 3.747 1.00 95.38 187 PHE A N 1
ATOM 1440 C CA . PHE A 1 187 ? 13.923 -7.538 5.030 1.00 95.38 187 PHE A CA 1
ATOM 1441 C C . PHE A 1 187 ? 15.068 -8.140 5.851 1.00 95.38 187 PHE A C 1
ATOM 1443 O O . PHE A 1 187 ? 15.337 -7.656 6.948 1.00 95.38 187 PHE A O 1
ATOM 1450 N N . GLU A 1 188 ? 15.732 -9.176 5.345 1.00 91.88 188 GLU A N 1
ATOM 1451 C CA . GLU A 1 188 ? 16.910 -9.774 5.973 1.00 91.88 188 GLU A CA 1
ATOM 1452 C C . GLU A 1 188 ? 18.140 -8.855 5.879 1.00 91.88 188 GLU A C 1
ATOM 1454 O O . GLU A 1 188 ? 18.232 -7.974 5.014 1.00 91.88 188 GLU A O 1
ATOM 1459 N N . ASP A 1 189 ? 19.106 -9.074 6.775 1.00 89.44 189 ASP A N 1
ATOM 1460 C CA . ASP A 1 189 ? 20.389 -8.375 6.736 1.00 89.44 189 ASP A CA 1
ATOM 1461 C C . ASP A 1 189 ? 21.093 -8.627 5.393 1.00 89.44 189 ASP A C 1
ATOM 1463 O O . ASP A 1 189 ? 21.195 -9.758 4.919 1.00 89.44 189 ASP A O 1
ATOM 1467 N N . GLY A 1 190 ? 21.593 -7.558 4.770 1.00 89.69 190 GLY A N 1
ATOM 1468 C CA . GLY A 1 190 ? 22.210 -7.637 3.443 1.00 89.69 190 GLY A CA 1
ATOM 1469 C C . GLY A 1 190 ? 21.213 -7.717 2.283 1.00 89.69 190 GLY A C 1
ATOM 1470 O O . GLY A 1 190 ? 21.628 -8.026 1.165 1.00 89.69 190 GLY A O 1
ATOM 1471 N N . SER A 1 191 ? 19.928 -7.423 2.521 1.00 94.44 191 SER A N 1
ATOM 1472 C CA . SER A 1 191 ? 18.917 -7.344 1.462 1.00 94.44 191 SER A CA 1
ATOM 1473 C C . SER A 1 191 ? 19.400 -6.501 0.269 1.00 94.44 191 SER A C 1
ATOM 1475 O O . SER A 1 191 ? 19.930 -5.397 0.452 1.00 94.44 191 SER A O 1
ATOM 1477 N N . PRO A 1 192 ? 19.197 -6.982 -0.973 1.00 94.81 192 PRO A N 1
ATOM 1478 C CA . PRO A 1 192 ? 19.520 -6.213 -2.170 1.00 94.81 192 PRO A CA 1
ATOM 1479 C C . PRO A 1 192 ? 18.607 -4.996 -2.367 1.00 94.81 192 PRO A C 1
ATOM 1481 O O . PRO A 1 192 ? 18.940 -4.121 -3.168 1.00 94.81 192 PRO A O 1
ATOM 1484 N N . ILE A 1 193 ? 17.468 -4.947 -1.665 1.00 96.06 193 ILE A N 1
ATOM 1485 C CA . ILE A 1 193 ? 16.504 -3.849 -1.727 1.00 96.06 193 ILE A CA 1
ATOM 1486 C C . ILE A 1 193 ? 16.937 -2.774 -0.736 1.00 96.06 193 ILE A C 1
ATOM 1488 O O . ILE A 1 193 ? 16.817 -2.957 0.477 1.00 96.06 193 ILE A O 1
ATOM 1492 N N . GLN A 1 194 ? 17.440 -1.661 -1.263 1.00 93.44 194 GLN A N 1
ATOM 1493 C CA . GLN A 1 194 ? 18.019 -0.557 -0.496 1.00 93.44 194 GLN A CA 1
ATOM 1494 C C . GLN A 1 194 ? 17.189 0.724 -0.602 1.00 93.44 194 GLN A C 1
ATOM 1496 O O . GLN A 1 194 ? 17.340 1.619 0.227 1.00 93.44 194 GLN A O 1
ATOM 1501 N N . ASN A 1 195 ? 16.312 0.831 -1.601 1.00 94.94 195 ASN A N 1
ATOM 1502 C CA . ASN A 1 195 ? 15.445 1.981 -1.779 1.00 94.94 195 ASN A CA 1
ATOM 1503 C C . ASN A 1 195 ? 14.437 2.080 -0.611 1.00 94.94 195 ASN A C 1
ATOM 1505 O O . ASN A 1 195 ? 13.624 1.165 -0.435 1.00 94.94 195 ASN A O 1
ATOM 1509 N N . PRO A 1 196 ? 14.457 3.174 0.174 1.00 94.06 196 PRO A N 1
ATOM 1510 C CA . PRO A 1 196 ? 13.632 3.300 1.374 1.00 94.06 196 PRO A CA 1
ATOM 1511 C C . PRO A 1 196 ? 12.131 3.300 1.064 1.00 94.06 196 PRO A C 1
ATOM 1513 O O . PRO A 1 196 ? 11.368 2.666 1.790 1.00 94.06 196 PRO A O 1
ATOM 1516 N N . ASP A 1 197 ? 11.707 3.922 -0.038 1.00 93.00 197 ASP A N 1
ATOM 1517 C CA . ASP A 1 197 ? 10.293 4.006 -0.417 1.00 93.00 197 ASP A CA 1
ATOM 1518 C C . ASP A 1 197 ? 9.727 2.620 -0.744 1.00 93.00 197 ASP A C 1
ATOM 1520 O O . ASP A 1 197 ? 8.627 2.267 -0.314 1.00 93.00 197 ASP A O 1
ATOM 1524 N N . ILE A 1 198 ? 10.505 1.789 -1.449 1.00 95.19 198 ILE A N 1
ATOM 1525 C CA . ILE A 1 198 ? 10.125 0.402 -1.758 1.00 95.19 198 ILE A CA 1
ATOM 1526 C C . ILE A 1 198 ? 9.992 -0.410 -0.467 1.00 95.19 198 ILE A C 1
ATOM 1528 O O . ILE A 1 198 ? 8.995 -1.110 -0.279 1.00 95.19 198 ILE A O 1
ATOM 1532 N N . ARG A 1 199 ? 10.973 -0.309 0.436 1.00 96.19 199 ARG A N 1
ATOM 1533 C CA . ARG A 1 199 ? 10.977 -1.049 1.709 1.00 96.19 199 ARG A CA 1
ATOM 1534 C C . ARG A 1 199 ? 9.796 -0.657 2.594 1.00 96.19 199 ARG A C 1
ATOM 1536 O O . ARG A 1 199 ? 9.084 -1.536 3.077 1.00 96.19 199 ARG A O 1
ATOM 1543 N N . ILE A 1 200 ? 9.535 0.642 2.744 1.00 95.25 200 ILE A N 1
ATOM 1544 C CA . ILE A 1 200 ? 8.391 1.160 3.507 1.00 95.25 200 ILE A CA 1
ATOM 1545 C C . ILE A 1 200 ? 7.072 0.697 2.882 1.00 95.25 200 ILE A C 1
ATOM 1547 O O . ILE A 1 200 ? 6.192 0.215 3.597 1.00 95.25 200 ILE A O 1
ATOM 1551 N N . ARG A 1 201 ? 6.942 0.745 1.550 1.00 93.25 201 ARG A N 1
ATOM 1552 C CA . ARG A 1 201 ? 5.727 0.274 0.873 1.00 93.25 201 ARG A CA 1
ATOM 1553 C C . ARG A 1 201 ? 5.476 -1.218 1.089 1.00 93.25 201 ARG A C 1
ATOM 1555 O O . ARG A 1 201 ? 4.340 -1.619 1.330 1.00 93.25 201 ARG A O 1
ATOM 1562 N N . LEU A 1 202 ? 6.521 -2.043 1.051 1.00 95.12 202 LEU A N 1
ATOM 1563 C CA . LEU A 1 202 ? 6.422 -3.477 1.340 1.00 95.12 202 LEU A CA 1
ATOM 1564 C C . LEU A 1 202 ? 5.960 -3.752 2.781 1.00 95.12 202 LEU A C 1
ATOM 1566 O O . LEU A 1 202 ? 5.181 -4.687 3.002 1.00 95.12 202 LEU A O 1
ATOM 1570 N N . LEU A 1 203 ? 6.401 -2.941 3.751 1.00 95.38 203 LEU A N 1
ATOM 1571 C CA . LEU A 1 203 ? 5.931 -3.021 5.138 1.00 95.38 203 LEU A CA 1
ATOM 1572 C C . LEU A 1 203 ? 4.445 -2.680 5.249 1.00 95.38 203 LEU A C 1
ATOM 1574 O O . LEU A 1 203 ? 3.695 -3.399 5.909 1.00 95.38 203 LEU A O 1
ATOM 1578 N N . ASP A 1 204 ? 4.009 -1.623 4.567 1.00 90.75 204 ASP A N 1
ATOM 1579 C CA . ASP A 1 204 ? 2.611 -1.201 4.577 1.00 90.75 204 ASP A CA 1
ATOM 1580 C C . ASP A 1 204 ? 1.680 -2.233 3.932 1.00 90.75 204 ASP A C 1
ATOM 1582 O O . ASP A 1 204 ? 0.587 -2.500 4.452 1.00 90.75 204 ASP A O 1
ATOM 1586 N N . ASP A 1 205 ? 2.104 -2.835 2.825 1.00 90.75 205 ASP A N 1
ATOM 1587 C CA . ASP A 1 205 ? 1.218 -3.632 1.981 1.00 90.75 205 ASP A CA 1
ATOM 1588 C C . ASP A 1 205 ? 1.238 -5.124 2.276 1.00 90.75 205 ASP A C 1
ATOM 1590 O O . ASP A 1 205 ? 0.185 -5.764 2.259 1.00 90.75 205 ASP A O 1
ATOM 1594 N N . VAL A 1 206 ? 2.414 -5.694 2.537 1.00 92.81 206 VAL A N 1
ATOM 1595 C CA . VAL A 1 206 ? 2.604 -7.151 2.472 1.00 92.81 206 VAL A CA 1
ATOM 1596 C C . VAL A 1 206 ? 3.090 -7.731 3.788 1.00 92.81 206 VAL A C 1
ATOM 1598 O O . VAL A 1 206 ? 2.741 -8.867 4.113 1.00 92.81 206 VAL A O 1
ATOM 1601 N N . ALA A 1 207 ? 3.881 -6.985 4.559 1.00 95.06 207 ALA A N 1
ATOM 1602 C CA . ALA A 1 207 ? 4.526 -7.522 5.747 1.00 95.06 207 ALA A CA 1
ATOM 1603 C C . ALA A 1 207 ? 3.522 -8.013 6.803 1.00 95.06 207 ALA A C 1
ATOM 1605 O O . ALA A 1 207 ? 2.518 -7.378 7.124 1.00 95.06 207 ALA A O 1
ATOM 1606 N N . GLY A 1 208 ? 3.835 -9.179 7.365 1.00 94.88 208 GLY A N 1
ATOM 1607 C CA . GLY A 1 208 ? 3.124 -9.746 8.500 1.00 94.88 208 GLY A CA 1
ATOM 1608 C C . GLY A 1 208 ? 3.706 -9.242 9.820 1.00 94.88 208 GLY A C 1
ATOM 1609 O O . GLY A 1 208 ? 4.776 -8.629 9.847 1.00 94.88 208 GLY A O 1
ATOM 1610 N N . PRO A 1 209 ? 3.065 -9.559 10.950 1.00 96.12 209 PRO A N 1
ATOM 1611 C CA . PRO A 1 209 ? 3.457 -9.007 12.243 1.00 96.12 209 PRO A CA 1
ATOM 1612 C C . PRO A 1 209 ? 4.856 -9.396 12.712 1.00 96.12 209 PRO A C 1
ATOM 1614 O O . PRO A 1 209 ? 5.483 -8.639 13.445 1.00 96.12 209 PRO A O 1
ATOM 1617 N N . ILE A 1 210 ? 5.361 -10.554 12.280 1.00 96.00 210 ILE A N 1
ATOM 1618 C CA . ILE A 1 210 ? 6.727 -10.990 12.588 1.00 96.00 210 ILE A CA 1
ATOM 1619 C C . ILE A 1 210 ? 7.740 -10.045 11.929 1.00 96.00 210 ILE A C 1
ATOM 1621 O O . ILE A 1 210 ? 8.618 -9.528 12.613 1.00 96.00 210 ILE A O 1
ATOM 1625 N N . ILE A 1 211 ? 7.580 -9.779 10.628 1.00 97.06 211 ILE A N 1
ATOM 1626 C CA . ILE A 1 211 ? 8.463 -8.884 9.864 1.00 97.06 211 ILE A CA 1
ATOM 1627 C C . ILE A 1 211 ? 8.351 -7.456 10.397 1.00 97.06 211 ILE A C 1
ATOM 1629 O O . ILE A 1 211 ? 9.370 -6.823 10.656 1.00 97.06 211 ILE A O 1
ATOM 1633 N N . LEU A 1 212 ? 7.127 -6.969 10.626 1.00 97.88 212 LEU A N 1
ATOM 1634 C CA . LEU A 1 212 ? 6.905 -5.623 11.153 1.00 97.88 212 LEU A CA 1
ATOM 1635 C C . LEU A 1 212 ? 7.583 -5.431 12.517 1.00 97.88 212 LEU A C 1
ATOM 1637 O O . LEU A 1 212 ? 8.292 -4.452 12.725 1.00 97.88 212 LEU A O 1
ATOM 1641 N N . LYS A 1 213 ? 7.439 -6.391 13.438 1.00 97.62 213 LYS A N 1
ATOM 1642 C CA . LYS A 1 213 ? 8.086 -6.319 14.753 1.00 97.62 213 LYS A CA 1
ATOM 1643 C C . LYS A 1 213 ? 9.610 -6.427 14.669 1.00 97.62 213 LYS A C 1
ATOM 1645 O O . LYS A 1 213 ? 10.309 -5.728 15.402 1.00 97.62 213 LYS A O 1
ATOM 1650 N N . MET A 1 214 ? 10.124 -7.283 13.785 1.00 96.69 214 MET A N 1
ATOM 1651 C CA . MET A 1 214 ? 11.561 -7.408 13.524 1.00 96.69 214 MET A CA 1
ATOM 1652 C C . MET A 1 214 ? 12.148 -6.075 13.046 1.00 96.69 214 MET A C 1
ATOM 1654 O O . MET A 1 214 ? 13.135 -5.610 13.607 1.00 96.69 214 MET A O 1
ATOM 1658 N N . GLN A 1 215 ? 11.508 -5.428 12.070 1.00 97.19 215 GLN A N 1
ATOM 1659 C CA . GLN A 1 215 ? 11.962 -4.141 11.542 1.00 97.19 215 GLN A CA 1
ATOM 1660 C C . GLN A 1 215 ? 11.833 -3.018 12.577 1.00 97.19 215 GLN A C 1
ATOM 1662 O O . GLN A 1 215 ? 12.803 -2.310 12.829 1.00 97.19 215 GLN A O 1
ATOM 1667 N N . ALA A 1 216 ? 10.696 -2.925 13.274 1.00 96.94 216 ALA A N 1
ATOM 1668 C CA . ALA A 1 216 ? 10.455 -1.918 14.313 1.00 96.94 216 ALA A CA 1
ATOM 1669 C C . ALA A 1 216 ? 11.486 -1.939 15.458 1.00 96.94 216 ALA A C 1
ATOM 1671 O O . ALA A 1 216 ? 11.733 -0.916 16.090 1.00 96.94 216 ALA A O 1
ATOM 1672 N N . THR A 1 217 ? 12.079 -3.101 15.747 1.00 96.31 217 THR A N 1
ATOM 1673 C CA . THR A 1 217 ? 13.030 -3.284 16.858 1.00 96.31 217 THR A CA 1
ATOM 1674 C C . THR A 1 217 ? 14.490 -3.369 16.413 1.00 96.31 217 THR A C 1
ATOM 1676 O O . THR A 1 217 ? 15.383 -3.463 17.258 1.00 96.31 217 THR A O 1
ATOM 1679 N N . SER A 1 218 ? 14.755 -3.324 15.105 1.00 94.94 218 SER A N 1
ATOM 1680 C CA . SER A 1 218 ? 16.107 -3.453 14.567 1.00 94.94 218 SER A CA 1
ATOM 1681 C C . SER A 1 218 ? 16.969 -2.227 14.879 1.00 94.94 218 SER A C 1
ATOM 1683 O O . SER A 1 218 ? 16.549 -1.082 14.736 1.00 94.94 218 SER A O 1
ATOM 1685 N N . GLN A 1 219 ? 18.226 -2.445 15.261 1.00 91.44 219 GLN A N 1
ATOM 1686 C CA . GLN A 1 219 ? 19.182 -1.353 15.484 1.00 91.44 219 GLN A CA 1
ATOM 1687 C C . GLN A 1 219 ? 19.915 -0.929 14.204 1.00 91.44 219 GLN A C 1
ATOM 1689 O O . GLN A 1 219 ? 20.473 0.165 14.162 1.00 91.44 219 GLN A O 1
ATOM 1694 N N . THR A 1 220 ? 19.900 -1.768 13.167 1.00 90.69 220 THR A N 1
ATOM 1695 C CA . THR A 1 220 ? 20.636 -1.564 11.907 1.00 90.69 220 THR A CA 1
ATOM 1696 C C . THR A 1 220 ? 19.794 -0.897 10.820 1.00 90.69 220 THR A C 1
ATOM 1698 O O . THR A 1 220 ? 20.334 -0.432 9.819 1.00 90.69 220 THR A O 1
ATOM 1701 N N . VAL A 1 221 ? 18.477 -0.829 11.020 1.00 92.38 221 VAL A N 1
ATOM 1702 C CA . VAL A 1 221 ? 17.504 -0.308 10.053 1.00 92.38 221 VAL A CA 1
ATOM 1703 C C . VAL A 1 221 ? 17.287 1.200 10.256 1.00 92.38 221 VAL A C 1
ATOM 1705 O O . VAL A 1 221 ? 17.244 1.650 11.408 1.00 92.38 221 VAL A O 1
ATOM 1708 N N . PRO A 1 222 ? 17.136 2.002 9.180 1.00 92.75 222 PRO A N 1
ATOM 1709 C CA . PRO A 1 222 ? 16.862 3.435 9.287 1.00 92.75 222 PRO A CA 1
ATOM 1710 C C . PRO A 1 222 ? 15.594 3.751 10.088 1.00 92.75 222 PRO A C 1
ATOM 1712 O O . PRO A 1 222 ? 14.592 3.049 9.978 1.00 92.75 222 PRO A O 1
ATOM 1715 N N . GLN A 1 223 ? 15.608 4.856 10.842 1.00 92.00 223 GLN A N 1
ATOM 1716 C CA . GLN A 1 223 ? 14.507 5.256 11.732 1.00 92.00 223 GLN A CA 1
ATOM 1717 C C . GLN A 1 223 ? 13.139 5.282 11.028 1.00 92.00 223 GLN A C 1
ATOM 1719 O O . GLN A 1 223 ? 12.201 4.674 11.531 1.00 92.00 223 GLN A O 1
ATOM 1724 N N . ALA A 1 224 ? 13.051 5.883 9.837 1.00 91.94 224 ALA A N 1
ATOM 1725 C CA . ALA A 1 224 ? 11.803 5.971 9.074 1.00 91.94 224 ALA A CA 1
ATOM 1726 C C . ALA A 1 224 ? 11.184 4.595 8.753 1.00 91.94 224 ALA A C 1
ATOM 1728 O O . ALA A 1 224 ? 9.967 4.427 8.801 1.00 91.94 224 ALA A O 1
ATOM 1729 N N . GLU A 1 225 ? 12.011 3.584 8.469 1.00 94.62 225 GLU A N 1
ATOM 1730 C CA . GLU A 1 225 ? 11.533 2.222 8.215 1.00 94.62 225 GLU A CA 1
ATOM 1731 C C . GLU A 1 225 ? 11.045 1.548 9.506 1.00 94.62 225 GLU A C 1
ATOM 1733 O O . GLU A 1 225 ? 10.010 0.878 9.500 1.00 94.62 225 GLU A O 1
ATOM 1738 N N . ARG A 1 226 ? 11.729 1.778 10.635 1.00 95.94 226 ARG A N 1
ATOM 1739 C CA . ARG A 1 226 ? 11.289 1.278 11.949 1.00 95.94 226 ARG A CA 1
ATOM 1740 C C . ARG A 1 226 ? 9.954 1.876 12.362 1.00 95.94 226 ARG A C 1
ATOM 1742 O O . ARG A 1 226 ? 9.079 1.147 12.828 1.00 95.94 226 ARG A O 1
ATOM 1749 N N . ASP A 1 227 ? 9.791 3.178 12.151 1.00 94.38 227 ASP A N 1
ATOM 1750 C CA . ASP A 1 227 ? 8.568 3.900 12.485 1.00 94.38 227 ASP A CA 1
ATOM 1751 C C . ASP A 1 227 ? 7.405 3.460 11.594 1.00 94.38 227 ASP A C 1
ATOM 1753 O O . ASP A 1 227 ? 6.318 3.175 12.101 1.00 94.38 227 ASP A O 1
ATOM 1757 N N . ALA A 1 228 ? 7.638 3.289 10.288 1.00 94.38 228 ALA A N 1
ATOM 1758 C CA . ALA A 1 228 ? 6.651 2.702 9.386 1.00 94.38 228 ALA A CA 1
ATOM 1759 C C . ALA A 1 228 ? 6.235 1.291 9.837 1.00 94.38 228 ALA A C 1
ATOM 1761 O O . ALA A 1 228 ? 5.040 0.996 9.929 1.00 94.38 228 ALA A O 1
ATOM 1762 N N . ALA A 1 229 ? 7.203 0.438 10.187 1.00 97.00 229 ALA A N 1
ATOM 1763 C CA . ALA A 1 229 ? 6.937 -0.917 10.652 1.00 97.00 229 ALA A CA 1
ATOM 1764 C C . ALA A 1 229 ? 6.120 -0.938 11.956 1.00 97.00 229 ALA A C 1
ATOM 1766 O O . ALA A 1 229 ? 5.136 -1.678 12.058 1.00 97.00 229 ALA A O 1
ATOM 1767 N N . LEU A 1 230 ? 6.488 -0.112 12.943 1.00 97.75 230 LEU A N 1
ATOM 1768 C CA . LEU A 1 230 ? 5.792 -0.038 14.227 1.00 97.75 230 LEU A CA 1
ATOM 1769 C C . LEU A 1 230 ? 4.378 0.520 14.070 1.00 97.75 230 LEU A C 1
ATOM 1771 O O . LEU A 1 230 ? 3.425 -0.071 14.580 1.00 97.75 230 LEU A O 1
ATOM 1775 N N . TYR A 1 231 ? 4.227 1.632 13.350 1.00 96.38 231 TYR A N 1
ATOM 1776 C CA . TYR A 1 231 ? 2.923 2.240 13.108 1.00 96.38 231 TYR A CA 1
ATOM 1777 C C . TYR A 1 231 ? 1.978 1.236 12.445 1.00 96.38 231 TYR A C 1
ATOM 1779 O O . TYR A 1 231 ? 0.849 1.025 12.901 1.00 96.38 231 TYR A O 1
ATOM 1787 N N . ARG A 1 232 ? 2.464 0.548 11.403 1.00 95.62 232 ARG A N 1
ATOM 1788 C CA . ARG A 1 232 ? 1.675 -0.451 10.687 1.00 95.62 232 ARG A CA 1
ATOM 1789 C C . ARG A 1 232 ? 1.321 -1.648 11.564 1.00 95.62 232 ARG A C 1
ATOM 1791 O O . ARG A 1 232 ? 0.174 -2.091 11.509 1.00 95.62 232 ARG A O 1
ATOM 1798 N N . LEU A 1 233 ? 2.253 -2.136 12.385 1.00 97.69 233 LEU A N 1
ATOM 1799 C CA . LEU A 1 233 ? 2.021 -3.226 13.339 1.00 97.69 233 LEU A CA 1
ATOM 1800 C C . LEU A 1 233 ? 0.887 -2.894 14.308 1.00 97.69 233 LEU A C 1
ATOM 1802 O O . LEU A 1 233 ? -0.065 -3.664 14.417 1.00 97.69 233 LEU A O 1
ATOM 1806 N N . LEU A 1 234 ? 0.960 -1.733 14.961 1.00 97.75 234 LEU A N 1
ATOM 1807 C CA . LEU A 1 234 ? -0.037 -1.304 15.942 1.00 97.75 234 LEU A CA 1
ATOM 1808 C C . LEU A 1 234 ? -1.407 -1.087 15.297 1.00 97.75 234 LEU A C 1
ATOM 1810 O O . LEU A 1 234 ? -2.423 -1.536 15.831 1.00 97.75 234 LEU A O 1
ATOM 1814 N N . MET A 1 235 ? -1.438 -0.451 14.123 1.00 95.62 235 MET A N 1
ATOM 1815 C CA . MET A 1 235 ? -2.677 -0.220 13.386 1.00 95.62 235 MET A CA 1
ATOM 1816 C C . MET A 1 235 ? -3.334 -1.536 12.952 1.00 95.62 235 MET A C 1
ATOM 1818 O O . MET A 1 235 ? -4.532 -1.742 13.163 1.00 95.62 235 MET A O 1
ATOM 1822 N N . ARG A 1 236 ? -2.563 -2.463 12.372 1.00 94.75 236 ARG A N 1
ATOM 1823 C CA . ARG A 1 236 ? -3.069 -3.777 11.946 1.00 94.75 236 ARG A CA 1
ATOM 1824 C C . ARG A 1 236 ? -3.483 -4.646 13.132 1.00 94.75 236 ARG A C 1
ATOM 1826 O O . ARG A 1 236 ? -4.514 -5.309 13.064 1.00 94.75 236 ARG A O 1
ATOM 1833 N N . ASP A 1 237 ? -2.765 -4.587 14.254 1.00 96.94 237 ASP A N 1
ATOM 1834 C CA . ASP A 1 237 ? -3.159 -5.318 15.458 1.00 96.94 237 ASP A CA 1
ATOM 1835 C C . ASP A 1 237 ? -4.532 -4.875 15.982 1.00 96.94 237 ASP A C 1
ATOM 1837 O O . ASP A 1 237 ? -5.359 -5.724 16.327 1.00 96.94 237 ASP A O 1
ATOM 1841 N N . LEU A 1 238 ? -4.804 -3.565 16.006 1.00 96.25 238 LEU A N 1
ATOM 1842 C CA . LEU A 1 238 ? -6.114 -3.037 16.393 1.00 96.25 238 LEU A CA 1
ATOM 1843 C C . LEU A 1 238 ? -7.197 -3.413 15.380 1.00 96.25 238 LEU A C 1
ATOM 1845 O O . LEU A 1 238 ? -8.271 -3.860 15.775 1.00 96.25 238 LEU A O 1
ATOM 1849 N N . THR A 1 239 ? -6.924 -3.235 14.087 1.00 94.38 239 THR A N 1
ATOM 1850 C CA . THR A 1 239 ? -7.909 -3.416 13.004 1.00 94.38 239 THR A CA 1
ATOM 1851 C C . THR A 1 239 ? -8.192 -4.870 12.644 1.00 94.38 239 THR A C 1
ATOM 1853 O O . THR A 1 239 ? -9.217 -5.135 12.029 1.00 94.38 239 THR A O 1
ATOM 1856 N N . GLN A 1 240 ? -7.357 -5.826 13.058 1.00 93.56 240 GLN A N 1
ATOM 1857 C CA . GLN A 1 240 ? -7.569 -7.267 12.833 1.00 93.56 240 GLN A CA 1
ATOM 1858 C C . GLN A 1 240 ? -7.763 -8.058 14.135 1.00 93.56 240 GLN A C 1
ATOM 1860 O O . GLN A 1 240 ? -7.677 -9.287 14.157 1.00 93.56 240 GLN A O 1
ATOM 1865 N N . GLY A 1 241 ? -8.019 -7.366 15.249 1.00 94.38 241 GLY A N 1
ATOM 1866 C CA . GLY A 1 241 ? -8.381 -7.993 16.522 1.00 94.38 241 GLY A CA 1
ATOM 1867 C C . GLY A 1 241 ? -7.238 -8.695 17.253 1.00 94.38 241 GLY A C 1
ATOM 1868 O O . GLY A 1 241 ? -7.476 -9.487 18.169 1.00 94.38 241 GLY A O 1
ATOM 1869 N N . ARG A 1 242 ? -5.982 -8.398 16.912 1.00 96.50 242 ARG A N 1
ATOM 1870 C CA . ARG A 1 242 ? -4.792 -8.906 17.610 1.00 96.50 242 ARG A CA 1
ATOM 1871 C C . ARG A 1 242 ? -4.449 -8.030 18.817 1.00 96.50 242 ARG A C 1
ATOM 1873 O O . ARG A 1 242 ? -3.302 -7.653 19.031 1.00 96.50 242 ARG A O 1
ATOM 1880 N N . PHE A 1 243 ? -5.435 -7.785 19.680 1.00 97.75 243 PHE A N 1
ATOM 1881 C CA . PHE A 1 243 ? -5.310 -6.889 20.838 1.00 97.75 243 PHE A CA 1
ATOM 1882 C C . PHE A 1 243 ? -4.177 -7.273 21.800 1.00 97.75 243 PHE A C 1
ATOM 1884 O O . PHE A 1 243 ? -3.527 -6.403 22.368 1.00 97.75 243 PHE A O 1
ATOM 1891 N N . LYS A 1 244 ? -3.880 -8.570 21.964 1.00 97.88 244 LYS A N 1
ATOM 1892 C CA . LYS A 1 244 ? -2.721 -9.016 22.760 1.00 97.88 244 LYS A CA 1
ATOM 1893 C C . LYS A 1 244 ? -1.380 -8.602 22.138 1.00 97.88 244 LYS A C 1
ATOM 1895 O O . LYS A 1 244 ? -0.457 -8.294 22.885 1.00 97.88 244 LYS A O 1
ATOM 1900 N N . GLY A 1 245 ? -1.287 -8.603 20.804 1.00 97.38 245 GLY A N 1
ATOM 1901 C CA . GLY A 1 245 ? -0.133 -8.085 20.061 1.00 97.38 245 GLY A CA 1
ATOM 1902 C C . GLY A 1 245 ? 0.021 -6.589 20.298 1.00 97.38 245 GLY A C 1
ATOM 1903 O O . GLY A 1 245 ? 1.038 -6.166 20.841 1.00 97.38 245 GLY A O 1
ATOM 1904 N N . PHE A 1 246 ? -1.065 -5.836 20.095 1.00 98.31 246 PHE A N 1
ATOM 1905 C CA . PHE A 1 246 ? -1.089 -4.397 20.351 1.00 98.31 246 PHE A CA 1
ATOM 1906 C C . PHE A 1 246 ? -0.597 -4.055 21.766 1.00 98.31 246 PHE A C 1
ATOM 1908 O O . PHE A 1 246 ? 0.287 -3.226 21.934 1.00 98.31 246 PHE A O 1
ATOM 1915 N N . LEU A 1 247 ? -1.102 -4.737 22.800 1.00 98.62 247 LEU A N 1
ATOM 1916 C CA . LEU A 1 247 ? -0.706 -4.488 24.195 1.00 98.62 247 LEU A CA 1
ATOM 1917 C C . LEU A 1 247 ? 0.766 -4.809 24.497 1.00 98.62 247 LEU A C 1
ATOM 1919 O O . LEU A 1 247 ? 1.343 -4.245 25.431 1.00 98.62 247 LEU A O 1
ATOM 1923 N N . SER A 1 248 ? 1.363 -5.744 23.757 1.00 98.25 248 SER A N 1
ATOM 1924 C CA . SER A 1 248 ? 2.800 -6.012 23.823 1.00 98.25 248 SER A CA 1
ATOM 1925 C C . SER A 1 248 ? 3.578 -4.872 23.175 1.00 98.25 248 SER A C 1
ATOM 1927 O O . SER A 1 248 ? 4.527 -4.357 23.766 1.00 98.25 248 SER A O 1
ATOM 1929 N N . ASP A 1 249 ? 3.152 -4.473 21.981 1.00 98.25 249 ASP A N 1
ATOM 1930 C CA . ASP A 1 249 ? 3.983 -3.716 21.054 1.00 98.25 249 ASP A CA 1
ATOM 1931 C C . ASP A 1 249 ? 3.785 -2.199 21.193 1.00 98.25 249 ASP A C 1
ATOM 1933 O O . ASP A 1 249 ? 4.695 -1.436 20.893 1.00 98.25 249 ASP A O 1
ATOM 1937 N N . VAL A 1 250 ? 2.676 -1.737 21.787 1.00 97.56 250 VAL A N 1
ATOM 1938 C CA . VAL A 1 250 ? 2.425 -0.315 22.116 1.00 97.56 250 VAL A CA 1
ATOM 1939 C C . VAL A 1 250 ? 3.464 0.257 23.092 1.00 97.56 250 VAL A C 1
ATOM 1941 O O . VAL A 1 250 ? 3.650 1.466 23.202 1.00 97.56 250 VAL A O 1
ATOM 1944 N N . LYS A 1 251 ? 4.195 -0.613 23.796 1.00 96.31 251 LYS A N 1
ATOM 1945 C CA . LYS A 1 251 ? 5.308 -0.236 24.679 1.00 96.31 251 LYS A CA 1
ATOM 1946 C C . LYS A 1 251 ? 6.550 0.222 23.911 1.00 96.31 251 LYS A C 1
ATOM 1948 O O . LYS A 1 251 ? 7.445 0.791 24.524 1.00 96.31 251 LYS A O 1
ATOM 1953 N N . LEU A 1 252 ? 6.608 -0.049 22.606 1.00 96.19 252 LEU A N 1
ATOM 1954 C CA . LEU A 1 252 ? 7.691 0.363 21.712 1.00 96.19 252 LEU A CA 1
ATOM 1955 C C . LEU A 1 252 ? 7.494 1.781 21.163 1.00 96.19 252 LEU A C 1
ATOM 1957 O O . LEU A 1 252 ? 8.350 2.253 20.423 1.00 96.19 252 LEU A O 1
ATOM 1961 N N . LEU A 1 253 ? 6.374 2.443 21.480 1.00 94.31 253 LEU A N 1
ATOM 1962 C CA . LEU A 1 253 ? 6.093 3.775 20.958 1.00 94.31 253 LEU A CA 1
ATOM 1963 C C . LEU A 1 253 ? 7.222 4.761 21.305 1.00 94.31 253 LEU A C 1
ATOM 1965 O O . LEU A 1 253 ? 7.618 4.822 22.476 1.00 94.31 253 LEU A O 1
ATOM 1969 N N . PRO A 1 254 ? 7.679 5.574 20.336 1.00 88.75 254 PRO A N 1
ATOM 1970 C CA . PRO A 1 254 ? 8.702 6.582 20.584 1.00 88.75 254 PRO A CA 1
ATOM 1971 C C . PRO A 1 254 ? 8.209 7.621 21.603 1.00 88.75 254 PRO A C 1
ATOM 1973 O O . PRO A 1 254 ? 6.996 7.789 21.772 1.00 88.75 254 PRO A O 1
ATOM 1976 N N . PRO A 1 255 ? 9.109 8.330 22.307 1.00 83.75 255 PRO A N 1
ATOM 1977 C CA . PRO A 1 255 ? 8.702 9.444 23.160 1.00 83.75 255 PRO A CA 1
ATOM 1978 C C . PRO A 1 255 ? 7.874 10.457 22.359 1.00 83.75 255 PRO A C 1
ATOM 1980 O O . PRO A 1 255 ? 8.057 10.602 21.152 1.00 83.75 255 PRO A O 1
ATOM 1983 N N . THR A 1 256 ? 6.938 11.135 23.024 1.00 74.94 256 THR A N 1
ATOM 1984 C CA . THR A 1 256 ? 6.155 12.194 22.378 1.00 74.94 256 THR A CA 1
ATOM 1985 C C . THR A 1 256 ? 7.115 13.284 21.892 1.00 74.94 256 THR A C 1
ATOM 1987 O O . THR A 1 256 ? 7.909 13.753 22.709 1.00 74.94 256 THR A O 1
ATOM 1990 N N . PRO A 1 257 ? 7.084 13.669 20.604 1.00 67.00 257 PRO A N 1
ATOM 1991 C CA . PRO A 1 257 ? 7.915 14.759 20.111 1.00 67.00 257 PRO A CA 1
ATOM 1992 C C . PRO A 1 257 ? 7.624 16.049 20.888 1.00 67.00 257 PRO A C 1
ATOM 1994 O O . PRO A 1 257 ? 6.460 16.383 21.110 1.00 67.00 257 PRO A O 1
ATOM 1997 N N . ASP A 1 258 ? 8.669 16.783 21.283 1.00 56.72 258 ASP A N 1
ATOM 1998 C CA . ASP A 1 258 ? 8.527 18.094 21.941 1.00 56.72 258 ASP A CA 1
ATOM 1999 C C . ASP A 1 258 ? 8.020 19.182 20.968 1.00 56.72 258 ASP A C 1
ATOM 2001 O O . ASP A 1 258 ? 7.567 20.242 21.403 1.00 56.72 258 ASP A O 1
ATOM 2005 N N . GLN A 1 259 ? 8.092 18.936 19.652 1.00 53.28 259 GLN A N 1
ATOM 2006 C CA . GLN A 1 259 ? 7.640 19.828 18.582 1.00 53.28 259 GLN A CA 1
ATOM 2007 C C . GLN A 1 259 ? 7.069 19.008 17.417 1.00 53.28 259 GLN A C 1
ATOM 2009 O O . GLN A 1 259 ? 7.587 17.941 17.093 1.00 53.28 259 GLN A O 1
ATOM 2014 N N . THR A 1 260 ? 5.999 19.513 16.801 1.00 46.84 260 THR A N 1
ATOM 2015 C CA . THR A 1 260 ? 5.453 19.017 15.533 1.00 46.84 260 THR A CA 1
ATOM 2016 C C . THR A 1 260 ? 6.412 19.428 14.421 1.00 46.84 260 THR A C 1
ATOM 2018 O O . THR A 1 260 ? 6.323 20.542 13.905 1.00 46.84 260 THR A O 1
ATOM 2021 N N . ASP A 1 261 ? 7.392 18.582 14.113 1.00 44.94 261 ASP A N 1
ATOM 2022 C CA . ASP A 1 261 ? 8.056 18.687 12.819 1.00 44.94 261 ASP A CA 1
ATOM 2023 C C . ASP A 1 261 ? 7.015 18.234 11.788 1.00 44.94 261 ASP A C 1
ATOM 2025 O O . ASP A 1 261 ? 6.596 17.077 11.785 1.00 44.94 261 ASP A O 1
ATOM 2029 N N . ASP A 1 262 ? 6.499 19.177 10.999 1.00 42.62 262 ASP A N 1
ATOM 2030 C CA . ASP A 1 262 ? 5.510 18.940 9.941 1.00 42.62 262 ASP A CA 1
ATOM 2031 C C . ASP A 1 262 ? 6.192 18.263 8.738 1.00 42.62 262 ASP A C 1
ATOM 2033 O O . ASP A 1 262 ? 6.108 18.723 7.596 1.00 42.62 262 ASP A O 1
ATOM 2037 N N . SER A 1 263 ? 6.930 17.177 8.978 1.00 49.03 263 SER A N 1
ATOM 2038 C CA . SER A 1 263 ? 7.408 16.341 7.893 1.00 49.03 263 SER A CA 1
ATOM 2039 C C . SER A 1 263 ? 6.229 15.489 7.418 1.00 49.03 263 SER A C 1
ATOM 2041 O O . SER A 1 263 ? 5.615 14.748 8.183 1.00 49.03 263 SER A O 1
ATOM 2043 N N . GLU A 1 264 ? 5.889 15.582 6.129 1.00 44.72 264 GLU A N 1
ATOM 2044 C CA . GLU A 1 264 ? 4.805 14.799 5.502 1.00 44.72 264 GLU A CA 1
ATOM 2045 C C . GLU A 1 264 ? 4.997 13.269 5.642 1.00 44.72 264 GLU A C 1
ATOM 2047 O O . GLU A 1 264 ? 4.094 12.494 5.328 1.00 44.72 264 GLU A O 1
ATOM 2052 N N . ASN A 1 265 ? 6.165 12.830 6.127 1.00 49.22 265 ASN A N 1
ATOM 2053 C CA . ASN A 1 265 ? 6.536 11.434 6.330 1.00 49.22 265 ASN A CA 1
ATOM 2054 C C . ASN A 1 265 ? 6.426 10.959 7.788 1.00 49.22 265 ASN A C 1
ATOM 2056 O O . ASN A 1 265 ? 6.582 9.756 8.029 1.00 49.22 265 ASN A O 1
ATOM 2060 N N . ASP A 1 266 ? 6.157 11.843 8.753 1.00 63.47 266 ASP A N 1
ATOM 2061 C CA . ASP A 1 266 ? 6.054 11.433 10.150 1.00 63.47 266 ASP A CA 1
ATOM 2062 C C . ASP A 1 266 ? 4.713 10.758 10.433 1.00 63.47 266 ASP A C 1
ATOM 2064 O O . ASP A 1 266 ? 3.618 11.303 10.275 1.00 63.47 266 ASP A O 1
ATOM 2068 N N . ARG A 1 267 ? 4.806 9.498 10.860 1.00 80.25 267 ARG A N 1
ATOM 2069 C CA . ARG A 1 267 ? 3.654 8.719 11.302 1.00 80.25 267 ARG A CA 1
ATOM 2070 C C . ARG A 1 267 ? 3.129 9.314 12.607 1.00 80.25 267 ARG A C 1
ATOM 2072 O O . ARG A 1 267 ? 3.846 9.354 13.605 1.00 80.25 267 ARG A O 1
ATOM 2079 N N . ASP A 1 268 ? 1.855 9.693 12.637 1.00 85.75 268 ASP A N 1
ATOM 2080 C CA . ASP A 1 268 ? 1.232 10.208 13.857 1.00 85.75 268 ASP A CA 1
ATOM 2081 C C . ASP A 1 268 ? 1.009 9.099 14.902 1.00 85.75 268 ASP A C 1
ATOM 2083 O O . ASP A 1 268 ? -0.031 8.439 14.955 1.00 85.75 268 ASP A O 1
ATOM 2087 N N . PHE A 1 269 ? 1.989 8.901 15.782 1.00 91.94 269 PHE A N 1
ATOM 2088 C CA . PHE A 1 269 ? 1.885 7.960 16.896 1.00 91.94 269 PHE A CA 1
ATOM 2089 C C . PHE A 1 269 ? 0.945 8.425 18.021 1.00 91.94 269 PHE A C 1
ATOM 2091 O O . PHE A 1 269 ? 0.640 7.624 18.915 1.00 91.94 269 PHE A O 1
ATOM 2098 N N . SER A 1 270 ? 0.465 9.676 18.008 1.00 90.31 270 SER A N 1
ATOM 2099 C CA . SER A 1 270 ? -0.395 10.218 19.069 1.00 90.31 270 SER A CA 1
ATOM 2100 C C . SER A 1 270 ? -1.727 9.473 19.172 1.00 90.31 270 SER A C 1
ATOM 2102 O O . SER A 1 270 ? -2.249 9.297 20.274 1.00 90.31 270 SER A O 1
ATOM 2104 N N . ILE A 1 271 ? -2.225 8.914 18.065 1.00 92.75 271 ILE A N 1
ATOM 2105 C CA . ILE A 1 271 ? -3.453 8.111 18.046 1.00 92.75 271 ILE A CA 1
ATOM 2106 C C . ILE A 1 271 ? -3.357 6.894 18.981 1.00 92.75 271 ILE A C 1
ATOM 2108 O O . ILE A 1 271 ? -4.325 6.521 19.637 1.00 92.75 271 ILE A O 1
ATOM 2112 N N . PHE A 1 272 ? -2.172 6.294 19.137 1.00 96.31 272 PHE A N 1
ATOM 2113 C CA . PHE A 1 272 ? -1.980 5.154 20.043 1.00 96.31 272 PHE A CA 1
ATOM 2114 C C . PHE A 1 272 ? -1.874 5.571 21.519 1.00 96.31 272 PHE A C 1
ATOM 2116 O O . PHE A 1 272 ? -1.767 4.714 22.398 1.00 96.31 272 PHE A O 1
ATOM 2123 N N . ARG A 1 273 ? -1.924 6.881 21.789 1.00 94.69 273 ARG A N 1
ATOM 2124 C CA . ARG A 1 273 ? -2.006 7.516 23.113 1.00 94.69 273 ARG A CA 1
ATOM 2125 C C . ARG A 1 273 ? -3.380 8.114 23.386 1.00 94.69 273 ARG A C 1
ATOM 2127 O O . ARG A 1 273 ? -3.529 8.909 24.306 1.00 94.69 273 ARG A O 1
ATOM 2134 N N . TRP A 1 274 ? -4.382 7.766 22.583 1.00 95.25 274 TRP A N 1
ATOM 2135 C CA . TRP A 1 274 ? -5.734 8.255 22.789 1.00 95.25 274 TRP A CA 1
ATOM 2136 C C . TRP A 1 274 ? -6.262 7.839 24.169 1.00 95.25 274 TRP A C 1
ATOM 2138 O O . TRP A 1 274 ? -6.367 6.647 24.465 1.00 95.25 274 TRP A O 1
ATOM 2148 N N . GLU A 1 275 ? -6.616 8.830 24.992 1.00 95.31 275 GLU A N 1
ATOM 2149 C CA . GLU A 1 275 ? -7.105 8.672 26.375 1.00 95.31 275 GLU A CA 1
ATOM 2150 C C . GLU A 1 275 ? -8.629 8.479 26.466 1.00 95.31 275 GLU A C 1
ATOM 2152 O O . GLU A 1 275 ? -9.199 8.373 27.557 1.00 95.31 275 GLU A O 1
ATOM 2157 N N . GLY A 1 276 ? -9.291 8.377 25.313 1.00 93.94 276 GLY A N 1
ATOM 2158 C CA . GLY A 1 276 ? -10.724 8.150 25.213 1.00 93.94 276 GLY A CA 1
ATOM 2159 C C . GLY A 1 276 ? -11.503 9.404 24.832 1.00 93.94 276 GLY A C 1
ATOM 2160 O O . GLY A 1 276 ? -10.945 10.463 24.548 1.00 93.94 276 GLY A O 1
ATOM 2161 N N . ASP A 1 277 ? -12.822 9.265 24.817 1.00 91.38 277 ASP A N 1
ATOM 2162 C CA . ASP A 1 277 ? -13.760 10.336 24.490 1.00 91.38 277 ASP A CA 1
ATOM 2163 C C . ASP A 1 277 ? -14.925 10.305 25.481 1.00 91.38 277 ASP A C 1
ATOM 2165 O O . ASP A 1 277 ? -15.493 9.249 25.767 1.00 91.38 277 ASP A O 1
ATOM 2169 N N . LYS A 1 278 ? -15.255 11.477 26.023 1.00 82.56 278 LYS A N 1
ATOM 2170 C CA . LYS A 1 278 ? -16.390 11.704 26.932 1.00 82.56 278 LYS A CA 1
ATOM 2171 C C . LYS A 1 278 ? -17.398 12.694 26.346 1.00 82.56 278 LYS A C 1
ATOM 2173 O O . LYS A 1 278 ? -18.473 12.891 26.905 1.00 82.56 278 LYS A O 1
ATOM 2178 N N . GLU A 1 279 ? -17.066 13.333 25.228 1.00 71.19 279 GLU A N 1
ATOM 2179 C CA . GLU A 1 279 ? -17.833 14.437 24.654 1.00 71.19 279 GLU A CA 1
ATOM 2180 C C . GLU A 1 279 ? -18.900 13.949 23.665 1.00 71.19 279 GLU A C 1
ATOM 2182 O O . GLU A 1 279 ? -19.926 14.604 23.487 1.00 71.19 279 GLU A O 1
ATOM 2187 N N . SER A 1 280 ? -18.737 12.756 23.080 1.00 67.88 280 SER A N 1
ATOM 2188 C CA . SER A 1 280 ? -19.735 12.149 22.179 1.00 67.88 280 SER A CA 1
ATOM 2189 C C . SER A 1 280 ? -20.988 11.591 22.874 1.00 67.88 280 SER A C 1
ATOM 2191 O O . SER A 1 280 ? -21.897 11.078 22.209 1.00 67.88 280 SER A O 1
ATOM 2193 N N . GLY A 1 281 ? -21.072 11.695 24.204 1.00 82.06 281 GLY A N 1
ATOM 2194 C CA . GLY A 1 281 ? -22.192 11.187 24.999 1.00 82.06 281 GLY A CA 1
ATOM 2195 C C . GLY A 1 281 ? -22.168 9.673 25.228 1.00 82.06 281 GLY A C 1
ATOM 2196 O O . GLY A 1 281 ? -23.161 9.127 25.709 1.00 82.06 281 GLY A O 1
ATOM 2197 N N . TYR A 1 282 ? -21.067 8.996 24.889 1.00 92.12 282 TYR A N 1
ATOM 2198 C CA . TYR A 1 282 ? -20.794 7.605 25.244 1.00 92.12 282 TYR A CA 1
ATOM 2199 C C . TYR A 1 282 ? -19.355 7.493 25.766 1.00 92.12 282 TYR A C 1
ATOM 2201 O O . TYR A 1 282 ? -18.405 7.627 25.004 1.00 92.12 282 TYR A O 1
ATOM 2209 N N . ASP A 1 283 ? -19.197 7.278 27.075 1.00 94.31 283 ASP A N 1
ATOM 2210 C CA . ASP A 1 283 ? -17.890 7.362 27.739 1.00 94.31 283 ASP A CA 1
ATOM 2211 C C . ASP A 1 283 ? -16.959 6.217 27.332 1.00 94.31 283 ASP A C 1
ATOM 2213 O O . ASP A 1 283 ? -17.081 5.090 27.838 1.00 94.31 283 ASP A O 1
ATOM 2217 N N . CYS A 1 284 ? -15.987 6.522 26.480 1.00 96.81 284 CYS A N 1
ATOM 2218 C CA . CYS A 1 284 ? -14.971 5.587 26.034 1.00 96.81 284 CYS A CA 1
ATOM 2219 C C . CYS A 1 284 ? -13.647 5.784 26.771 1.00 96.81 284 CYS A C 1
ATOM 2221 O O . CYS A 1 284 ? -13.192 6.919 26.901 1.00 96.81 284 CYS A O 1
ATOM 2223 N N . PRO A 1 285 ? -13.021 4.699 27.271 1.00 97.50 285 PRO A N 1
ATOM 2224 C CA . PRO A 1 285 ? -11.690 4.778 27.854 1.00 97.50 285 PRO A CA 1
ATOM 2225 C C . PRO A 1 285 ? -10.624 4.868 26.751 1.00 97.50 285 PRO A C 1
ATOM 2227 O O . PRO A 1 285 ? -10.930 4.696 25.572 1.00 97.50 285 PRO A O 1
ATOM 2230 N N . GLY A 1 286 ? -9.368 5.091 27.136 1.00 97.62 286 GLY A N 1
ATOM 2231 C CA . GLY A 1 286 ? -8.257 5.128 26.188 1.00 97.62 286 GLY A CA 1
ATOM 2232 C C . GLY A 1 286 ? -8.014 3.813 25.444 1.00 97.62 286 GLY A C 1
ATOM 2233 O O . GLY A 1 286 ? -8.411 2.730 25.889 1.00 97.62 286 GLY A O 1
ATOM 2234 N N . ILE A 1 287 ? -7.314 3.896 24.309 1.00 98.25 287 ILE A N 1
ATOM 2235 C CA . ILE A 1 287 ? -7.131 2.774 23.372 1.00 98.25 287 ILE A CA 1
ATOM 2236 C C . ILE A 1 287 ? -6.452 1.555 24.013 1.00 98.25 287 ILE A C 1
ATOM 2238 O O . ILE A 1 287 ? -6.807 0.414 23.713 1.00 98.25 287 ILE A O 1
ATOM 2242 N N . VAL A 1 288 ? -5.533 1.769 24.960 1.00 98.44 288 VAL A N 1
ATOM 2243 C CA . VAL A 1 288 ? -4.879 0.684 25.709 1.00 98.44 288 VAL A CA 1
ATOM 2244 C C . VAL A 1 288 ? -5.881 -0.078 26.584 1.00 98.44 288 VAL A C 1
ATOM 2246 O O . VAL A 1 288 ? -5.853 -1.307 26.615 1.00 98.44 288 VAL A O 1
ATOM 2249 N N . GLU A 1 289 ? -6.799 0.613 27.261 1.00 98.62 289 GLU A N 1
ATOM 2250 C CA . GLU A 1 289 ? -7.829 -0.030 28.089 1.00 98.62 289 GLU A CA 1
ATOM 2251 C C . GLU A 1 289 ? -8.899 -0.729 27.241 1.00 98.62 289 GLU A C 1
ATOM 2253 O O . GLU A 1 289 ? -9.349 -1.829 27.582 1.00 98.62 289 GLU A O 1
ATOM 2258 N N . ILE A 1 290 ? -9.254 -0.153 26.087 1.00 98.56 290 ILE A N 1
ATOM 2259 C CA . ILE A 1 290 ? -10.106 -0.818 25.090 1.00 98.56 290 ILE A CA 1
ATOM 2260 C C . ILE A 1 290 ? -9.455 -2.126 24.635 1.00 98.56 290 ILE A C 1
ATOM 2262 O O . ILE A 1 290 ? -10.092 -3.181 24.679 1.00 98.56 290 ILE A O 1
ATOM 2266 N N . ALA A 1 291 ? -8.174 -2.091 24.258 1.00 98.62 291 ALA A N 1
ATOM 2267 C CA . ALA A 1 291 ? -7.452 -3.280 23.827 1.00 98.62 291 ALA A CA 1
ATOM 2268 C C . ALA A 1 291 ? -7.332 -4.326 24.948 1.00 98.62 291 ALA A C 1
ATOM 2270 O O . ALA A 1 291 ? -7.510 -5.511 24.678 1.00 98.62 291 ALA A O 1
ATOM 2271 N N . LYS A 1 292 ? -7.106 -3.931 26.213 1.00 98.69 292 LYS A N 1
ATOM 2272 C CA . LYS A 1 292 ? -7.144 -4.856 27.369 1.00 98.69 292 LYS A CA 1
ATOM 2273 C C . LYS A 1 292 ? -8.498 -5.549 27.492 1.00 98.69 292 LYS A C 1
ATOM 2275 O O . LYS A 1 292 ? -8.551 -6.773 27.623 1.00 98.69 292 LYS A O 1
ATOM 2280 N N . THR A 1 293 ? -9.577 -4.775 27.403 1.00 98.62 293 THR A N 1
ATOM 2281 C CA . THR A 1 293 ? -10.955 -5.275 27.490 1.00 98.62 293 THR A CA 1
ATOM 2282 C C . THR A 1 293 ? -11.234 -6.295 26.388 1.00 98.62 293 THR A C 1
ATOM 2284 O O . THR A 1 293 ? -11.681 -7.409 26.663 1.00 98.62 293 THR A O 1
ATOM 2287 N N . LEU A 1 294 ? -10.884 -5.964 25.144 1.00 98.12 294 LEU A N 1
ATOM 2288 C CA . LEU A 1 294 ? -11.121 -6.826 23.987 1.00 98.12 294 LEU A CA 1
ATOM 2289 C C . LEU A 1 294 ? -10.163 -8.023 23.908 1.00 98.12 294 LEU A C 1
ATOM 2291 O O . LEU A 1 294 ? -10.539 -9.079 23.400 1.00 98.12 294 LEU A O 1
ATOM 2295 N N . ALA A 1 295 ? -8.953 -7.914 24.461 1.00 98.19 295 ALA A N 1
ATOM 2296 C CA . ALA A 1 295 ? -8.037 -9.044 24.612 1.00 98.19 295 ALA A CA 1
ATOM 2297 C C . ALA A 1 295 ? -8.554 -10.092 25.612 1.00 98.19 295 ALA A C 1
ATOM 2299 O O . ALA A 1 295 ? -8.259 -11.280 25.453 1.00 98.19 295 ALA A O 1
ATOM 2300 N N . ALA A 1 296 ? -9.295 -9.659 26.639 1.00 98.31 296 ALA A N 1
ATOM 2301 C CA . ALA A 1 296 ? -9.945 -10.538 27.608 1.00 98.31 296 ALA A CA 1
ATOM 2302 C C . ALA A 1 296 ? -11.277 -11.093 27.077 1.00 98.31 296 ALA A C 1
ATOM 2304 O O . ALA A 1 296 ? -11.577 -12.271 27.267 1.00 98.31 296 ALA A O 1
ATOM 2305 N N . ASN A 1 297 ? -12.058 -10.261 26.384 1.00 97.00 297 ASN A N 1
ATOM 2306 C CA . ASN A 1 297 ? -13.330 -10.634 25.780 1.00 97.00 297 ASN A CA 1
ATOM 2307 C C . ASN A 1 297 ? -13.549 -9.888 24.455 1.00 97.00 297 ASN A C 1
ATOM 2309 O O . ASN A 1 297 ? -14.050 -8.766 24.435 1.00 97.00 297 ASN A O 1
ATOM 2313 N N . ALA A 1 298 ? -13.271 -10.550 23.331 1.00 94.00 298 ALA A N 1
ATOM 2314 C CA . ALA A 1 298 ? -13.435 -9.959 22.000 1.00 94.00 298 ALA A CA 1
ATOM 2315 C C . ALA A 1 298 ? -14.890 -9.569 21.664 1.00 94.00 298 ALA A C 1
ATOM 2317 O O . ALA A 1 298 ? -15.123 -8.786 20.746 1.00 94.00 298 ALA A O 1
ATOM 2318 N N . LYS A 1 299 ? -15.880 -10.103 22.396 1.00 94.38 299 LYS A N 1
ATOM 2319 C CA . LYS A 1 299 ? -17.303 -9.765 22.234 1.00 94.38 299 LYS A CA 1
ATOM 2320 C C . LYS A 1 299 ? -17.782 -8.694 23.210 1.00 94.38 299 LYS A C 1
ATOM 2322 O O . LYS A 1 299 ? -18.981 -8.411 23.230 1.00 94.38 299 LYS A O 1
ATOM 2327 N N . ASP A 1 300 ? -16.891 -8.098 24.002 1.00 97.31 300 ASP A N 1
ATOM 2328 C CA . ASP A 1 300 ? -17.268 -7.027 24.918 1.00 97.31 300 ASP A CA 1
ATOM 2329 C C . ASP A 1 300 ? -17.988 -5.899 24.163 1.00 97.31 300 ASP A C 1
ATOM 2331 O O . ASP A 1 300 ? -17.531 -5.425 23.119 1.00 97.31 300 ASP A O 1
ATOM 2335 N N . VAL A 1 301 ? -19.178 -5.542 24.644 1.00 96.88 301 VAL A N 1
ATOM 2336 C CA . VAL A 1 301 ? -20.075 -4.612 23.950 1.00 96.88 301 VAL A CA 1
ATOM 2337 C C . VAL A 1 301 ? -19.488 -3.204 23.969 1.00 96.88 301 VAL A C 1
ATOM 2339 O O . VAL A 1 301 ? -19.375 -2.570 22.919 1.00 96.88 301 VAL A O 1
ATOM 2342 N N . LYS A 1 302 ? -19.055 -2.739 25.145 1.00 95.69 302 LYS A N 1
ATOM 2343 C CA . LYS A 1 302 ? -18.502 -1.396 25.314 1.00 95.69 302 LYS A CA 1
ATOM 2344 C C . LYS A 1 302 ? -17.156 -1.261 24.606 1.00 95.69 302 LYS A C 1
ATOM 2346 O O . LYS A 1 302 ? -16.941 -0.284 23.896 1.00 95.69 302 LYS A O 1
ATOM 2351 N N . GLY A 1 303 ? -16.285 -2.261 24.731 1.00 96.94 303 GLY A N 1
ATOM 2352 C CA . GLY A 1 303 ? -14.995 -2.307 24.048 1.00 96.94 303 GLY A CA 1
ATOM 2353 C C . GLY A 1 303 ? -15.135 -2.167 22.532 1.00 96.94 303 GLY A C 1
ATOM 2354 O O . GLY A 1 303 ? -14.438 -1.354 21.933 1.00 96.94 303 GLY A O 1
ATOM 2355 N N . ARG A 1 304 ? -16.076 -2.888 21.907 1.00 96.69 304 ARG A N 1
ATOM 2356 C CA . ARG A 1 304 ? -16.313 -2.798 20.454 1.00 96.69 304 ARG A CA 1
ATOM 2357 C C . ARG A 1 304 ? -16.909 -1.454 20.030 1.00 96.69 304 ARG A C 1
ATOM 2359 O O . ARG A 1 304 ? -16.483 -0.907 19.017 1.00 96.69 304 ARG A O 1
ATOM 2366 N N . LEU A 1 305 ? -17.849 -0.894 20.800 1.00 95.94 305 LEU A N 1
ATOM 2367 C CA . LEU A 1 305 ? -18.384 0.450 20.527 1.00 95.94 305 LEU A CA 1
ATOM 2368 C C . LEU A 1 305 ? -17.284 1.507 20.590 1.00 95.94 305 LEU A C 1
ATOM 2370 O O . LEU A 1 305 ? -17.166 2.317 19.674 1.00 95.94 305 LEU A O 1
ATOM 2374 N N . CYS A 1 306 ? -16.440 1.443 21.617 1.00 96.94 306 CYS A N 1
ATOM 2375 C CA . CYS A 1 306 ? -15.352 2.391 21.801 1.00 96.94 306 CYS A CA 1
ATOM 2376 C C . CYS A 1 306 ? -14.208 2.217 20.804 1.00 96.94 306 CYS A C 1
ATOM 2378 O O . CYS A 1 306 ? -13.628 3.209 20.373 1.00 96.94 306 CYS A O 1
ATOM 2380 N N . LEU A 1 307 ? -13.928 0.991 20.356 1.00 96.88 307 LEU A N 1
ATOM 2381 C CA . LEU A 1 307 ? -13.031 0.765 19.223 1.00 96.88 307 LEU A CA 1
ATOM 2382 C C . LEU A 1 307 ? -13.600 1.380 17.933 1.00 96.88 307 LEU A C 1
ATOM 2384 O O . LEU A 1 307 ? -12.877 2.015 17.171 1.00 96.88 307 LEU A O 1
ATOM 2388 N N . GLY A 1 308 ? -14.912 1.265 17.714 1.00 94.75 308 GLY A N 1
ATOM 2389 C CA . GLY A 1 308 ? -15.581 1.937 16.600 1.00 94.75 308 GLY A CA 1
ATOM 2390 C C . GLY A 1 308 ? -15.583 3.470 16.702 1.00 94.75 308 GLY A C 1
ATOM 2391 O O . GLY A 1 308 ? -15.700 4.144 15.676 1.00 94.75 308 GLY A O 1
ATOM 2392 N N . ASP A 1 309 ? -15.462 4.030 17.906 1.00 94.38 309 ASP A N 1
ATOM 2393 C CA . ASP A 1 309 ? -15.298 5.471 18.138 1.00 94.38 309 ASP A CA 1
ATOM 2394 C C . ASP A 1 309 ? -13.878 5.940 17.898 1.00 94.38 309 ASP A C 1
ATOM 2396 O O . ASP A 1 309 ? -13.704 6.948 17.216 1.00 94.38 309 ASP A O 1
ATOM 2400 N N . PHE A 1 310 ? -12.896 5.167 18.359 1.00 95.50 310 PHE A N 1
ATOM 2401 C CA . PHE A 1 310 ? -11.495 5.356 18.011 1.00 95.50 310 PHE A CA 1
ATOM 2402 C C . PHE A 1 310 ? -11.326 5.439 16.489 1.00 95.50 310 PHE A C 1
ATOM 2404 O O . PHE A 1 310 ? -10.812 6.427 15.972 1.00 95.50 310 PHE A O 1
ATOM 2411 N N . TYR A 1 311 ? -11.868 4.467 15.748 1.00 93.81 311 TYR A N 1
ATOM 2412 C CA . TYR A 1 311 ? -11.791 4.484 14.287 1.00 93.81 311 TYR A CA 1
ATOM 2413 C C . TYR A 1 311 ? -12.433 5.725 13.665 1.00 93.81 311 TYR A C 1
ATOM 2415 O O . TYR A 1 311 ? -11.849 6.338 12.779 1.00 93.81 311 TYR A O 1
ATOM 2423 N N . ARG A 1 312 ? -13.609 6.146 14.154 1.00 91.62 312 ARG A N 1
ATOM 2424 C CA . ARG A 1 312 ? -14.276 7.354 13.646 1.00 91.62 312 ARG A CA 1
ATOM 2425 C C . ARG A 1 312 ? -13.449 8.613 13.892 1.00 91.62 312 ARG A C 1
ATOM 2427 O O . ARG A 1 312 ? -13.340 9.443 12.999 1.00 91.62 312 ARG A O 1
ATOM 2434 N N . LEU A 1 313 ? -12.972 8.799 15.120 1.00 91.75 313 LEU A N 1
ATOM 2435 C CA . LEU A 1 313 ? -12.311 10.034 15.546 1.00 91.75 313 LEU A CA 1
ATOM 2436 C C . LEU A 1 313 ? -10.945 10.217 14.883 1.00 91.75 313 LEU A C 1
ATOM 2438 O O . LEU A 1 313 ? -10.529 11.351 14.677 1.00 91.75 313 LEU A O 1
ATOM 2442 N N . HIS A 1 314 ? -10.296 9.114 14.513 1.00 91.25 314 HIS A N 1
ATOM 2443 C CA . HIS A 1 314 ? -8.983 9.110 13.873 1.00 91.25 314 HIS A CA 1
ATOM 2444 C C . HIS A 1 314 ? -9.030 8.765 12.376 1.00 91.25 314 HIS A C 1
ATOM 2446 O O . HIS A 1 314 ? -7.988 8.479 11.798 1.00 91.25 314 HIS A O 1
ATOM 2452 N N . TYR A 1 315 ? -10.215 8.787 11.751 1.00 89.56 315 TYR A N 1
ATOM 2453 C CA . TYR A 1 315 ? -10.407 8.507 10.318 1.00 89.56 315 TYR A CA 1
ATOM 2454 C C . TYR A 1 315 ? -9.774 7.181 9.857 1.00 89.56 315 TYR A C 1
ATOM 2456 O O . TYR A 1 315 ? -9.185 7.090 8.785 1.00 89.56 315 TYR A O 1
ATOM 2464 N N . ILE A 1 316 ? -9.892 6.141 10.684 1.00 90.38 316 ILE A N 1
ATOM 2465 C CA . ILE A 1 316 ? -9.383 4.804 10.379 1.00 90.38 316 ILE A CA 1
ATOM 2466 C C . ILE A 1 316 ? -10.504 4.007 9.721 1.00 90.38 316 ILE A C 1
ATOM 2468 O O . ILE A 1 316 ? -11.526 3.735 10.358 1.00 90.38 316 ILE A O 1
ATOM 2472 N N . ASP A 1 317 ? -10.283 3.572 8.483 1.00 86.31 317 ASP A N 1
ATOM 2473 C CA . ASP A 1 317 ? -11.137 2.598 7.810 1.00 86.31 317 ASP A CA 1
ATOM 2474 C C . ASP A 1 317 ? -10.399 1.251 7.656 1.00 86.31 317 ASP A C 1
ATOM 2476 O O . ASP A 1 317 ? -9.466 1.119 6.859 1.00 86.31 317 ASP A O 1
ATOM 2480 N N . PRO A 1 318 ? -10.788 0.223 8.431 1.00 84.12 318 PRO A N 1
ATOM 2481 C CA . PRO A 1 318 ? -10.195 -1.107 8.334 1.00 84.12 318 PRO A CA 1
ATOM 2482 C C . PRO A 1 318 ? -10.448 -1.829 6.998 1.00 84.12 318 PRO A C 1
ATOM 2484 O O . PRO A 1 318 ? -9.737 -2.793 6.708 1.00 84.12 318 PRO A O 1
ATOM 2487 N N . GLY A 1 319 ? -11.465 -1.425 6.225 1.00 74.31 319 GLY A N 1
ATOM 2488 C CA . GLY A 1 319 ? -11.970 -2.149 5.053 1.00 74.31 319 GLY A CA 1
ATOM 2489 C C . GLY A 1 319 ? -11.721 -1.490 3.692 1.00 74.31 319 GLY A C 1
ATOM 2490 O O . GLY A 1 319 ? -11.967 -2.129 2.674 1.00 74.31 319 GLY A O 1
ATOM 2491 N N . GLU A 1 320 ? -11.235 -0.248 3.649 1.00 61.69 320 GLU A N 1
ATOM 2492 C CA . GLU A 1 320 ? -11.378 0.628 2.470 1.00 61.69 320 GLU A CA 1
ATOM 2493 C C . GLU A 1 320 ? -10.586 0.210 1.222 1.00 61.69 320 GLU A C 1
ATOM 2495 O O . GLU A 1 320 ? -10.926 0.614 0.112 1.00 61.69 320 GLU A O 1
ATOM 2500 N N . PHE A 1 321 ? -9.534 -0.602 1.357 1.00 67.38 321 PHE A N 1
ATOM 2501 C CA . PHE A 1 321 ? -8.591 -0.788 0.255 1.00 67.38 321 PHE A CA 1
ATOM 2502 C C . PHE A 1 321 ? -8.344 -2.251 -0.104 1.00 67.38 321 PHE A C 1
ATOM 2504 O O . PHE A 1 321 ? -7.602 -2.965 0.575 1.00 67.38 321 PHE A O 1
ATOM 2511 N N . THR A 1 322 ? -8.919 -2.664 -1.237 1.00 69.50 322 THR A N 1
ATOM 2512 C CA . THR A 1 322 ? -8.424 -3.810 -2.006 1.00 69.50 322 THR A CA 1
ATOM 2513 C C . THR A 1 322 ? -7.462 -3.270 -3.067 1.00 69.50 322 THR A C 1
ATOM 2515 O O . THR A 1 322 ? -7.927 -2.696 -4.053 1.00 69.50 322 THR A O 1
ATOM 2518 N N . PRO A 1 323 ? -6.136 -3.378 -2.869 1.00 77.44 323 PRO A N 1
ATOM 2519 C CA . PRO A 1 323 ? -5.174 -2.956 -3.880 1.00 77.44 323 PRO A CA 1
ATOM 2520 C C . PRO A 1 323 ? -5.397 -3.698 -5.207 1.00 77.44 323 PRO A C 1
ATOM 2522 O O . PRO A 1 323 ? -5.753 -4.879 -5.180 1.00 77.44 323 PRO A O 1
ATOM 2525 N N . PRO A 1 324 ? -5.123 -3.053 -6.356 1.00 78.69 324 PRO A N 1
ATOM 2526 C CA . PRO A 1 324 ? -5.036 -3.747 -7.638 1.00 78.69 324 PRO A CA 1
ATOM 2527 C C . PRO A 1 324 ? -4.069 -4.933 -7.559 1.00 78.69 324 PRO A C 1
ATOM 2529 O O . PRO A 1 324 ? -3.049 -4.837 -6.869 1.00 78.69 324 PRO A O 1
ATOM 2532 N N . GLU A 1 325 ? -4.359 -6.032 -8.264 1.00 78.75 325 GLU A N 1
ATOM 2533 C CA . GLU A 1 325 ? -3.605 -7.294 -8.162 1.00 78.75 325 GLU A CA 1
ATOM 2534 C C . GLU A 1 325 ? -2.095 -7.106 -8.405 1.00 78.75 325 GLU A C 1
ATOM 2536 O O . GLU A 1 325 ? -1.259 -7.752 -7.775 1.00 78.75 325 GLU A O 1
ATOM 2541 N N . GLU A 1 326 ? -1.737 -6.187 -9.299 1.00 76.12 326 GLU A N 1
ATOM 2542 C CA . GLU A 1 326 ? -0.372 -5.867 -9.709 1.00 76.12 326 GLU A CA 1
ATOM 2543 C C . GLU A 1 326 ? 0.436 -5.048 -8.689 1.00 76.12 326 GLU A C 1
ATOM 2545 O O . GLU A 1 326 ? 1.654 -4.883 -8.860 1.00 76.12 326 GLU A O 1
ATOM 2550 N N . SER A 1 327 ? -0.229 -4.522 -7.658 1.00 83.12 327 SER A N 1
ATOM 2551 C CA . SER A 1 327 ? 0.397 -3.826 -6.531 1.00 83.12 327 SER A CA 1
ATOM 2552 C C . SER A 1 327 ? 0.976 -4.838 -5.542 1.00 83.12 327 SER A C 1
ATOM 2554 O O . SER A 1 327 ? 0.534 -5.983 -5.494 1.00 83.12 327 SER A O 1
ATOM 2556 N N . PHE A 1 328 ? 1.923 -4.430 -4.690 1.00 84.88 328 PHE A N 1
ATOM 2557 C CA . PHE A 1 328 ? 2.529 -5.342 -3.711 1.00 84.88 328 PHE A CA 1
ATOM 2558 C C . PHE A 1 328 ? 1.487 -6.069 -2.844 1.00 84.88 328 PHE A C 1
ATOM 2560 O O . PHE A 1 328 ? 1.564 -7.283 -2.682 1.00 84.88 328 PHE A O 1
ATOM 2567 N N . GLY A 1 329 ? 0.480 -5.348 -2.342 1.00 78.31 329 GLY A N 1
ATOM 2568 C CA . GLY A 1 329 ? -0.598 -5.923 -1.527 1.00 78.31 329 GLY A CA 1
ATOM 2569 C C . GLY A 1 329 ? -1.730 -6.588 -2.320 1.00 78.31 329 GLY A C 1
ATOM 2570 O O . GLY A 1 329 ? -2.624 -7.173 -1.710 1.00 78.31 329 GLY A O 1
ATOM 2571 N N . GLY A 1 330 ? -1.719 -6.503 -3.657 1.00 79.69 330 GLY A N 1
ATOM 2572 C CA . GLY A 1 330 ? -2.805 -6.947 -4.544 1.00 79.69 330 GLY A CA 1
ATOM 2573 C C . GLY A 1 330 ? -3.125 -8.437 -4.459 1.00 79.69 330 GLY A C 1
ATOM 2574 O O . GLY A 1 330 ? -4.256 -8.860 -4.677 1.00 79.69 330 GLY A O 1
ATOM 2575 N N . ARG A 1 331 ? -2.131 -9.244 -4.078 1.00 77.50 331 ARG A N 1
ATOM 2576 C CA . ARG A 1 331 ? -2.247 -10.702 -3.905 1.00 77.50 331 ARG A CA 1
ATOM 2577 C C . ARG A 1 331 ? -2.381 -11.127 -2.446 1.00 77.50 331 ARG A C 1
ATOM 2579 O O . ARG A 1 331 ? -2.206 -12.299 -2.109 1.00 77.50 331 ARG A O 1
ATOM 2586 N N . GLY A 1 332 ? -2.716 -10.170 -1.589 1.00 81.00 332 GLY A N 1
ATOM 2587 C CA . GLY A 1 332 ? -2.872 -10.354 -0.160 1.00 81.00 332 GLY A CA 1
ATOM 2588 C C . GLY A 1 332 ? -1.645 -9.929 0.636 1.00 81.00 332 GLY A C 1
ATOM 2589 O O . GLY A 1 332 ? -0.618 -9.496 0.121 1.00 81.00 332 GLY A O 1
ATOM 2590 N N . THR A 1 333 ? -1.788 -10.063 1.946 1.00 86.94 333 THR A N 1
ATOM 2591 C CA . THR A 1 333 ? -0.811 -9.657 2.953 1.00 86.94 333 THR A CA 1
ATOM 2592 C C . THR A 1 333 ? -0.473 -10.853 3.839 1.00 86.94 333 THR A C 1
ATOM 2594 O O . THR A 1 333 ? -1.304 -11.737 4.058 1.00 86.94 333 THR A O 1
ATOM 2597 N N . LEU A 1 334 ? 0.744 -10.882 4.385 1.00 89.81 334 LEU A N 1
ATOM 2598 C CA . LEU A 1 334 ? 1.143 -11.844 5.415 1.00 89.81 334 LEU A CA 1
ATOM 2599 C C . LEU A 1 334 ? 0.550 -11.510 6.793 1.00 89.81 334 LEU A C 1
ATOM 2601 O O . LEU A 1 334 ? 0.770 -12.241 7.763 1.00 89.81 334 LEU A O 1
ATOM 2605 N N . PHE A 1 335 ? -0.200 -10.414 6.907 1.00 89.19 335 PHE A N 1
ATOM 2606 C CA . PHE A 1 335 ? -0.940 -10.066 8.106 1.00 89.19 335 PHE A CA 1
ATOM 2607 C C . PHE A 1 335 ? -2.349 -10.670 8.058 1.00 89.19 335 PHE A C 1
ATOM 2609 O O . PHE A 1 335 ? -3.303 -10.074 7.559 1.00 89.19 335 PHE A O 1
ATOM 2616 N N . ALA A 1 336 ? -2.475 -11.886 8.590 1.00 83.12 336 ALA A N 1
ATOM 2617 C CA . ALA A 1 336 ? -3.739 -12.615 8.628 1.00 83.12 336 ALA A CA 1
ATOM 2618 C C . ALA A 1 336 ? -4.770 -11.986 9.587 1.00 83.12 336 ALA A C 1
ATOM 2620 O O . ALA A 1 336 ? -4.418 -11.455 10.641 1.00 83.12 336 ALA A O 1
ATOM 2621 N N . GLY A 1 337 ? -6.052 -12.145 9.251 1.00 82.31 337 GLY A N 1
ATOM 2622 C CA . GLY A 1 337 ? -7.191 -11.721 10.068 1.00 82.31 337 GLY A CA 1
ATOM 2623 C C . GLY A 1 337 ? -8.181 -10.874 9.273 1.00 82.31 337 GLY A C 1
ATOM 2624 O O . GLY A 1 337 ? -7.777 -10.058 8.445 1.00 82.31 337 GLY A O 1
ATOM 2625 N N . ALA A 1 338 ? -9.476 -11.076 9.523 1.00 87.00 338 ALA A N 1
ATOM 2626 C CA . ALA A 1 338 ? -10.512 -10.225 8.950 1.00 87.00 338 ALA A CA 1
ATOM 2627 C C . ALA A 1 338 ? -10.428 -8.821 9.559 1.00 87.00 338 ALA A C 1
ATOM 2629 O O . ALA A 1 338 ? -10.176 -8.676 10.759 1.00 87.00 338 ALA A O 1
ATOM 2630 N N . ALA A 1 339 ? -10.646 -7.805 8.727 1.00 90.00 339 ALA A N 1
ATOM 2631 C CA . ALA A 1 339 ? -10.788 -6.439 9.198 1.00 90.00 339 ALA A CA 1
ATOM 2632 C C . ALA A 1 339 ? -12.003 -6.333 10.128 1.00 90.00 339 ALA A C 1
ATOM 2634 O O . ALA A 1 339 ? -13.069 -6.880 9.851 1.00 90.00 339 ALA A O 1
ATOM 2635 N N . LEU A 1 340 ? -11.835 -5.632 11.242 1.00 92.56 340 LEU A N 1
ATOM 2636 C CA . LEU A 1 340 ? -12.891 -5.376 12.204 1.00 92.56 340 LEU A CA 1
ATOM 2637 C C . LEU A 1 340 ? -13.648 -4.105 11.813 1.00 92.56 340 LEU A C 1
ATOM 2639 O O . LEU A 1 340 ? -13.286 -3.002 12.217 1.00 92.56 340 LEU A O 1
ATOM 2643 N N . LEU A 1 341 ? -14.696 -4.260 11.009 1.00 92.50 341 LEU A N 1
ATOM 2644 C CA . LEU A 1 341 ? -15.478 -3.138 10.500 1.00 92.50 341 LEU A CA 1
ATOM 2645 C C . LEU A 1 341 ? -16.382 -2.548 11.589 1.00 92.50 341 LEU A C 1
ATOM 2647 O O . LEU A 1 341 ? -16.969 -3.264 12.406 1.00 92.50 341 LEU A O 1
ATOM 2651 N N . ARG A 1 342 ? -16.552 -1.220 11.571 1.00 92.88 342 ARG A N 1
ATOM 2652 C CA . ARG A 1 342 ? -17.422 -0.516 12.530 1.00 92.88 342 ARG A CA 1
ATOM 2653 C C . ARG A 1 342 ? -18.863 -1.002 12.417 1.00 92.88 342 ARG A C 1
ATOM 2655 O O . ARG A 1 342 ? -19.528 -1.219 13.428 1.00 92.88 342 ARG A O 1
ATOM 2662 N N . GLU A 1 343 ? -19.330 -1.191 11.187 1.00 92.12 343 GLU A N 1
ATOM 2663 C CA . GLU A 1 343 ? -20.669 -1.694 10.898 1.00 92.12 343 GLU A CA 1
ATOM 2664 C C . GLU A 1 343 ? -20.944 -3.068 11.515 1.00 92.12 343 GLU A C 1
ATOM 2666 O O . GLU A 1 343 ? -22.020 -3.277 12.083 1.00 92.12 343 GLU A O 1
ATOM 2671 N N . ASP A 1 344 ? -19.968 -3.976 11.462 1.00 92.94 344 ASP A N 1
ATOM 2672 C CA . ASP A 1 344 ? -20.100 -5.325 12.014 1.00 92.94 344 ASP A CA 1
ATOM 2673 C C . ASP A 1 344 ? -20.262 -5.281 13.533 1.00 92.94 344 ASP A C 1
ATOM 2675 O O . ASP A 1 344 ? -21.141 -5.950 14.085 1.00 92.94 344 ASP A O 1
ATOM 2679 N N . PHE A 1 345 ? -19.509 -4.409 14.219 1.00 91.50 345 PHE A N 1
ATOM 2680 C CA . PHE A 1 345 ? -19.707 -4.175 15.650 1.00 91.50 345 PHE A CA 1
ATOM 2681 C C . PHE A 1 345 ? -21.146 -3.771 15.952 1.00 91.50 345 PHE A C 1
ATOM 2683 O O . PHE A 1 345 ? -21.774 -4.335 16.851 1.00 91.50 345 PHE A O 1
ATOM 2690 N N . TYR A 1 346 ? -21.674 -2.799 15.207 1.00 95.12 346 TYR A N 1
ATOM 2691 C CA . TYR A 1 346 ? -23.005 -2.272 15.464 1.00 95.12 346 TYR A CA 1
ATOM 2692 C C . TYR A 1 346 ? -24.079 -3.331 15.200 1.00 95.12 346 TYR A C 1
ATOM 2694 O O . TYR A 1 346 ? -24.936 -3.551 16.058 1.00 95.12 346 TYR A O 1
ATOM 2702 N N . LYS A 1 347 ? -24.000 -4.037 14.065 1.00 95.38 347 LYS A N 1
ATOM 2703 C CA . LYS A 1 347 ? -24.919 -5.128 13.700 1.00 95.38 347 LYS A CA 1
ATOM 2704 C C . LYS A 1 347 ? -24.956 -6.227 14.757 1.00 95.38 347 LYS A C 1
ATOM 2706 O O . LYS A 1 347 ? -26.041 -6.689 15.121 1.00 95.38 347 LYS A O 1
ATOM 2711 N N . ASP A 1 348 ? -23.795 -6.632 15.257 1.00 94.94 348 ASP A N 1
ATOM 2712 C CA . ASP A 1 348 ? -23.698 -7.680 16.267 1.00 94.94 348 ASP A CA 1
ATOM 2713 C C . ASP A 1 348 ? -24.257 -7.227 17.617 1.00 94.94 348 ASP A C 1
ATOM 2715 O O . ASP A 1 348 ? -24.987 -7.972 18.268 1.00 94.94 348 ASP A O 1
ATOM 2719 N N . ILE A 1 349 ? -23.962 -5.996 18.040 1.00 96.31 349 ILE A N 1
ATOM 2720 C CA . ILE A 1 349 ? -24.418 -5.455 19.330 1.00 96.31 349 ILE A CA 1
ATOM 2721 C C . ILE A 1 349 ? -25.935 -5.261 19.361 1.00 96.31 349 ILE A C 1
ATOM 2723 O O . ILE A 1 349 ? -26.565 -5.541 20.382 1.00 96.31 349 ILE A O 1
ATOM 2727 N N . MET A 1 350 ? -26.546 -4.847 18.248 1.00 95.44 350 MET A N 1
ATOM 2728 C CA . MET A 1 350 ? -28.008 -4.752 18.136 1.00 95.44 350 MET A CA 1
ATOM 2729 C C . MET A 1 350 ? -28.701 -6.094 18.396 1.00 95.44 350 MET A C 1
ATOM 2731 O O . MET A 1 350 ? -29.793 -6.126 18.964 1.00 95.44 350 MET A O 1
ATOM 2735 N N . LYS A 1 351 ? -28.064 -7.199 17.992 1.00 94.31 351 LYS A N 1
ATOM 2736 C CA . LYS A 1 351 ? -28.587 -8.564 18.139 1.00 94.31 351 LYS A CA 1
ATOM 2737 C C . LYS A 1 351 ? -28.186 -9.223 19.458 1.00 94.31 351 LYS A C 1
ATOM 2739 O O . LYS A 1 351 ? -28.786 -10.231 19.827 1.00 94.31 351 LYS A O 1
ATOM 2744 N N . ASP A 1 352 ? -27.188 -8.692 20.162 1.00 94.19 352 ASP A N 1
ATOM 2745 C CA . ASP A 1 352 ? -26.666 -9.298 21.383 1.00 94.19 352 ASP A CA 1
ATOM 2746 C C . ASP A 1 352 ? -27.672 -9.147 22.539 1.00 94.19 352 ASP A C 1
ATOM 2748 O O . ASP A 1 352 ? -27.910 -8.021 22.995 1.00 94.19 352 ASP A O 1
ATOM 2752 N N . PRO A 1 353 ? -28.244 -10.246 23.075 1.00 90.50 353 PRO A N 1
ATOM 2753 C CA . PRO A 1 353 ? -29.198 -10.191 24.180 1.00 90.50 353 PRO A CA 1
ATOM 2754 C C . PRO A 1 353 ? -28.597 -9.608 25.469 1.00 90.50 353 PRO A C 1
ATOM 2756 O O . PRO A 1 353 ? -29.353 -9.106 26.301 1.00 90.50 353 PRO A O 1
ATOM 2759 N N . LYS A 1 354 ? -27.266 -9.627 25.620 1.00 90.69 354 LYS A N 1
ATOM 2760 C CA . LYS A 1 354 ? -26.542 -9.090 26.779 1.00 90.69 354 LYS A CA 1
ATOM 2761 C C . LYS A 1 354 ? -26.229 -7.598 26.663 1.00 90.69 354 LYS A C 1
ATOM 2763 O O . LYS A 1 354 ? -25.873 -6.996 27.671 1.00 90.69 354 LYS A O 1
ATOM 2768 N N . ALA A 1 355 ? -26.351 -7.003 25.474 1.00 95.62 355 ALA A N 1
ATOM 2769 C CA . ALA A 1 355 ? -26.114 -5.574 25.300 1.00 95.62 355 ALA A CA 1
ATOM 2770 C C . ALA A 1 355 ? -27.138 -4.750 26.093 1.00 95.62 355 ALA A C 1
ATOM 2772 O O . ALA A 1 355 ? -28.350 -4.987 26.012 1.00 95.62 355 ALA A O 1
ATOM 2773 N N . GLY A 1 356 ? -26.641 -3.770 26.851 1.00 95.88 356 GLY A N 1
ATOM 2774 C CA . GLY A 1 356 ? -27.474 -2.870 27.628 1.00 95.88 356 GLY A CA 1
ATOM 2775 C C . GLY A 1 356 ? -28.354 -1.998 26.735 1.00 95.88 356 GLY A C 1
ATOM 2776 O O . GLY A 1 356 ? -28.100 -1.804 25.544 1.00 95.88 356 GLY A O 1
ATOM 2777 N N . ARG A 1 357 ? -29.404 -1.420 27.328 1.00 95.81 357 ARG A N 1
ATOM 2778 C CA . ARG A 1 357 ? -30.336 -0.530 26.618 1.00 95.81 357 ARG A CA 1
ATOM 2779 C C . ARG A 1 357 ? -29.608 0.608 25.893 1.00 95.81 357 ARG A C 1
ATOM 2781 O O . ARG A 1 357 ? -29.885 0.866 24.725 1.00 95.81 357 ARG A O 1
ATOM 2788 N N . ASN A 1 358 ? -28.688 1.264 26.596 1.00 94.94 358 ASN A N 1
ATOM 2789 C CA . ASN A 1 358 ? -27.935 2.398 26.074 1.00 94.94 358 ASN A CA 1
ATOM 2790 C C . ASN A 1 358 ? -26.926 1.977 25.001 1.00 94.94 358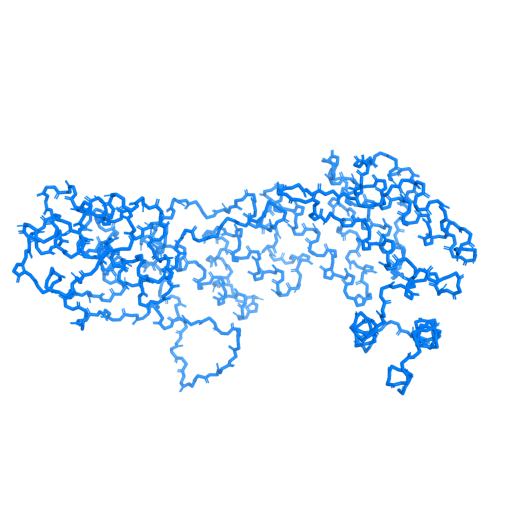 ASN A C 1
ATOM 2792 O O . ASN A 1 358 ? -26.810 2.663 23.995 1.00 94.94 358 ASN A O 1
ATOM 2796 N N . ASP A 1 359 ? -26.278 0.822 25.158 1.00 96.81 359 ASP A N 1
ATOM 2797 C CA . ASP A 1 359 ? -25.338 0.302 24.161 1.00 96.81 359 ASP A CA 1
ATOM 2798 C C . ASP A 1 359 ? -26.034 -0.000 22.833 1.00 96.81 359 ASP A C 1
ATOM 2800 O O . ASP A 1 359 ? -25.527 0.356 21.773 1.00 96.81 359 ASP A O 1
ATOM 2804 N N . ARG A 1 360 ? -27.233 -0.601 22.874 1.00 97.50 360 ARG A N 1
ATOM 2805 C CA . ARG A 1 360 ? -28.028 -0.850 21.661 1.00 97.50 360 ARG A CA 1
ATOM 2806 C C . ARG A 1 360 ? -28.501 0.443 21.007 1.00 97.50 360 ARG A C 1
ATOM 2808 O O . ARG A 1 360 ? -28.411 0.571 19.788 1.00 97.50 360 ARG A O 1
ATOM 2815 N N . ALA A 1 361 ? -28.983 1.402 21.800 1.00 97.00 361 ALA A N 1
ATOM 2816 C CA . ALA A 1 361 ? -29.378 2.711 21.286 1.00 97.00 361 ALA A CA 1
ATOM 2817 C C . ALA A 1 361 ? -28.190 3.427 20.620 1.00 97.00 361 ALA A C 1
ATOM 2819 O O . ALA A 1 361 ? -28.329 3.973 19.525 1.00 97.00 361 ALA A O 1
ATOM 2820 N N . TYR A 1 362 ? -27.009 3.367 21.238 1.00 96.75 362 TYR A N 1
ATOM 2821 C CA . TYR A 1 362 ? -25.793 3.945 20.682 1.00 96.75 362 TYR A CA 1
ATOM 2822 C C . TYR A 1 362 ? -25.322 3.219 19.416 1.00 96.75 362 TYR A C 1
ATOM 2824 O O . TYR A 1 362 ? -25.017 3.868 18.418 1.00 96.75 362 TYR A O 1
ATOM 2832 N N . ALA A 1 363 ? -25.348 1.883 19.398 1.00 97.12 363 ALA A N 1
ATOM 2833 C CA . ALA A 1 363 ? -25.027 1.086 18.215 1.00 97.12 363 ALA A CA 1
ATOM 2834 C C . ALA A 1 363 ? -25.934 1.442 17.025 1.00 97.12 363 ALA A C 1
ATOM 2836 O O . ALA A 1 363 ? -25.436 1.690 15.929 1.00 97.12 363 ALA A O 1
ATOM 2837 N N . LEU A 1 364 ? -27.254 1.527 17.240 1.00 97.12 364 LEU A N 1
ATOM 2838 C CA . LEU A 1 364 ? -28.225 1.935 16.213 1.00 97.12 364 LEU A CA 1
ATOM 2839 C C . LEU A 1 364 ? -27.945 3.345 15.694 1.00 97.12 364 LEU A C 1
ATOM 2841 O O . LEU A 1 364 ? -27.943 3.573 14.486 1.00 97.12 364 LEU A O 1
ATOM 2845 N N . TYR A 1 365 ? -27.673 4.282 16.603 1.00 96.00 365 TYR A N 1
ATOM 2846 C CA . TYR A 1 365 ? -27.293 5.641 16.239 1.00 96.00 365 TYR A CA 1
ATOM 2847 C C . TYR A 1 365 ? -26.063 5.656 15.333 1.00 96.00 365 TYR A C 1
ATOM 2849 O O . TYR A 1 365 ? -26.101 6.244 14.254 1.00 96.00 365 TYR A O 1
ATOM 2857 N N . ARG A 1 366 ? -24.990 4.969 15.734 1.00 94.94 366 ARG A N 1
ATOM 2858 C CA . ARG A 1 366 ? -23.729 4.959 14.991 1.00 94.94 366 ARG A CA 1
ATOM 2859 C C . ARG A 1 366 ? -23.814 4.215 13.666 1.00 94.94 366 ARG A C 1
ATOM 2861 O O . ARG A 1 366 ? -23.215 4.696 12.709 1.00 94.94 366 ARG A O 1
ATOM 2868 N N . ALA A 1 367 ? -24.591 3.137 13.586 1.00 95.25 367 ALA A N 1
ATOM 2869 C CA . ALA A 1 367 ? -24.821 2.399 12.346 1.00 95.25 367 ALA A CA 1
ATOM 2870 C C . ALA A 1 367 ? -25.556 3.215 11.283 1.00 95.25 367 ALA A C 1
ATOM 2872 O O . ALA A 1 367 ? -25.317 3.025 10.100 1.00 95.25 367 ALA A O 1
ATOM 2873 N N . VAL A 1 368 ? -26.450 4.125 11.678 1.00 94.94 368 VAL A N 1
ATOM 2874 C CA . VAL A 1 368 ? -27.100 5.031 10.719 1.00 94.94 368 VAL A CA 1
ATOM 2875 C C . VAL A 1 368 ? -26.202 6.230 10.422 1.00 94.94 368 VAL A C 1
ATOM 2877 O O . VAL A 1 368 ? -26.073 6.639 9.272 1.00 94.94 368 VAL A O 1
ATOM 2880 N N . HIS A 1 369 ? -25.567 6.794 11.449 1.00 91.94 369 HIS A N 1
ATOM 2881 C CA . HIS A 1 369 ? -24.802 8.034 11.338 1.00 91.94 369 HIS A CA 1
ATOM 2882 C C . HIS A 1 369 ? -23.499 7.897 10.546 1.00 91.94 369 HIS A C 1
ATOM 2884 O O . HIS A 1 369 ? -23.066 8.869 9.937 1.00 91.94 369 HIS A O 1
ATOM 2890 N N . CYS A 1 370 ? -22.894 6.707 10.495 1.00 90.75 370 CYS A N 1
ATOM 2891 C CA . CYS A 1 370 ? -21.669 6.478 9.724 1.00 90.75 370 CYS A CA 1
ATOM 2892 C C . CYS A 1 370 ? -21.857 6.573 8.191 1.00 90.75 370 CYS A C 1
ATOM 2894 O O . CYS A 1 370 ? -20.872 6.634 7.463 1.00 90.75 370 CYS A O 1
ATOM 2896 N N . TYR A 1 371 ? -23.101 6.657 7.702 1.00 90.94 371 TYR A N 1
ATOM 2897 C CA . TYR A 1 371 ? -23.421 6.915 6.290 1.00 90.94 371 TYR A CA 1
ATOM 2898 C C . TYR A 1 371 ? -23.652 8.398 5.965 1.00 90.94 371 TYR A C 1
ATOM 2900 O O . TYR A 1 371 ? -24.026 8.730 4.840 1.00 90.94 371 TYR A O 1
ATOM 2908 N N . GLN A 1 372 ? -23.506 9.306 6.934 1.00 87.81 372 GLN A N 1
ATOM 2909 C CA . GLN A 1 372 ? -23.694 10.729 6.677 1.00 87.81 372 GLN A CA 1
ATOM 2910 C C . GLN A 1 372 ? -22.550 11.292 5.826 1.00 87.81 372 GLN A C 1
ATOM 2912 O O . GLN A 1 372 ? -21.409 11.352 6.274 1.00 87.81 372 GLN A O 1
ATOM 2917 N N . GLY A 1 373 ? -22.884 11.811 4.643 1.00 86.56 373 GLY A N 1
ATOM 2918 C CA . GLY A 1 373 ? -21.888 12.330 3.707 1.00 86.56 373 GLY A CA 1
ATOM 2919 C C . GLY A 1 373 ? -21.206 11.176 2.981 1.00 86.56 373 GLY A C 1
ATOM 2920 O O . GLY A 1 373 ? -21.868 10.461 2.231 1.00 86.56 373 GLY A O 1
ATOM 2921 N N . THR A 1 374 ? -19.908 10.996 3.214 1.00 83.50 374 THR A N 1
ATOM 2922 C CA . THR A 1 374 ? -19.156 9.834 2.722 1.00 83.50 374 THR A CA 1
ATOM 2923 C C . THR A 1 374 ? -19.339 8.660 3.681 1.00 83.50 374 THR A C 1
ATOM 2925 O O . THR A 1 374 ? -19.282 8.837 4.898 1.00 83.50 374 THR A O 1
ATOM 2928 N N . ASN A 1 375 ? -19.557 7.459 3.142 1.00 86.25 375 ASN A N 1
ATOM 2929 C CA . ASN A 1 375 ? -19.653 6.244 3.945 1.00 86.25 375 ASN A CA 1
ATOM 2930 C C . ASN A 1 375 ? -18.331 5.989 4.688 1.00 86.25 375 ASN A C 1
ATOM 2932 O O . ASN A 1 375 ? -17.303 5.810 4.049 1.00 86.25 375 ASN A O 1
ATOM 2936 N N . ASN A 1 376 ? -18.375 5.958 6.023 1.00 85.31 376 ASN A N 1
ATOM 2937 C CA . ASN A 1 376 ? -17.236 5.621 6.885 1.00 85.31 376 ASN A CA 1
ATOM 2938 C C . ASN A 1 376 ? -17.536 4.443 7.831 1.00 85.31 376 ASN A C 1
ATOM 2940 O O . ASN A 1 376 ? -16.930 4.303 8.900 1.00 85.31 376 ASN A O 1
ATOM 2944 N N . CYS A 1 377 ? -18.530 3.622 7.483 1.00 87.38 377 CYS A N 1
ATOM 2945 C CA . CYS A 1 377 ? -18.936 2.452 8.258 1.00 87.38 377 CYS A CA 1
ATOM 2946 C C . CYS A 1 377 ? -17.990 1.249 8.068 1.00 87.38 377 CYS A C 1
ATOM 2948 O O . CYS A 1 377 ? -18.006 0.333 8.896 1.00 87.38 377 CYS A O 1
ATOM 2950 N N . GLY A 1 378 ? -17.201 1.242 6.986 1.00 82.88 378 GLY A N 1
ATOM 2951 C CA . GLY A 1 378 ? -16.415 0.097 6.512 1.00 82.88 378 GLY A CA 1
ATOM 2952 C C . GLY A 1 378 ? -17.245 -0.989 5.807 1.00 82.88 378 GLY A C 1
ATOM 2953 O O . GLY A 1 378 ? -16.686 -1.963 5.320 1.00 82.88 378 GLY A O 1
ATOM 2954 N N . GLY A 1 379 ? -18.573 -0.841 5.747 1.00 84.19 379 GLY A N 1
ATOM 2955 C CA . GLY A 1 379 ? -19.500 -1.739 5.054 1.00 84.19 379 GLY A CA 1
ATOM 2956 C C . GLY A 1 379 ? -20.551 -0.956 4.264 1.00 84.19 379 GLY A C 1
ATOM 2957 O O . GLY A 1 379 ? -20.646 0.265 4.392 1.00 84.19 379 GLY A O 1
ATOM 2958 N N . ASP A 1 380 ? -21.330 -1.649 3.432 1.00 87.12 380 ASP A N 1
ATOM 2959 C CA . ASP A 1 380 ? -22.324 -1.033 2.544 1.00 87.12 380 ASP A CA 1
ATOM 2960 C C . ASP A 1 380 ? -23.705 -1.681 2.716 1.00 87.12 380 ASP A C 1
ATOM 2962 O O . ASP A 1 380 ? -24.101 -2.594 1.993 1.00 87.12 380 ASP A O 1
ATOM 2966 N N . SER A 1 381 ? -24.433 -1.261 3.753 1.00 90.75 381 SER A N 1
ATOM 2967 C CA . SER A 1 381 ? -25.816 -1.687 3.967 1.00 90.75 381 SER A CA 1
ATOM 2968 C C . SER A 1 381 ? -26.798 -0.831 3.176 1.00 90.75 381 SER A C 1
ATOM 2970 O O . SER A 1 381 ? -26.788 0.401 3.245 1.00 90.75 381 SER A O 1
ATOM 2972 N N . ASP A 1 382 ? -27.754 -1.508 2.538 1.00 93.19 382 ASP A N 1
ATOM 2973 C CA . ASP A 1 382 ? -28.840 -0.881 1.791 1.00 93.19 382 ASP A CA 1
ATOM 2974 C C . ASP A 1 382 ? -29.597 0.188 2.593 1.00 93.19 382 ASP A C 1
ATOM 2976 O O . ASP A 1 382 ? -29.847 0.080 3.800 1.00 93.19 382 ASP A O 1
ATOM 2980 N N . LYS A 1 383 ? -30.113 1.192 1.879 1.00 94.00 383 LYS A N 1
ATOM 2981 C CA . LYS A 1 383 ? -30.979 2.240 2.445 1.00 94.00 383 LYS A CA 1
ATOM 2982 C C . LYS A 1 383 ? -32.171 1.695 3.236 1.00 94.00 383 LYS A C 1
ATOM 2984 O O . LYS A 1 383 ? -32.575 2.296 4.231 1.00 94.00 383 LYS A O 1
ATOM 2989 N N . SER A 1 384 ? -32.738 0.563 2.822 1.00 95.94 384 SER A N 1
ATOM 2990 C CA . SER A 1 384 ? -33.843 -0.097 3.529 1.00 95.94 384 SER A CA 1
ATOM 2991 C C . SER A 1 384 ? -33.423 -0.605 4.915 1.00 95.94 384 SER A C 1
ATOM 2993 O O . SER A 1 384 ? -34.163 -0.414 5.883 1.00 95.94 384 SER A O 1
ATOM 2995 N N . VAL A 1 385 ? -32.222 -1.177 5.030 1.00 96.06 385 VAL A N 1
ATOM 2996 C CA . VAL A 1 385 ? -31.633 -1.652 6.289 1.00 96.06 385 VAL A CA 1
ATOM 2997 C C . VAL A 1 385 ? -31.351 -0.469 7.213 1.00 96.06 385 VAL A C 1
ATOM 2999 O O . VAL A 1 385 ? -31.777 -0.465 8.369 1.00 96.06 385 VAL A O 1
ATOM 3002 N N . ARG A 1 386 ? -30.744 0.596 6.680 1.00 95.75 386 ARG A N 1
ATOM 3003 C CA . ARG A 1 386 ? -30.461 1.833 7.430 1.00 95.75 386 ARG A CA 1
ATOM 3004 C C . ARG A 1 386 ? -31.741 2.496 7.948 1.00 95.75 386 ARG A C 1
ATOM 3006 O O . ARG A 1 386 ? -31.806 2.922 9.102 1.00 95.75 386 ARG A O 1
ATOM 3013 N N . LYS A 1 387 ? -32.805 2.508 7.137 1.00 97.19 387 LYS A N 1
ATOM 3014 C CA . LYS A 1 387 ? -34.143 2.965 7.547 1.00 97.19 387 LYS A CA 1
ATOM 3015 C C . LYS A 1 387 ? -34.722 2.114 8.680 1.00 97.19 387 LYS A C 1
ATOM 3017 O O . LYS A 1 387 ? -35.342 2.662 9.591 1.00 97.19 387 LYS A O 1
ATOM 3022 N N . ALA A 1 388 ? -34.541 0.794 8.637 1.00 97.50 388 ALA A N 1
ATOM 3023 C CA . ALA A 1 388 ? -35.011 -0.094 9.696 1.00 97.50 388 ALA A CA 1
ATOM 3024 C C . ALA A 1 388 ? -34.312 0.209 11.032 1.00 97.50 388 ALA A C 1
ATOM 3026 O O . ALA A 1 388 ? -34.997 0.365 12.042 1.00 97.50 388 ALA A O 1
ATOM 3027 N N . TRP A 1 389 ? -32.988 0.401 11.026 1.00 97.69 389 TRP A N 1
ATOM 3028 C CA . TRP A 1 389 ? -32.235 0.813 12.217 1.00 97.69 389 TRP A CA 1
ATOM 3029 C C . TRP A 1 389 ? -32.681 2.175 12.755 1.00 97.69 389 TRP A C 1
ATOM 3031 O O . TRP A 1 389 ? -32.900 2.324 13.957 1.00 97.69 389 TRP A O 1
ATOM 3041 N N . TYR A 1 390 ? -32.889 3.160 11.876 1.00 97.94 390 TYR A N 1
ATOM 3042 C CA . TYR A 1 390 ? -33.420 4.469 12.265 1.00 97.94 390 TYR A CA 1
ATOM 3043 C C . TYR A 1 390 ? -34.785 4.341 12.954 1.00 97.94 390 TYR A C 1
ATOM 3045 O O . TYR A 1 390 ? -34.997 4.887 14.037 1.00 97.94 390 TYR A O 1
ATOM 3053 N N . ASN A 1 391 ? -35.709 3.587 12.353 1.00 98.19 391 ASN A N 1
ATOM 3054 C CA . ASN A 1 391 ? -37.043 3.383 12.911 1.00 98.19 391 ASN A CA 1
ATOM 3055 C C . ASN A 1 391 ? -36.989 2.658 14.260 1.00 98.19 391 ASN A C 1
ATOM 3057 O O . ASN A 1 391 ? -37.711 3.039 15.180 1.00 98.19 391 ASN A O 1
ATOM 3061 N N . GLU A 1 392 ? -36.126 1.649 14.402 1.00 97.94 392 GLU A N 1
ATOM 3062 C CA . GLU A 1 392 ? -35.940 0.948 15.672 1.00 97.94 392 GLU A CA 1
ATOM 3063 C C . GLU A 1 392 ? -35.412 1.887 16.763 1.00 97.94 392 GLU A C 1
ATOM 3065 O O . GLU A 1 392 ? -35.968 1.912 17.866 1.00 97.94 392 GLU A O 1
ATOM 3070 N N . LEU A 1 393 ? -34.407 2.713 16.443 1.00 98.12 393 LEU A N 1
ATOM 3071 C CA . LEU A 1 393 ? -33.870 3.719 17.360 1.00 98.12 393 LEU A CA 1
ATOM 3072 C C . LEU A 1 393 ? -34.974 4.654 17.862 1.00 98.12 393 LEU A C 1
ATOM 3074 O O . LEU A 1 393 ? -35.111 4.872 19.066 1.00 98.12 393 LEU A O 1
ATOM 3078 N N . LYS A 1 394 ? -35.793 5.177 16.943 1.00 98.00 394 LYS A N 1
ATOM 3079 C CA . LYS A 1 394 ? -36.888 6.098 17.269 1.00 98.00 394 LYS A CA 1
ATOM 3080 C C . LYS A 1 394 ? -37.984 5.435 18.096 1.00 98.00 394 LYS A C 1
ATOM 3082 O O . LYS A 1 394 ? -38.449 6.031 19.063 1.00 98.00 394 LYS A O 1
ATOM 3087 N N . ALA A 1 395 ? -38.384 4.219 17.735 1.00 97.81 395 ALA A N 1
ATOM 3088 C CA . ALA A 1 395 ? -39.505 3.536 18.367 1.00 97.81 395 ALA A CA 1
ATOM 3089 C C . ALA A 1 395 ? -39.169 3.007 19.769 1.00 97.81 395 ALA A C 1
ATOM 3091 O O . ALA A 1 395 ? -39.983 3.125 20.680 1.00 97.81 395 ALA A O 1
ATOM 3092 N N . ARG A 1 396 ? -37.983 2.413 19.954 1.00 96.94 396 ARG A N 1
ATOM 3093 C CA . ARG A 1 396 ? -37.619 1.715 21.204 1.00 96.94 396 ARG A CA 1
ATOM 3094 C C . ARG A 1 396 ? -36.769 2.555 22.157 1.00 96.94 396 ARG A C 1
ATOM 3096 O O . ARG A 1 396 ? -36.746 2.291 23.362 1.00 96.94 396 ARG A O 1
ATOM 3103 N N . TYR A 1 397 ? -36.077 3.561 21.626 1.00 97.25 397 TYR A N 1
ATOM 3104 C CA . TYR A 1 397 ? -35.085 4.345 22.362 1.00 97.25 397 TYR A CA 1
ATOM 3105 C C . TYR A 1 397 ? -35.259 5.861 22.172 1.00 97.25 397 TYR A C 1
ATOM 3107 O O . TYR A 1 397 ? -34.310 6.614 22.383 1.00 97.25 397 TYR A O 1
ATOM 3115 N N . GLY A 1 398 ? -36.456 6.320 21.782 1.00 96.25 398 GLY A N 1
ATOM 3116 C CA . GLY A 1 398 ? -36.755 7.716 21.422 1.00 96.25 398 GLY A CA 1
ATOM 3117 C C . GLY A 1 398 ? -36.476 8.770 22.506 1.00 96.25 398 GLY A C 1
ATOM 3118 O O . GLY A 1 398 ? -36.297 9.947 22.204 1.00 96.25 398 GLY A O 1
ATOM 3119 N N . ASP A 1 399 ? -36.406 8.360 23.768 1.00 95.75 399 ASP A N 1
ATOM 3120 C CA . ASP A 1 399 ? -36.053 9.175 24.933 1.00 95.75 399 ASP A CA 1
ATOM 3121 C C . ASP A 1 399 ? -34.540 9.425 25.077 1.00 95.75 399 ASP A C 1
ATOM 3123 O O . ASP A 1 399 ? -34.148 10.405 25.720 1.00 95.75 399 ASP A O 1
ATOM 3127 N N . THR A 1 400 ? -33.698 8.584 24.470 1.00 96.00 400 THR A N 1
ATOM 3128 C CA . THR A 1 400 ? -32.234 8.708 24.536 1.00 96.00 400 THR A CA 1
ATOM 3129 C C . THR A 1 400 ? -31.727 9.930 23.768 1.00 96.00 400 THR A C 1
ATOM 3131 O O . THR A 1 400 ? -32.349 10.389 22.806 1.00 96.00 400 THR A O 1
ATOM 3134 N N . VAL A 1 401 ? -30.563 10.456 24.167 1.00 92.94 401 VAL A N 1
ATOM 3135 C CA . VAL A 1 401 ? -29.929 11.609 23.494 1.00 92.94 401 VAL A CA 1
ATOM 3136 C C . VAL A 1 401 ? -29.659 11.288 22.022 1.00 92.94 401 VAL A C 1
ATOM 3138 O O . VAL A 1 401 ? -29.900 12.112 21.145 1.00 92.94 401 VAL A O 1
ATOM 3141 N N . TRP A 1 402 ? -29.241 10.053 21.741 1.00 95.25 402 TRP A N 1
ATOM 3142 C CA . TRP A 1 402 ? -28.896 9.598 20.401 1.00 95.25 402 TRP A CA 1
ATOM 3143 C C . TRP A 1 402 ? -30.110 9.547 19.475 1.00 95.25 402 TRP A C 1
ATOM 3145 O O . TRP A 1 402 ? -30.061 10.056 18.354 1.00 95.25 402 TRP A O 1
ATOM 3155 N N . ALA A 1 403 ? -31.236 9.011 19.956 1.00 96.00 403 ALA A N 1
ATOM 3156 C CA . ALA A 1 403 ? -32.469 9.010 19.182 1.00 96.00 403 ALA A CA 1
ATOM 3157 C C . ALA A 1 403 ? -32.995 10.428 18.940 1.00 96.00 403 ALA A C 1
ATOM 3159 O O . ALA A 1 403 ? -33.508 10.702 17.857 1.00 96.00 403 ALA A O 1
ATOM 3160 N N . LYS A 1 404 ? -32.852 11.348 19.900 1.00 94.75 404 LYS A N 1
ATOM 3161 C CA . LYS A 1 404 ? -33.246 12.757 19.728 1.00 94.75 404 LYS A CA 1
ATOM 3162 C C . LYS A 1 404 ? -32.364 13.487 18.710 1.00 94.75 404 LYS A C 1
ATOM 3164 O O . LYS A 1 404 ? -32.889 14.241 17.892 1.00 94.75 404 LYS A O 1
ATOM 3169 N N . ASN A 1 405 ? -31.059 13.218 18.714 1.00 92.44 405 ASN A N 1
ATOM 3170 C CA . ASN A 1 405 ? -30.087 13.885 17.846 1.00 92.44 405 ASN A CA 1
ATOM 3171 C C . ASN A 1 405 ? -30.122 13.387 16.393 1.00 92.44 405 ASN A C 1
ATOM 3173 O O . ASN A 1 405 ? -29.902 14.174 15.472 1.00 92.44 405 ASN A O 1
ATOM 3177 N N . LEU A 1 406 ? -30.443 12.110 16.154 1.00 93.75 406 LEU A N 1
ATOM 3178 C CA . LEU A 1 406 ? -30.487 11.559 14.798 1.00 93.75 406 LEU A CA 1
ATOM 3179 C C . LEU A 1 406 ? -31.735 12.025 14.037 1.00 93.75 406 LEU A C 1
ATOM 3181 O O . LEU A 1 406 ? -32.819 11.464 14.191 1.00 93.75 406 LEU A O 1
ATOM 3185 N N . ARG A 1 407 ? -31.608 13.062 13.208 1.00 92.31 407 ARG A N 1
ATOM 3186 C CA . ARG A 1 407 ? -32.747 13.625 12.458 1.00 92.31 407 ARG A CA 1
ATOM 3187 C C . ARG A 1 407 ? -33.088 12.828 11.204 1.00 92.31 407 ARG A C 1
ATOM 3189 O O . ARG A 1 407 ? -34.263 12.564 10.960 1.00 92.31 407 ARG A O 1
ATOM 3196 N N . TYR A 1 408 ? -32.069 12.406 10.466 1.00 91.56 408 TYR A N 1
ATOM 3197 C CA . TYR A 1 408 ? -32.199 11.765 9.161 1.00 91.56 408 TYR A CA 1
ATOM 3198 C C . TYR A 1 408 ? -31.553 10.378 9.152 1.00 91.56 408 TYR A C 1
ATOM 3200 O O . TYR A 1 408 ? -30.803 10.020 10.059 1.00 91.56 408 TYR A O 1
ATOM 3208 N N . TYR A 1 409 ? -31.860 9.620 8.107 1.00 90.31 409 TYR A N 1
ATOM 3209 C CA . TYR A 1 409 ? -31.105 8.454 7.669 1.00 90.31 409 TYR A CA 1
ATOM 3210 C C . TYR A 1 409 ? -30.750 8.672 6.195 1.00 90.31 409 TYR A C 1
ATOM 3212 O O . TYR A 1 409 ? -31.489 9.362 5.481 1.00 90.31 409 TYR A O 1
ATOM 3220 N N . TRP A 1 410 ? -29.624 8.117 5.761 1.00 88.12 410 TRP A N 1
ATOM 3221 C CA . TRP A 1 410 ? -29.081 8.300 4.414 1.00 88.12 410 TRP A CA 1
ATOM 3222 C C . TRP A 1 410 ? -29.339 7.065 3.560 1.00 88.12 410 TRP A C 1
ATOM 3224 O O . TRP A 1 410 ? -29.397 5.949 4.122 1.00 88.12 410 TRP A O 1
#